Protein AF-A0A819PJ29-F1 (afdb_monomer)

Foldseek 3Di:
DVVVVVPPPPPDLDALVNVLVCCLVPPDALVRVLVVCVVCVVVNVVHGDALVSLLSSCLRRPDDLPDPDQSVVVSVVSCVVSVYDPVVNLVSNLVVLLVCLLVVSGDLVSLLVVLLVCLVPLVSSLSSVVSNLVRDALVSLLVSVLVCQLVVSDDPSCCVRSLVSNLVRLLPDDLVVVLVSLVVLLVSLVSGDPVCNVVSLVSNLVSLQSNLVSLCPPPVRNPPQDLVSLLSSLVSNVSRHDPCSCLDPSNLVSVLCQQQVDPDPPDDLLVNLLRNVVSVLVRDLVVQVSDQLVSRDDLVSCVSNADLDVVVVVPNDQVSQVCLQVRPQPRNNSLVSLLSSLLVNLVNNPVPDPPVSLLSVVVCVVVVVCSRDPLLGSSNLSNLLSSVLSVCVPCLPCCLVHPPSVVSLVSLVVNLVPPPGPDPNVSSVVSCVVNVVSSVVSVVVD

Nearest PDB structures (foldseek):
  5uwu-assembly1_C  TM=2.301E-01  e=3.792E-01  Saccharomyces cerevisiae
  3zjy-assembly2_E  TM=2.089E-01  e=2.896E-01  Homo sapiens
  6vro-assembly1_A  TM=3.161E-01  e=2.145E+00  Homo sapiens
  3zfw-assembly2_B  TM=2.304E-01  e=9.193E-01  Mus musculus

pLDDT: mean 75.77, std 14.75, range [34.75, 95.75]

Structure (mmCIF, N/CA/C/O backbone):
data_AF-A0A819PJ29-F1
#
_entry.id   AF-A0A819PJ29-F1
#
loop_
_atom_site.group_PDB
_atom_site.id
_atom_site.type_symbol
_atom_site.label_atom_id
_atom_site.label_alt_id
_atom_site.label_comp_id
_atom_site.label_asym_id
_atom_site.label_entity_id
_atom_site.label_seq_id
_atom_site.pdbx_PDB_ins_code
_atom_site.Cartn_x
_atom_site.Cartn_y
_atom_site.Cartn_z
_atom_site.occupancy
_atom_site.B_iso_or_equiv
_atom_site.auth_seq_id
_atom_site.auth_comp_id
_atom_site.auth_asym_id
_atom_site.auth_atom_id
_atom_site.pdbx_PDB_model_num
ATOM 1 N N . MET A 1 1 ? 37.123 13.103 -46.221 1.00 39.84 1 MET A N 1
ATOM 2 C CA . MET A 1 1 ? 36.817 13.253 -47.666 1.00 39.84 1 MET A CA 1
ATOM 3 C C . MET A 1 1 ? 37.910 12.711 -48.589 1.00 39.84 1 MET A C 1
ATOM 5 O O . MET A 1 1 ? 37.555 11.980 -49.499 1.00 39.84 1 MET A O 1
ATOM 9 N N . GLN A 1 2 ? 39.208 12.978 -48.375 1.00 34.75 2 GLN A N 1
ATOM 10 C CA . GLN A 1 2 ? 40.277 12.388 -49.214 1.00 34.75 2 GLN A CA 1
ATOM 11 C C . GLN A 1 2 ? 40.425 10.859 -49.067 1.00 34.75 2 GLN A C 1
ATOM 13 O O . GLN A 1 2 ? 40.747 10.191 -50.042 1.00 34.75 2 GLN A O 1
ATOM 18 N N . ALA A 1 3 ? 40.086 10.287 -47.906 1.00 40.12 3 ALA A N 1
ATOM 19 C CA . ALA A 1 3 ? 40.139 8.837 -47.685 1.00 40.12 3 ALA A CA 1
ATOM 20 C C . ALA A 1 3 ? 39.142 8.024 -48.539 1.00 40.12 3 ALA A C 1
ATOM 22 O O . ALA A 1 3 ? 39.413 6.869 -48.825 1.00 40.12 3 ALA A O 1
ATOM 23 N N . LEU A 1 4 ? 38.021 8.617 -48.976 1.00 39.06 4 LEU A N 1
ATOM 24 C CA . LEU A 1 4 ? 37.024 7.940 -49.822 1.00 39.06 4 LEU A CA 1
ATOM 25 C C . LEU A 1 4 ? 37.350 8.040 -51.322 1.00 39.06 4 LEU A C 1
ATOM 27 O O . LEU A 1 4 ? 36.919 7.195 -52.092 1.00 39.06 4 LEU A O 1
ATOM 31 N N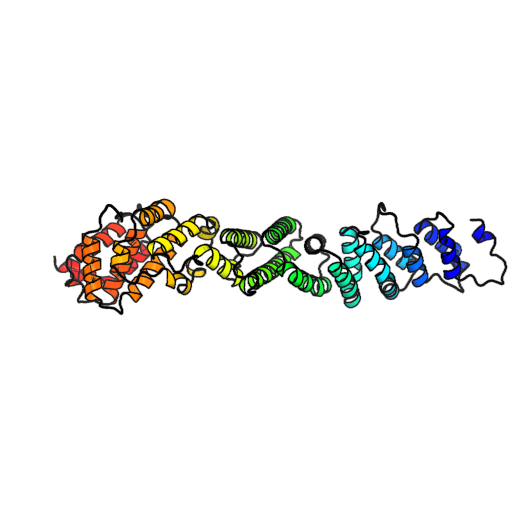 . LYS A 1 5 ? 38.136 9.042 -51.746 1.00 39.19 5 LYS A N 1
ATOM 32 C CA . LYS A 1 5 ? 38.562 9.205 -53.151 1.00 39.19 5 LYS A CA 1
ATOM 33 C C . LYS A 1 5 ? 39.813 8.399 -53.517 1.00 39.19 5 LYS A C 1
ATOM 35 O O . LYS A 1 5 ? 40.054 8.183 -54.697 1.00 39.19 5 LYS A O 1
ATOM 40 N N . ALA A 1 6 ? 40.595 7.958 -52.533 1.00 39.31 6 ALA A N 1
ATOM 41 C CA . ALA A 1 6 ? 41.802 7.159 -52.754 1.00 39.31 6 ALA A CA 1
ATOM 42 C C . ALA A 1 6 ? 41.527 5.652 -52.945 1.00 39.31 6 ALA A C 1
ATOM 44 O O . ALA A 1 6 ? 42.468 4.882 -53.094 1.00 39.31 6 ALA A O 1
ATOM 45 N N . ILE A 1 7 ? 40.260 5.221 -52.930 1.00 44.25 7 ILE A N 1
ATOM 46 C CA . ILE A 1 7 ? 39.870 3.805 -52.973 1.00 44.25 7 ILE A CA 1
ATOM 47 C C . ILE A 1 7 ? 39.018 3.537 -54.216 1.00 44.25 7 ILE A C 1
ATOM 49 O O . ILE A 1 7 ? 37.877 3.103 -54.132 1.00 44.25 7 ILE A O 1
ATOM 53 N N . ASN A 1 8 ? 39.567 3.878 -55.381 1.00 35.81 8 ASN A N 1
ATOM 54 C CA . ASN A 1 8 ? 38.959 3.593 -56.685 1.00 35.81 8 ASN A CA 1
ATOM 55 C C . ASN A 1 8 ? 39.767 2.546 -57.475 1.00 35.81 8 ASN A C 1
ATOM 57 O O . ASN A 1 8 ? 39.572 2.390 -58.677 1.00 35.81 8 ASN A O 1
ATOM 61 N N . ASP A 1 9 ? 40.685 1.843 -56.802 1.00 39.03 9 ASP A N 1
ATOM 62 C CA . ASP A 1 9 ? 41.438 0.728 -57.373 1.00 39.03 9 ASP A CA 1
ATOM 63 C C . ASP A 1 9 ? 40.670 -0.579 -57.130 1.00 39.03 9 ASP A C 1
ATOM 65 O O . ASP A 1 9 ? 40.499 -1.039 -55.999 1.00 39.03 9 ASP A O 1
ATOM 69 N N . SER A 1 10 ? 40.196 -1.170 -58.223 1.00 36.34 10 SER A N 1
ATOM 70 C CA . SER A 1 10 ? 39.248 -2.286 -58.345 1.00 36.34 10 SER A CA 1
ATOM 71 C C . SER A 1 10 ? 39.767 -3.660 -57.884 1.00 36.34 10 SER A C 1
ATOM 73 O O . SER A 1 10 ? 39.414 -4.689 -58.456 1.00 36.34 10 SER A O 1
ATOM 75 N N . ARG A 1 11 ? 40.618 -3.713 -56.853 1.00 41.31 11 ARG A N 1
ATOM 76 C CA . ARG A 1 11 ? 41.185 -4.970 -56.321 1.00 41.31 11 ARG A CA 1
ATOM 77 C C . ARG A 1 11 ? 41.093 -5.149 -54.807 1.00 41.31 11 ARG A C 1
ATOM 79 O O . ARG A 1 11 ? 41.551 -6.168 -54.299 1.00 41.31 11 ARG A O 1
ATOM 86 N N . TYR A 1 12 ? 40.469 -4.218 -54.092 1.00 44.19 12 TYR A N 1
ATOM 87 C CA . TYR A 1 12 ? 40.207 -4.364 -52.663 1.00 44.19 12 TYR A CA 1
ATOM 88 C C . TYR A 1 12 ? 38.706 -4.291 -52.406 1.00 44.19 12 TYR A C 1
ATOM 90 O O . TYR A 1 12 ? 38.115 -3.215 -52.421 1.00 44.19 12 TYR A O 1
ATOM 98 N N . HIS A 1 13 ? 38.097 -5.449 -52.163 1.00 49.12 13 HIS A N 1
ATOM 99 C CA . HIS A 1 13 ? 36.755 -5.538 -51.604 1.00 49.12 13 HIS A CA 1
ATOM 100 C C . HIS A 1 13 ? 36.767 -4.867 -50.221 1.00 49.12 13 HIS A C 1
ATOM 102 O O . HIS A 1 13 ? 37.285 -5.421 -49.253 1.00 49.12 13 HIS A O 1
ATOM 108 N N . LEU A 1 14 ? 36.282 -3.628 -50.140 1.00 55.38 14 LEU A N 1
ATOM 109 C CA . LEU A 1 14 ? 36.190 -2.886 -48.887 1.00 55.38 14 LEU A CA 1
ATOM 110 C C . LEU A 1 14 ? 35.048 -3.454 -48.045 1.00 55.38 14 LEU A C 1
ATOM 112 O O . LEU A 1 14 ? 33.879 -3.229 -48.352 1.00 55.38 14 LEU A O 1
ATOM 116 N N . GLN A 1 15 ? 35.375 -4.133 -46.949 1.00 61.38 15 GLN A N 1
ATOM 117 C CA . GLN A 1 15 ? 34.373 -4.501 -45.957 1.00 61.38 15 GLN A CA 1
ATOM 118 C C . GLN A 1 15 ? 34.129 -3.328 -45.003 1.00 61.38 15 GLN A C 1
ATOM 120 O O . GLN A 1 15 ? 35.062 -2.649 -44.561 1.00 61.38 15 GLN A O 1
ATOM 125 N N . TRP A 1 16 ? 32.867 -3.098 -44.629 1.00 64.88 16 TRP A N 1
ATOM 126 C CA . TRP A 1 16 ? 32.513 -2.052 -43.663 1.00 64.88 16 TRP A CA 1
ATOM 127 C C . TRP A 1 16 ? 33.279 -2.177 -42.352 1.00 64.88 16 TRP A C 1
ATOM 129 O O . TRP A 1 16 ? 33.678 -1.163 -41.783 1.00 64.88 16 TRP A O 1
ATOM 139 N N . ILE A 1 17 ? 33.536 -3.403 -41.896 1.00 61.19 17 ILE A N 1
ATOM 140 C CA . ILE A 1 17 ? 34.272 -3.659 -40.658 1.00 61.19 17 ILE A CA 1
ATOM 141 C C . ILE A 1 17 ? 35.682 -3.041 -40.689 1.00 61.19 17 ILE A C 1
ATOM 143 O O . ILE A 1 17 ? 36.124 -2.469 -39.687 1.00 61.19 17 ILE A O 1
ATOM 147 N N . ASP A 1 18 ? 36.330 -3.021 -41.859 1.00 63.66 18 ASP A N 1
ATOM 148 C CA . ASP A 1 18 ? 37.656 -2.434 -42.062 1.00 63.66 18 ASP A CA 1
ATOM 149 C C . ASP A 1 18 ? 37.610 -0.904 -42.096 1.00 63.66 18 ASP A C 1
ATOM 151 O O . ASP A 1 18 ? 38.492 -0.242 -41.542 1.00 63.66 18 ASP A O 1
ATOM 155 N N . ILE A 1 19 ? 36.563 -0.320 -42.687 1.00 66.81 19 ILE A N 1
ATOM 156 C CA . ILE A 1 19 ? 36.352 1.135 -42.705 1.00 66.81 19 ILE A CA 1
ATOM 157 C C . ILE A 1 19 ? 36.033 1.630 -41.292 1.00 66.81 19 ILE A C 1
ATOM 159 O O . ILE A 1 19 ? 36.686 2.549 -40.797 1.00 66.81 19 ILE A O 1
ATOM 163 N N . VAL A 1 20 ? 35.094 0.977 -40.603 1.00 64.00 20 VAL A N 1
ATOM 164 C CA . VAL A 1 20 ? 34.683 1.302 -39.229 1.00 64.00 20 VAL A CA 1
ATOM 165 C C . VAL A 1 20 ? 35.841 1.166 -38.246 1.00 64.00 20 VAL A C 1
ATOM 167 O O . VAL A 1 20 ? 35.968 1.986 -37.328 1.00 64.00 20 VAL A O 1
ATOM 170 N N . SER A 1 21 ? 36.743 0.199 -38.461 1.00 63.16 21 SER A N 1
ATOM 171 C CA . SER A 1 21 ? 37.961 0.057 -37.658 1.00 63.16 21 SER A CA 1
ATOM 172 C C . SER A 1 21 ? 38.800 1.350 -37.634 1.00 63.16 21 SER A C 1
ATOM 174 O O . SER A 1 21 ? 39.331 1.697 -36.575 1.00 63.16 21 SER A O 1
ATOM 176 N N . LYS A 1 22 ? 38.801 2.113 -38.741 1.00 60.84 22 LYS A N 1
ATOM 177 C CA . LYS A 1 22 ? 39.566 3.354 -38.965 1.00 60.84 22 LYS A CA 1
ATOM 178 C C . LYS A 1 22 ? 38.800 4.644 -38.623 1.00 60.84 22 LYS A C 1
ATOM 180 O O . LYS A 1 22 ? 39.418 5.703 -38.539 1.00 60.84 22 LYS A O 1
ATOM 185 N N . VAL A 1 23 ? 37.489 4.581 -38.355 1.00 59.31 23 VAL A N 1
ATOM 186 C CA . VAL A 1 23 ? 36.623 5.759 -38.092 1.00 59.31 23 VAL A CA 1
ATOM 187 C C . VAL A 1 23 ? 37.026 6.564 -36.851 1.00 59.31 23 VAL A C 1
ATOM 189 O O . VAL A 1 23 ? 36.805 7.771 -36.825 1.00 59.31 23 VAL A O 1
ATOM 192 N N . LYS A 1 24 ? 37.711 5.965 -35.862 1.00 53.00 24 LYS A N 1
ATOM 193 C CA . LYS A 1 24 ? 38.246 6.711 -34.700 1.00 53.00 24 LYS A CA 1
ATOM 194 C C . LYS A 1 24 ? 39.211 7.848 -35.081 1.00 53.00 24 LYS A C 1
ATOM 196 O O . LYS A 1 24 ? 39.451 8.724 -34.262 1.00 53.00 24 LYS A O 1
ATOM 201 N N . ILE A 1 25 ? 39.763 7.828 -36.296 1.00 50.97 25 ILE A N 1
ATOM 202 C CA . ILE A 1 25 ? 40.714 8.829 -36.803 1.00 50.97 25 ILE A CA 1
ATOM 203 C C . ILE A 1 25 ? 39.981 10.068 -37.356 1.00 50.97 25 ILE A C 1
ATOM 205 O O . ILE A 1 25 ? 40.569 11.135 -37.511 1.00 50.97 25 ILE A O 1
ATOM 209 N N . THR A 1 26 ? 38.683 9.958 -37.639 1.00 55.56 26 THR A N 1
ATOM 210 C CA . THR A 1 26 ? 37.873 11.030 -38.223 1.00 55.56 26 THR A CA 1
ATOM 211 C C . THR A 1 26 ? 36.889 11.579 -37.190 1.00 55.56 26 THR A C 1
ATOM 213 O O . THR A 1 26 ? 36.050 10.830 -36.705 1.00 55.56 26 THR A O 1
ATOM 216 N N . ASN A 1 27 ? 36.951 12.882 -36.887 1.00 64.12 27 ASN A N 1
ATOM 217 C CA . ASN A 1 27 ? 36.022 13.611 -35.997 1.00 64.12 27 ASN A CA 1
ATOM 218 C C . ASN A 1 27 ? 34.592 13.744 -36.583 1.00 64.12 27 ASN A C 1
ATOM 220 O O . ASN A 1 27 ? 34.018 14.830 -36.590 1.00 64.12 27 ASN A O 1
ATOM 224 N N . LEU A 1 28 ? 34.034 12.672 -37.147 1.00 70.69 28 LEU A N 1
ATOM 225 C CA . LEU A 1 28 ? 32.672 12.640 -37.680 1.00 70.69 28 LEU A CA 1
ATOM 226 C C . LEU A 1 28 ? 31.683 12.279 -36.567 1.00 70.69 28 LEU A C 1
ATOM 228 O O . LEU A 1 28 ? 32.018 11.506 -35.671 1.00 70.69 28 LEU A O 1
ATOM 232 N N . SER A 1 29 ? 30.461 12.808 -36.625 1.00 76.38 29 SER A N 1
ATOM 233 C CA . SER A 1 29 ? 29.348 12.303 -35.813 1.00 76.38 29 SER A CA 1
ATOM 234 C C . SER A 1 29 ? 28.746 11.037 -36.434 1.00 76.38 29 SER A C 1
ATOM 236 O O . SER A 1 29 ? 28.937 10.768 -37.624 1.00 76.38 29 SER A O 1
ATOM 238 N N . LEU A 1 30 ? 27.998 10.260 -35.640 1.00 78.88 30 LEU A N 1
ATOM 239 C CA . LEU A 1 30 ? 27.281 9.083 -36.143 1.00 78.88 30 LEU A CA 1
ATOM 240 C C . LEU A 1 30 ? 26.355 9.465 -37.310 1.00 78.88 30 LEU A C 1
ATOM 242 O O . LEU A 1 30 ? 26.398 8.832 -38.358 1.00 78.88 30 LEU A O 1
ATOM 246 N N . ASP A 1 31 ? 25.598 10.553 -37.175 1.00 79.94 31 ASP A N 1
ATOM 247 C CA . ASP A 1 31 ? 24.664 11.013 -38.210 1.00 79.94 31 ASP A CA 1
ATOM 248 C C . ASP A 1 31 ? 25.379 11.385 -39.512 1.00 79.94 31 ASP A C 1
ATOM 250 O O . ASP A 1 31 ? 24.938 11.003 -40.593 1.00 79.94 31 ASP A O 1
ATOM 254 N N . GLN A 1 32 ? 26.523 12.074 -39.421 1.00 79.81 32 GLN A N 1
ATOM 255 C CA . GLN A 1 32 ? 27.339 12.409 -40.592 1.00 79.81 32 GLN A CA 1
ATOM 256 C C . GLN A 1 32 ? 27.840 11.152 -41.307 1.00 79.81 32 GLN A C 1
ATOM 258 O O . GLN A 1 32 ? 27.897 11.121 -42.537 1.00 79.81 32 GLN A O 1
ATOM 263 N N . PHE A 1 33 ? 28.192 10.112 -40.549 1.00 81.44 33 PHE A N 1
ATOM 264 C CA . PHE A 1 33 ? 28.619 8.841 -41.118 1.00 81.44 33 PHE A CA 1
ATOM 265 C C . PHE A 1 33 ? 27.472 8.142 -41.858 1.00 81.44 33 PHE A C 1
ATOM 267 O O . PHE A 1 33 ? 27.641 7.722 -43.002 1.00 81.44 33 PHE A O 1
ATOM 274 N N . ILE A 1 34 ? 26.295 8.059 -41.234 1.00 84.00 34 ILE A N 1
ATOM 275 C CA . ILE A 1 34 ? 25.116 7.400 -41.813 1.00 84.00 34 ILE A CA 1
ATOM 276 C C . ILE A 1 34 ? 24.623 8.146 -43.061 1.00 84.00 34 ILE A C 1
ATOM 278 O O . ILE A 1 34 ? 24.330 7.514 -44.075 1.00 84.00 34 ILE A O 1
ATOM 282 N N . GLN A 1 35 ? 24.609 9.482 -43.041 1.00 83.19 35 GLN A N 1
ATOM 283 C CA . GLN A 1 35 ? 24.281 10.296 -44.218 1.00 83.19 35 GLN A CA 1
ATOM 284 C C . GLN A 1 35 ? 25.272 10.074 -45.363 1.00 83.19 35 GLN A C 1
ATOM 286 O O . GLN A 1 35 ? 24.871 9.918 -46.516 1.00 83.19 35 GLN A O 1
ATOM 291 N N . ALA A 1 36 ? 26.573 10.023 -45.057 1.00 81.56 36 ALA A N 1
ATOM 292 C CA . ALA A 1 36 ? 27.582 9.711 -46.060 1.00 81.56 36 ALA A CA 1
ATOM 293 C C . ALA A 1 36 ? 27.353 8.316 -46.657 1.00 81.56 36 ALA A C 1
ATOM 295 O O . ALA A 1 36 ? 27.388 8.175 -47.875 1.00 81.56 36 ALA A O 1
ATOM 296 N N . TYR A 1 37 ? 27.050 7.307 -45.835 1.00 82.56 37 TYR A N 1
ATOM 297 C CA . TYR A 1 37 ? 26.704 5.979 -46.337 1.00 82.56 37 TYR A CA 1
ATOM 298 C C . TYR A 1 37 ? 25.518 6.021 -47.304 1.00 82.56 37 TYR A C 1
ATOM 300 O O . TYR A 1 37 ? 25.627 5.522 -48.420 1.00 82.56 37 TYR A O 1
ATOM 308 N N . GLN A 1 38 ? 24.406 6.649 -46.916 1.00 83.44 38 GLN A N 1
ATOM 309 C CA . GLN A 1 38 ? 23.207 6.698 -47.755 1.00 83.44 38 GLN A CA 1
ATOM 310 C C . GLN A 1 38 ? 23.466 7.344 -49.122 1.00 83.44 38 GLN A C 1
ATOM 312 O O . GLN A 1 38 ? 22.924 6.870 -50.121 1.00 83.44 38 GLN A O 1
ATOM 317 N N . ASN A 1 39 ? 24.335 8.359 -49.176 1.00 83.38 39 ASN A N 1
ATOM 318 C CA . ASN A 1 39 ? 24.722 9.038 -50.415 1.00 83.38 39 ASN A CA 1
ATOM 319 C C . ASN A 1 39 ? 25.582 8.174 -51.350 1.00 83.38 39 ASN A C 1
ATOM 321 O O . ASN A 1 39 ? 25.576 8.402 -52.555 1.00 83.38 39 ASN A O 1
ATOM 325 N N . TYR A 1 40 ? 26.327 7.202 -50.815 1.00 77.62 40 TYR A N 1
ATOM 326 C CA . TYR A 1 40 ? 27.269 6.378 -51.583 1.00 77.62 40 TYR A CA 1
ATOM 327 C C . TYR A 1 40 ? 26.945 4.880 -51.542 1.00 77.62 40 TYR A C 1
ATOM 329 O O . TYR A 1 40 ? 27.774 4.073 -51.947 1.00 77.62 40 TYR A O 1
ATOM 337 N N . LYS A 1 41 ? 25.756 4.486 -51.072 1.00 79.31 41 LYS A N 1
ATOM 338 C CA . LYS A 1 41 ? 25.380 3.078 -50.842 1.00 79.31 41 LYS A CA 1
ATOM 339 C C . LYS A 1 41 ? 25.530 2.181 -52.079 1.00 79.31 41 LYS A C 1
ATOM 341 O O . LYS A 1 41 ? 25.839 1.004 -51.940 1.00 79.31 41 LYS A O 1
ATOM 346 N N . GLU A 1 42 ? 25.371 2.742 -53.279 1.00 80.12 42 GLU A N 1
ATOM 347 C CA . GLU A 1 42 ? 25.538 2.033 -54.559 1.00 80.12 42 GLU A CA 1
ATOM 348 C C . GLU A 1 42 ? 26.985 1.580 -54.812 1.00 80.12 42 GLU A C 1
ATOM 350 O O . GLU A 1 42 ? 27.209 0.620 -55.541 1.00 80.12 42 GLU A O 1
ATOM 355 N N . ALA A 1 43 ? 27.974 2.202 -54.164 1.00 74.75 43 ALA A N 1
ATOM 356 C CA . ALA A 1 43 ? 29.368 1.767 -54.233 1.00 74.75 43 ALA A CA 1
ATOM 357 C C . ALA A 1 43 ? 29.657 0.514 -53.379 1.00 74.75 43 ALA A C 1
ATOM 359 O O . ALA A 1 43 ? 30.748 -0.041 -53.465 1.00 74.75 43 ALA A O 1
ATOM 360 N N . PHE A 1 44 ? 28.699 0.063 -52.557 1.00 70.81 44 PHE A N 1
ATOM 361 C CA . PHE A 1 44 ? 28.878 -1.009 -51.569 1.00 70.81 44 PHE A CA 1
ATOM 362 C C . PHE A 1 44 ? 27.933 -2.200 -51.792 1.00 70.81 44 PHE A C 1
ATOM 364 O O . PHE A 1 44 ? 27.649 -2.939 -50.855 1.00 70.81 44 PHE A O 1
ATOM 371 N N . VAL A 1 45 ? 27.431 -2.402 -53.016 1.00 68.50 45 VAL A N 1
ATOM 372 C CA . VAL A 1 45 ? 26.423 -3.439 -53.333 1.00 68.50 45 VAL A CA 1
ATOM 373 C C . VAL A 1 45 ? 26.867 -4.852 -52.926 1.00 68.50 45 VAL A C 1
ATOM 375 O O . VAL A 1 45 ? 26.041 -5.632 -52.461 1.00 68.50 45 VAL A O 1
ATOM 378 N N . GLU A 1 46 ? 28.158 -5.175 -53.041 1.00 68.44 46 GLU A N 1
ATOM 379 C CA . GLU A 1 46 ? 28.704 -6.484 -52.636 1.00 68.44 46 GLU A CA 1
ATOM 380 C C . GLU A 1 46 ? 28.854 -6.647 -51.112 1.00 68.44 46 GLU A C 1
ATOM 382 O O . GLU A 1 46 ? 28.876 -7.770 -50.612 1.00 68.44 46 GLU A O 1
ATOM 387 N N . PHE A 1 47 ? 28.934 -5.543 -50.363 1.00 70.44 47 PHE A N 1
ATOM 388 C CA . PHE A 1 47 ? 29.137 -5.525 -48.910 1.00 70.44 47 PHE A CA 1
ATOM 389 C C . PHE A 1 47 ? 28.206 -4.484 -48.276 1.00 70.44 47 PHE A C 1
ATOM 391 O O . PHE A 1 47 ? 28.663 -3.409 -47.869 1.00 70.44 47 PHE A O 1
ATOM 398 N N . PRO A 1 48 ? 26.889 -4.755 -48.220 1.00 75.31 48 PRO A N 1
ATOM 399 C CA . PRO A 1 48 ? 25.931 -3.806 -47.678 1.00 75.31 48 PRO A CA 1
ATOM 400 C C . PRO A 1 48 ? 26.210 -3.542 -46.198 1.00 75.31 48 PRO A C 1
ATOM 402 O O . PRO A 1 48 ? 26.735 -4.385 -45.471 1.00 75.31 48 PRO A O 1
ATOM 405 N N . PHE A 1 49 ? 25.856 -2.343 -45.750 1.00 82.75 49 PHE A N 1
ATOM 406 C CA . PHE A 1 49 ? 25.947 -1.989 -44.341 1.00 82.75 49 PHE A CA 1
ATOM 407 C C . PHE A 1 49 ? 24.971 -2.855 -43.540 1.00 82.75 49 PHE A C 1
ATOM 409 O O . PHE A 1 49 ? 23.785 -2.882 -43.863 1.00 82.75 49 PHE A O 1
ATOM 416 N N . ASP A 1 50 ? 25.466 -3.557 -42.522 1.00 85.06 50 ASP A N 1
ATOM 417 C CA . ASP A 1 50 ? 24.706 -4.546 -41.760 1.00 85.06 50 ASP A CA 1
ATOM 418 C C . ASP A 1 50 ? 24.504 -4.141 -40.286 1.00 85.06 50 ASP A C 1
ATOM 420 O O . ASP A 1 50 ? 24.991 -3.114 -39.797 1.00 85.06 50 ASP A O 1
ATOM 424 N N . THR A 1 51 ? 23.740 -4.960 -39.563 1.00 89.00 51 THR A N 1
ATOM 425 C CA . THR A 1 51 ? 23.428 -4.743 -38.148 1.00 89.00 51 THR A CA 1
ATOM 426 C C . THR A 1 51 ? 24.675 -4.703 -37.245 1.00 89.00 51 THR A C 1
ATOM 428 O O . THR A 1 51 ? 24.802 -3.736 -36.484 1.00 89.00 51 THR A O 1
ATOM 431 N N . PRO A 1 52 ? 25.618 -5.671 -37.308 1.00 87.94 52 PRO A N 1
ATOM 432 C CA . PRO A 1 52 ? 26.871 -5.602 -36.552 1.00 87.94 52 PRO A CA 1
ATOM 433 C C . PRO A 1 52 ? 27.659 -4.307 -36.756 1.00 87.94 52 PRO A C 1
ATOM 435 O O . PRO A 1 52 ? 28.176 -3.737 -35.789 1.00 87.94 52 PRO A O 1
ATOM 438 N N . VAL A 1 53 ? 27.742 -3.817 -37.995 1.00 85.44 53 VAL A N 1
ATOM 439 C CA . VAL A 1 53 ? 28.449 -2.574 -38.324 1.00 85.44 53 VAL A CA 1
ATOM 440 C C . VAL A 1 53 ? 27.778 -1.375 -37.652 1.00 85.44 53 VAL A C 1
ATOM 442 O O . VAL A 1 53 ? 28.477 -0.567 -37.030 1.00 85.44 53 VAL A O 1
ATOM 445 N N . LEU A 1 54 ? 26.442 -1.277 -37.697 1.00 87.75 54 LEU A N 1
ATOM 446 C CA . LEU A 1 54 ? 25.707 -0.210 -37.007 1.00 87.75 54 LEU A CA 1
ATOM 447 C C . LEU A 1 54 ? 25.979 -0.218 -35.500 1.00 87.75 54 LEU A C 1
ATOM 449 O O . LEU A 1 54 ? 26.290 0.817 -34.913 1.00 87.75 54 LEU A O 1
ATOM 453 N N . VAL A 1 55 ? 25.878 -1.392 -34.874 1.00 87.44 55 VAL A N 1
ATOM 454 C CA . VAL A 1 55 ? 26.074 -1.566 -33.429 1.00 87.44 55 VAL A CA 1
ATOM 455 C C . VAL A 1 55 ? 27.500 -1.176 -33.027 1.00 87.44 55 VAL A C 1
ATOM 457 O O . VAL A 1 55 ? 27.689 -0.445 -32.053 1.00 87.44 55 VAL A O 1
ATOM 460 N N . ASN A 1 56 ? 28.506 -1.570 -33.814 1.00 84.06 56 ASN A N 1
ATOM 461 C CA . ASN A 1 56 ? 29.903 -1.191 -33.590 1.00 84.06 56 ASN A CA 1
ATOM 462 C C . ASN A 1 56 ? 30.110 0.331 -33.692 1.00 84.06 56 ASN A C 1
ATOM 464 O O . ASN A 1 56 ? 30.795 0.932 -32.860 1.00 84.06 56 ASN A O 1
ATOM 468 N N . LEU A 1 57 ? 29.474 0.982 -34.670 1.00 82.62 57 LEU A N 1
ATOM 469 C CA . LEU A 1 57 ? 29.520 2.438 -34.806 1.00 82.62 57 LEU A CA 1
ATOM 470 C C . LEU A 1 57 ? 28.855 3.148 -33.628 1.00 82.62 57 LEU A C 1
ATOM 472 O O . LEU A 1 57 ? 29.453 4.070 -33.074 1.00 82.62 57 LEU A O 1
ATOM 476 N N . ILE A 1 58 ? 27.683 2.687 -33.186 1.00 85.94 58 ILE A N 1
ATOM 477 C CA . ILE A 1 58 ? 27.015 3.224 -31.994 1.00 85.94 58 ILE A CA 1
ATOM 478 C C . ILE A 1 58 ? 27.919 3.092 -30.762 1.00 85.94 58 ILE A C 1
ATOM 480 O O . ILE A 1 58 ? 28.048 4.039 -29.989 1.00 85.94 58 ILE A O 1
ATOM 484 N N . GLN A 1 59 ? 28.592 1.950 -30.591 1.00 81.62 59 GLN A N 1
ATOM 485 C CA . GLN A 1 59 ? 29.521 1.737 -29.479 1.00 81.62 59 GLN A CA 1
ATOM 486 C C . GLN A 1 59 ? 30.699 2.721 -29.504 1.00 81.62 59 GLN A C 1
ATOM 488 O O . GLN A 1 59 ? 31.140 3.191 -28.456 1.00 81.62 59 GLN A O 1
ATOM 493 N N . ARG A 1 60 ? 31.234 3.018 -30.693 1.00 78.81 60 ARG A N 1
ATOM 494 C CA . ARG A 1 60 ? 32.423 3.868 -30.867 1.00 78.81 60 ARG A CA 1
ATOM 495 C C . ARG A 1 60 ? 32.120 5.361 -30.841 1.00 78.81 60 ARG A C 1
ATOM 497 O O . ARG A 1 60 ? 32.972 6.132 -30.411 1.00 78.81 60 ARG A O 1
ATOM 504 N N . MET A 1 61 ? 30.956 5.754 -31.341 1.00 76.81 61 MET A N 1
ATOM 505 C CA . MET A 1 61 ? 30.586 7.145 -31.620 1.00 76.81 61 MET A CA 1
ATOM 506 C C . MET A 1 61 ? 29.387 7.594 -30.787 1.00 76.81 61 MET A C 1
ATOM 508 O O . MET A 1 61 ? 28.688 8.526 -31.185 1.00 76.81 61 MET A O 1
ATOM 512 N N . HIS A 1 62 ? 29.130 6.892 -29.676 1.00 68.38 62 HIS A N 1
ATOM 513 C CA . HIS A 1 62 ? 27.937 7.036 -28.851 1.00 68.38 62 HIS A CA 1
ATOM 514 C C . HIS A 1 62 ? 27.565 8.519 -28.689 1.00 68.38 62 HIS A C 1
ATOM 516 O O . HIS A 1 62 ? 28.434 9.320 -28.329 1.00 68.38 62 HIS A O 1
ATOM 522 N N . PRO A 1 63 ? 26.309 8.909 -28.976 1.00 61.59 63 PRO A N 1
ATOM 523 C CA . PRO A 1 63 ? 25.894 10.299 -28.944 1.00 61.59 63 PRO A CA 1
ATOM 524 C C . PRO A 1 63 ? 26.245 10.915 -27.589 1.00 61.59 63 PRO A C 1
ATOM 526 O O . PRO A 1 63 ? 26.059 10.299 -26.533 1.00 61.59 63 PRO A O 1
ATOM 529 N N . SER A 1 64 ? 26.818 12.119 -27.657 1.00 51.97 64 SER A N 1
ATOM 530 C CA . SER A 1 64 ? 27.168 12.944 -26.503 1.00 51.97 64 SER A CA 1
ATOM 531 C C . SER A 1 64 ? 25.970 13.065 -25.558 1.00 51.97 64 SER A C 1
ATOM 533 O O . SER A 1 64 ? 24.833 13.162 -26.018 1.00 51.97 64 SER A O 1
ATOM 535 N N . LYS A 1 65 ? 26.224 13.132 -24.243 1.00 49.38 65 LYS A N 1
ATOM 536 C CA . LYS A 1 65 ? 25.211 13.278 -23.172 1.00 49.38 65 LYS A CA 1
ATOM 537 C C . LYS A 1 65 ? 24.268 14.492 -23.330 1.00 49.38 65 LYS A C 1
ATOM 539 O O . LYS A 1 65 ? 23.366 14.663 -22.524 1.00 49.38 65 LYS A O 1
ATOM 544 N N . HIS A 1 66 ? 24.472 15.334 -24.342 1.00 52.28 66 HIS A N 1
ATOM 545 C CA . HIS A 1 66 ? 23.698 16.544 -24.630 1.00 52.28 66 HIS A CA 1
ATOM 546 C C . HIS A 1 66 ? 22.904 16.473 -25.948 1.00 52.28 66 HIS A C 1
ATOM 548 O O . HIS A 1 66 ? 22.600 17.509 -26.541 1.00 52.28 66 HIS A O 1
ATOM 554 N N . ALA A 1 67 ? 22.599 15.273 -26.450 1.00 60.94 67 ALA A N 1
ATOM 555 C CA . ALA A 1 67 ? 21.769 15.123 -27.642 1.00 60.94 67 ALA A CA 1
ATOM 556 C C . ALA A 1 67 ? 20.350 15.683 -27.410 1.00 60.94 67 ALA A C 1
ATOM 558 O O . ALA A 1 67 ? 19.756 15.496 -26.349 1.00 60.94 67 ALA A O 1
ATOM 559 N N . LYS A 1 68 ? 19.808 16.393 -28.412 1.00 64.50 68 LYS A N 1
ATOM 560 C CA . LYS A 1 68 ? 18.440 16.951 -28.370 1.00 64.50 68 LYS A CA 1
ATOM 561 C C . LYS A 1 68 ? 17.357 15.868 -28.413 1.00 64.50 68 LYS A C 1
ATOM 563 O O . LYS A 1 68 ? 16.242 16.117 -27.966 1.00 64.50 68 LYS A O 1
ATOM 568 N N . GLU A 1 69 ? 17.678 14.699 -28.959 1.00 71.00 69 GLU A N 1
ATOM 569 C CA . GLU A 1 69 ? 16.779 13.553 -29.079 1.00 71.00 69 GLU A CA 1
ATOM 570 C C . GLU A 1 69 ? 17.301 12.357 -28.283 1.00 71.00 69 GLU A C 1
ATOM 572 O O . GLU A 1 69 ? 18.502 12.256 -28.017 1.00 71.00 69 GLU A O 1
ATOM 577 N N . SER A 1 70 ? 16.390 11.448 -27.917 1.00 76.88 70 SER A N 1
ATOM 578 C CA . SER A 1 70 ? 16.752 10.214 -27.227 1.00 76.88 70 SER A CA 1
ATOM 579 C C . SER A 1 70 ? 17.734 9.398 -28.071 1.00 76.88 70 SER A C 1
ATOM 581 O O . SER A 1 70 ? 17.454 9.164 -29.253 1.00 76.88 70 SER A O 1
ATOM 583 N N . PRO A 1 71 ? 18.842 8.891 -27.495 1.00 80.38 71 PRO A N 1
ATOM 584 C CA . PRO A 1 71 ? 19.803 8.085 -28.242 1.00 80.38 71 PRO A CA 1
ATOM 585 C C . PRO A 1 71 ? 19.141 6.856 -28.869 1.00 80.38 71 PRO A C 1
ATOM 587 O O . PRO A 1 71 ? 19.443 6.496 -30.004 1.00 80.38 71 PRO A O 1
ATOM 590 N N . PHE A 1 72 ? 18.175 6.251 -28.177 1.00 85.69 72 PHE A N 1
ATOM 591 C CA . PHE A 1 72 ? 17.463 5.093 -28.701 1.00 85.69 72 PHE A CA 1
ATOM 592 C C . PHE A 1 72 ? 16.601 5.457 -29.917 1.00 85.69 72 PHE A C 1
ATOM 594 O O . PHE A 1 72 ? 16.529 4.667 -30.856 1.00 85.69 72 PHE A O 1
ATOM 601 N N . LYS A 1 73 ? 15.997 6.654 -29.939 1.00 83.12 73 LYS A N 1
ATOM 602 C CA . LYS A 1 73 ? 15.194 7.140 -31.074 1.00 83.12 73 LYS A CA 1
ATOM 603 C C . LYS A 1 73 ? 16.034 7.276 -32.320 1.00 83.12 73 LYS A C 1
ATOM 605 O O . LYS A 1 73 ? 15.667 6.744 -33.365 1.00 83.12 73 LYS A O 1
ATOM 610 N N . THR A 1 74 ? 17.187 7.913 -32.172 1.00 82.38 74 THR A N 1
ATOM 611 C CA . THR A 1 74 ? 18.162 8.055 -33.247 1.00 82.38 74 THR A CA 1
ATOM 612 C C . THR A 1 74 ? 18.604 6.685 -33.765 1.00 82.38 74 THR A C 1
ATOM 614 O O . THR A 1 74 ? 18.588 6.446 -34.970 1.00 82.38 74 THR A O 1
ATOM 617 N N . PHE A 1 75 ? 18.916 5.732 -32.880 1.00 86.94 75 PHE A N 1
ATOM 618 C CA . PHE A 1 75 ? 19.341 4.398 -33.315 1.00 86.94 75 PHE A CA 1
ATOM 619 C C . PHE A 1 75 ? 18.239 3.619 -34.036 1.00 86.94 75 PHE A C 1
ATOM 621 O O . PHE A 1 75 ? 18.517 2.971 -35.044 1.00 86.94 75 PHE A O 1
ATOM 628 N N . VAL A 1 76 ? 16.990 3.701 -33.569 1.00 84.56 76 VAL A N 1
ATOM 629 C CA . VAL A 1 76 ? 15.848 3.052 -34.230 1.00 84.56 76 VAL A CA 1
ATOM 630 C C . VAL A 1 76 ? 15.571 3.677 -35.596 1.00 84.56 76 VAL A C 1
ATOM 632 O O . VAL A 1 76 ? 15.349 2.949 -36.565 1.00 84.56 76 VAL A O 1
ATOM 635 N N . GLN A 1 77 ? 15.639 5.006 -35.708 1.00 85.75 77 GLN A N 1
ATOM 636 C CA . GLN A 1 77 ? 15.521 5.704 -36.989 1.00 85.75 77 GLN A CA 1
ATOM 637 C C . GLN A 1 77 ? 16.616 5.275 -37.968 1.00 85.75 77 GLN A C 1
ATOM 639 O O . GLN A 1 77 ? 16.317 5.032 -39.138 1.00 85.75 77 GLN A O 1
ATOM 644 N N . TRP A 1 78 ? 17.864 5.132 -37.513 1.00 87.12 78 TRP A N 1
ATOM 645 C CA . TRP A 1 78 ? 18.967 4.662 -38.358 1.00 87.12 78 TRP A CA 1
ATOM 646 C C . TRP A 1 78 ? 18.781 3.210 -38.767 1.00 87.12 78 TRP A C 1
ATOM 648 O O . TRP A 1 78 ? 18.877 2.910 -39.953 1.00 87.12 78 TRP A O 1
ATOM 658 N N . ASN A 1 79 ? 18.398 2.332 -37.840 1.00 87.50 79 ASN A N 1
ATOM 659 C CA . ASN A 1 79 ? 18.086 0.944 -38.162 1.00 87.50 79 ASN A CA 1
ATOM 660 C C . ASN A 1 79 ? 16.994 0.839 -39.244 1.00 87.50 79 ASN A C 1
ATOM 662 O O . ASN A 1 79 ? 17.133 0.074 -40.196 1.00 87.50 79 ASN A O 1
ATOM 666 N N . HIS A 1 80 ? 15.933 1.646 -39.134 1.00 86.50 80 HIS A N 1
ATOM 667 C CA . HIS A 1 80 ? 14.859 1.691 -40.128 1.00 86.50 80 HIS A CA 1
ATOM 668 C C . HIS A 1 80 ? 15.322 2.268 -41.473 1.00 86.50 80 HIS A C 1
ATOM 670 O O . HIS A 1 80 ? 15.066 1.677 -42.517 1.00 86.50 80 HIS A O 1
ATOM 676 N N . SER A 1 81 ? 16.053 3.386 -41.454 1.00 86.31 81 SER A N 1
ATOM 677 C CA . SER A 1 81 ? 16.537 4.061 -42.669 1.00 86.31 81 SER A CA 1
ATOM 678 C C . SER A 1 81 ? 17.530 3.218 -43.472 1.00 86.31 81 SER A C 1
ATOM 680 O O . SER A 1 81 ? 17.723 3.442 -44.666 1.00 86.31 81 SER A O 1
ATOM 682 N N . LEU A 1 82 ? 18.180 2.266 -42.805 1.00 87.31 82 LEU A N 1
ATOM 683 C CA . LEU A 1 82 ? 19.108 1.307 -43.392 1.00 87.31 82 LEU A CA 1
ATOM 684 C C . LEU A 1 82 ? 18.445 -0.038 -43.730 1.00 87.31 82 LEU A C 1
ATOM 686 O O . LEU A 1 82 ? 19.110 -0.910 -44.280 1.00 87.31 82 LEU A O 1
ATOM 690 N N . ASN A 1 83 ? 17.151 -0.198 -43.431 1.00 87.75 83 ASN A N 1
ATOM 691 C CA . ASN A 1 83 ? 16.378 -1.425 -43.628 1.00 87.75 83 ASN A CA 1
ATOM 692 C C . ASN A 1 83 ? 17.020 -2.670 -42.976 1.00 87.75 83 ASN A C 1
ATOM 694 O O . ASN A 1 83 ? 17.075 -3.745 -43.571 1.00 87.75 83 ASN A O 1
ATOM 698 N N . LEU A 1 84 ? 17.537 -2.506 -41.755 1.00 89.56 84 LEU A N 1
ATOM 699 C CA . LEU A 1 84 ? 18.223 -3.557 -41.000 1.00 89.56 84 LEU A CA 1
ATOM 700 C C . LEU A 1 84 ? 17.256 -4.368 -40.130 1.00 89.56 84 LEU A C 1
ATOM 702 O O . LEU A 1 84 ? 16.252 -3.833 -39.651 1.00 89.56 84 LEU A O 1
ATOM 706 N N . ASP A 1 85 ? 17.598 -5.635 -39.863 1.00 88.44 85 ASP A N 1
ATOM 707 C CA . ASP A 1 85 ? 16.807 -6.526 -39.003 1.00 88.44 85 ASP A CA 1
ATOM 708 C C . ASP A 1 85 ? 16.687 -5.949 -37.576 1.00 88.44 85 ASP A C 1
ATOM 710 O O . ASP A 1 85 ? 17.680 -5.908 -36.836 1.00 88.44 85 ASP A O 1
ATOM 714 N N . PRO A 1 86 ? 15.476 -5.535 -37.146 1.00 87.00 86 PRO A N 1
ATOM 715 C CA . PRO A 1 86 ? 15.288 -4.921 -35.838 1.00 87.00 86 PRO A CA 1
ATOM 716 C C . PRO A 1 86 ? 15.484 -5.889 -34.667 1.00 87.00 86 PRO A C 1
ATOM 718 O O . PRO A 1 86 ? 15.771 -5.450 -33.559 1.00 87.00 86 PRO A O 1
ATOM 721 N N . THR A 1 87 ? 15.246 -7.190 -34.843 1.00 86.38 87 THR A N 1
ATOM 722 C CA . THR A 1 87 ? 15.444 -8.187 -33.778 1.00 86.38 87 THR A CA 1
ATOM 723 C C . THR A 1 87 ? 16.930 -8.409 -33.552 1.00 86.38 87 THR A C 1
ATOM 725 O O . THR A 1 87 ? 17.399 -8.212 -32.432 1.00 86.38 87 THR A O 1
ATOM 728 N N . LEU A 1 88 ? 17.673 -8.683 -34.628 1.00 89.62 88 LEU A N 1
ATOM 729 C CA . LEU A 1 88 ? 19.125 -8.846 -34.567 1.00 89.62 88 LEU A CA 1
ATOM 730 C C . LEU A 1 88 ? 19.811 -7.587 -34.013 1.00 89.62 88 LEU A C 1
ATOM 732 O O . LEU A 1 88 ? 20.784 -7.680 -33.264 1.00 89.62 88 LEU A O 1
ATOM 736 N N . PHE A 1 89 ? 19.283 -6.402 -34.348 1.00 91.75 89 PHE A N 1
ATOM 737 C CA . PHE A 1 89 ? 19.789 -5.130 -33.835 1.00 91.75 89 PHE A CA 1
ATOM 738 C C . PHE A 1 89 ? 19.725 -5.062 -32.316 1.00 91.75 89 PHE A C 1
ATOM 740 O O . PHE A 1 89 ? 20.748 -4.825 -31.674 1.00 91.75 89 PHE A O 1
ATOM 747 N N . PHE A 1 90 ? 18.554 -5.302 -31.725 1.00 91.06 90 PHE A N 1
ATOM 748 C CA . PHE A 1 90 ? 18.415 -5.235 -30.274 1.00 91.06 90 PHE A CA 1
ATOM 749 C C . PHE A 1 90 ? 19.143 -6.384 -29.560 1.00 91.06 90 PHE A C 1
ATOM 751 O O . PHE A 1 90 ? 19.696 -6.176 -28.485 1.00 91.06 90 PHE A O 1
ATOM 758 N N . GLU A 1 91 ? 19.245 -7.571 -30.153 1.00 89.25 91 GLU A N 1
ATOM 759 C CA . GLU A 1 91 ? 20.043 -8.657 -29.565 1.00 89.25 91 GLU A CA 1
ATOM 760 C C . GLU A 1 91 ? 21.524 -8.272 -29.420 1.00 89.25 91 GLU A C 1
ATOM 762 O O . GLU A 1 91 ? 22.120 -8.458 -28.357 1.00 89.25 91 GLU A O 1
ATOM 767 N N . GLN A 1 92 ? 22.115 -7.657 -30.448 1.00 90.44 92 GLN A N 1
ATOM 768 C CA . GLN A 1 92 ? 23.518 -7.229 -30.410 1.00 90.44 92 GLN A CA 1
ATOM 769 C C . GLN A 1 92 ? 23.722 -5.939 -29.599 1.00 90.44 92 GLN A C 1
ATOM 771 O O . GLN A 1 92 ? 24.705 -5.800 -28.859 1.00 90.44 92 GLN A O 1
ATOM 776 N N . TYR A 1 93 ? 22.770 -5.006 -29.682 1.00 90.75 93 TYR A N 1
ATOM 777 C CA . TYR A 1 93 ? 22.802 -3.736 -28.958 1.00 90.75 93 TYR A CA 1
ATOM 778 C C . TYR A 1 93 ? 22.663 -3.908 -27.435 1.00 90.75 93 TYR A C 1
ATOM 780 O O . TYR A 1 93 ? 23.088 -3.034 -26.674 1.00 90.75 93 TYR A O 1
ATOM 788 N N . HIS A 1 94 ? 22.124 -5.037 -26.963 1.00 90.44 94 HIS A N 1
ATOM 789 C CA . HIS A 1 94 ? 21.916 -5.315 -25.540 1.00 90.44 94 HIS A CA 1
ATOM 790 C C . HIS A 1 94 ? 23.175 -5.085 -24.685 1.00 90.44 94 HIS A C 1
ATOM 792 O O . HIS A 1 94 ? 23.089 -4.510 -23.600 1.00 90.44 94 HIS A O 1
ATOM 798 N N . SER A 1 95 ? 24.359 -5.454 -25.185 1.00 88.56 95 SER A N 1
ATOM 799 C CA . SER A 1 95 ? 25.632 -5.259 -24.474 1.00 88.56 95 SER A CA 1
ATOM 800 C C . SER A 1 95 ? 25.978 -3.778 -24.241 1.00 88.56 95 SER A C 1
ATOM 802 O O . SER A 1 95 ? 26.410 -3.400 -23.147 1.00 88.56 95 SER A O 1
ATOM 804 N N . ILE A 1 96 ? 25.731 -2.927 -25.242 1.00 88.75 96 ILE A N 1
ATOM 805 C CA . ILE A 1 96 ? 25.938 -1.476 -25.174 1.00 88.75 96 ILE A CA 1
ATOM 806 C C . ILE A 1 96 ? 24.942 -0.870 -24.190 1.00 88.75 96 ILE A C 1
ATOM 808 O O . ILE A 1 96 ? 25.336 -0.106 -23.308 1.00 88.75 96 ILE A O 1
ATOM 812 N N . PHE A 1 97 ? 23.675 -1.278 -24.281 1.00 90.75 97 PHE A N 1
ATOM 813 C CA . PHE A 1 97 ? 22.643 -0.868 -23.336 1.00 90.75 97 PHE A CA 1
ATOM 814 C C . PHE A 1 97 ? 23.019 -1.245 -21.892 1.00 90.75 97 PHE A C 1
ATOM 816 O O . PHE A 1 97 ? 23.033 -0.374 -21.025 1.00 90.75 97 PHE A O 1
ATOM 823 N N . SER A 1 98 ? 23.418 -2.496 -21.623 1.00 90.25 98 SER A N 1
ATOM 824 C CA . SER A 1 98 ? 23.906 -2.929 -20.301 1.00 90.25 98 SER A CA 1
ATOM 825 C C . SER A 1 98 ? 25.035 -2.050 -19.772 1.00 90.25 98 SER A C 1
ATOM 827 O O . SER A 1 98 ? 25.024 -1.672 -18.598 1.00 90.25 98 SER A O 1
ATOM 829 N N . HIS A 1 99 ? 26.012 -1.721 -20.618 1.00 89.00 99 HIS A N 1
ATOM 830 C CA . HIS A 1 99 ? 27.113 -0.844 -20.237 1.00 89.00 99 HIS A CA 1
ATOM 831 C C . HIS A 1 99 ? 26.622 0.573 -19.906 1.00 89.00 99 HIS A C 1
ATOM 833 O O . HIS A 1 99 ? 27.036 1.150 -18.900 1.00 89.00 99 HIS A O 1
ATOM 839 N N . GLY A 1 100 ? 25.711 1.124 -20.709 1.00 88.19 100 GLY A N 1
ATOM 840 C CA . GLY A 1 100 ? 25.175 2.461 -20.484 1.00 88.19 100 GLY A CA 1
ATOM 841 C C . GLY A 1 100 ? 24.291 2.570 -19.241 1.00 88.19 100 GLY A C 1
ATOM 842 O O . GLY A 1 100 ? 24.401 3.560 -18.521 1.00 88.19 100 GLY A O 1
ATOM 843 N N . ILE A 1 101 ? 23.500 1.542 -18.912 1.00 90.56 101 ILE A N 1
ATOM 844 C CA . ILE A 1 101 ? 22.719 1.511 -17.665 1.00 90.56 101 ILE A CA 1
ATOM 845 C C . ILE A 1 101 ? 23.644 1.484 -16.445 1.00 90.56 101 ILE A C 1
ATOM 847 O O . ILE A 1 101 ? 23.486 2.306 -15.543 1.00 90.56 101 ILE A O 1
ATOM 851 N N . LYS A 1 102 ? 24.654 0.601 -16.435 1.00 88.56 102 LYS A N 1
ATOM 852 C CA . LYS A 1 102 ? 25.640 0.510 -15.339 1.00 88.56 102 LYS A CA 1
ATOM 853 C C . LYS A 1 102 ? 26.354 1.835 -15.080 1.00 88.56 102 LYS A C 1
ATOM 855 O O . LYS A 1 102 ? 26.584 2.195 -13.931 1.00 88.56 102 LYS A O 1
ATOM 860 N N . ASN A 1 103 ? 26.661 2.570 -16.146 1.00 87.06 103 ASN A N 1
ATOM 861 C CA . ASN A 1 103 ? 27.363 3.850 -16.080 1.00 87.06 103 ASN A CA 1
ATOM 862 C C . ASN A 1 103 ? 26.429 5.072 -16.040 1.00 87.06 103 ASN A C 1
ATOM 864 O O . ASN A 1 103 ? 26.908 6.200 -16.168 1.00 87.06 103 ASN A O 1
ATOM 868 N N . ARG A 1 104 ? 25.111 4.868 -15.873 1.00 85.75 104 ARG A N 1
ATOM 869 C CA . ARG A 1 104 ? 24.085 5.928 -15.819 1.00 85.75 104 ARG A CA 1
ATOM 870 C C . ARG A 1 104 ? 24.202 6.927 -16.979 1.00 85.75 104 ARG A C 1
ATOM 872 O O . ARG A 1 104 ? 24.216 8.141 -16.782 1.00 85.75 104 ARG A O 1
ATOM 879 N N . LEU A 1 105 ? 24.355 6.406 -18.196 1.00 85.25 105 LEU A N 1
ATOM 880 C CA . LEU A 1 105 ? 24.527 7.205 -19.416 1.00 85.25 105 LEU A CA 1
ATOM 881 C C . LEU A 1 105 ? 23.205 7.626 -20.067 1.00 85.25 105 LEU A C 1
ATOM 883 O O . LEU A 1 105 ? 23.232 8.449 -20.975 1.00 85.25 105 LEU A O 1
ATOM 887 N N . TYR A 1 106 ? 22.081 7.066 -19.620 1.00 85.81 106 TYR A N 1
ATOM 888 C CA . TYR A 1 106 ? 20.757 7.300 -20.191 1.00 85.81 106 TYR A CA 1
ATOM 889 C C . TYR A 1 106 ? 19.841 7.976 -19.178 1.00 85.81 106 TYR A C 1
ATOM 891 O O . TYR A 1 106 ? 19.878 7.640 -17.991 1.00 85.81 106 TYR A O 1
ATOM 899 N N . GLU A 1 107 ? 18.989 8.886 -19.646 1.00 87.62 107 GLU A N 1
ATOM 900 C CA . GLU A 1 107 ? 17.914 9.415 -18.817 1.00 87.62 107 GLU A CA 1
ATOM 901 C C . GLU A 1 107 ? 16.762 8.403 -18.725 1.00 87.62 107 GLU A C 1
ATOM 903 O O . GLU A 1 107 ? 16.542 7.582 -19.618 1.00 87.62 107 GLU A O 1
ATOM 908 N N . MET A 1 108 ? 15.969 8.478 -17.652 1.00 88.38 108 MET A N 1
ATOM 909 C CA . MET A 1 108 ? 14.817 7.587 -17.454 1.00 88.38 108 MET A CA 1
ATOM 910 C C . MET A 1 108 ? 13.824 7.648 -18.624 1.00 88.38 108 MET A C 1
ATOM 912 O O . MET A 1 108 ? 13.307 6.616 -19.048 1.00 88.38 108 MET A O 1
ATOM 916 N N . LYS A 1 109 ? 13.594 8.850 -19.172 1.00 88.44 109 LYS A N 1
ATOM 917 C CA . LYS A 1 109 ? 12.702 9.068 -20.319 1.00 88.44 109 LYS A CA 1
ATOM 918 C C . LYS A 1 109 ? 13.154 8.280 -21.555 1.00 88.44 109 LYS A C 1
ATOM 920 O O . LYS A 1 109 ? 12.319 7.703 -22.239 1.00 88.44 109 LYS A O 1
ATOM 925 N N . ASP A 1 110 ? 14.467 8.195 -21.779 1.00 8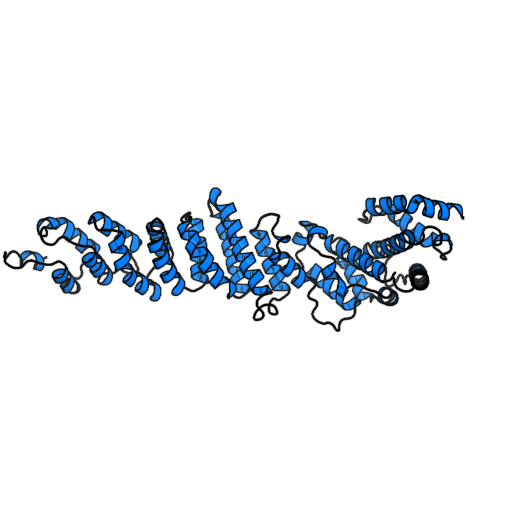8.69 110 ASP A N 1
ATOM 926 C CA . ASP A 1 110 ? 15.050 7.485 -22.916 1.00 88.69 110 ASP A CA 1
ATOM 927 C C . ASP A 1 110 ? 14.810 5.981 -22.770 1.00 88.69 110 ASP A C 1
ATOM 929 O O . ASP A 1 110 ? 14.359 5.307 -23.692 1.00 88.69 110 ASP A O 1
ATOM 933 N N . ILE A 1 111 ? 15.055 5.451 -21.570 1.00 91.31 111 ILE A N 1
ATOM 934 C CA . ILE A 1 111 ? 14.850 4.030 -21.267 1.00 91.31 111 ILE A CA 1
ATOM 935 C C . ILE A 1 111 ? 13.365 3.659 -21.407 1.00 91.31 111 ILE A C 1
ATOM 937 O O . ILE A 1 111 ? 13.038 2.607 -21.956 1.00 91.31 111 ILE A O 1
ATOM 941 N N . ALA A 1 112 ? 12.459 4.523 -20.949 1.00 90.00 112 ALA A N 1
ATOM 942 C CA . ALA A 1 112 ? 11.021 4.318 -21.093 1.00 90.00 112 ALA A CA 1
ATOM 943 C C . ALA A 1 112 ? 10.563 4.338 -22.564 1.00 90.00 112 ALA A C 1
ATOM 945 O O . 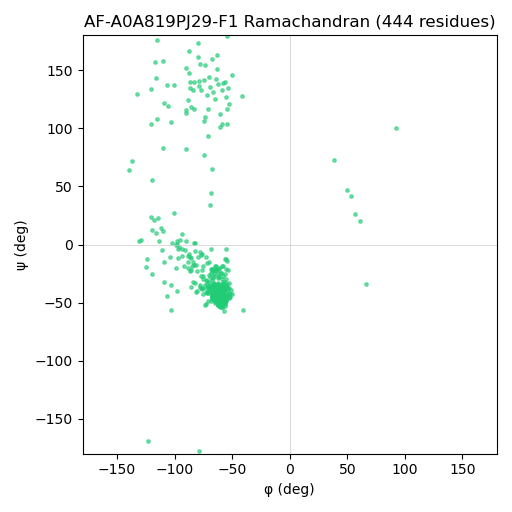ALA A 1 112 ? 9.695 3.552 -22.955 1.00 90.00 112 ALA A O 1
ATOM 946 N N . GLU A 1 113 ? 11.158 5.199 -23.394 1.00 87.50 113 GLU A N 1
ATOM 947 C CA . GLU A 1 113 ? 10.908 5.231 -24.839 1.00 87.50 113 GLU A CA 1
ATOM 948 C C . GLU A 1 113 ? 11.372 3.924 -25.505 1.00 87.50 113 GLU A C 1
ATOM 950 O O . GLU A 1 113 ? 10.596 3.289 -26.222 1.00 87.50 113 GLU A O 1
ATOM 955 N N . LEU A 1 114 ? 12.574 3.441 -25.165 1.00 90.44 114 LEU A N 1
ATOM 956 C CA . LEU A 1 114 ? 13.073 2.138 -25.617 1.00 90.44 114 LEU A CA 1
ATOM 957 C C . LEU A 1 114 ? 12.118 0.998 -25.234 1.00 90.44 114 LEU A C 1
ATOM 959 O O . LEU A 1 114 ? 11.742 0.193 -26.086 1.00 90.44 114 LEU A O 1
ATOM 963 N N . PHE A 1 115 ? 11.694 0.945 -23.968 1.00 91.44 115 PHE A N 1
ATOM 964 C CA . PHE A 1 115 ? 10.710 -0.024 -23.476 1.00 91.44 115 PHE A CA 1
ATOM 965 C C . PHE A 1 115 ? 9.402 0.032 -24.262 1.00 91.44 115 PHE A C 1
ATOM 967 O O . PHE A 1 115 ? 8.825 -1.012 -24.564 1.00 91.44 115 PHE A O 1
ATOM 974 N N . THR A 1 116 ? 8.970 1.228 -24.660 1.00 87.25 116 THR A N 1
ATOM 975 C CA . THR A 1 116 ? 7.758 1.413 -25.461 1.00 87.25 116 THR A CA 1
ATOM 976 C C . THR A 1 116 ? 7.883 0.811 -26.860 1.00 87.25 116 THR A C 1
ATOM 978 O O . THR A 1 116 ? 6.901 0.268 -27.365 1.00 87.25 116 THR A O 1
ATOM 981 N N . TRP A 1 117 ? 9.065 0.846 -27.482 1.00 85.62 117 TRP A N 1
ATOM 982 C CA . TRP A 1 117 ? 9.273 0.213 -28.790 1.00 85.62 117 TRP A CA 1
ATOM 983 C C . TRP A 1 117 ? 9.402 -1.300 -28.721 1.00 85.62 117 TRP A C 1
ATOM 985 O O . TRP A 1 117 ? 8.888 -1.993 -29.598 1.00 85.62 117 TRP A O 1
ATOM 995 N N . ILE A 1 118 ? 10.075 -1.824 -27.696 1.00 88.88 1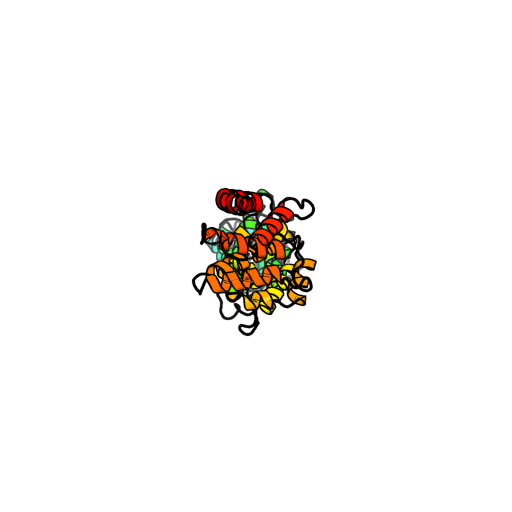18 ILE A N 1
ATOM 996 C CA . ILE A 1 118 ? 10.350 -3.263 -27.614 1.00 88.88 118 ILE A CA 1
ATOM 997 C C . ILE A 1 118 ? 9.231 -4.057 -26.930 1.00 88.88 118 ILE A C 1
ATOM 999 O O . ILE A 1 118 ? 9.265 -5.283 -26.976 1.00 88.88 118 ILE A O 1
ATOM 1003 N N . LYS A 1 119 ? 8.218 -3.408 -26.335 1.00 87.00 119 LYS A N 1
ATOM 1004 C CA . LYS A 1 119 ? 7.120 -4.094 -25.621 1.00 87.00 119 LYS A CA 1
ATOM 1005 C C . LYS A 1 119 ? 6.305 -5.065 -26.479 1.00 87.00 119 LYS A C 1
ATOM 1007 O O . LYS A 1 119 ? 5.754 -6.021 -25.947 1.00 87.00 119 LYS A O 1
ATOM 1012 N N . SER A 1 120 ? 6.263 -4.876 -27.801 1.00 85.62 120 SER A N 1
ATOM 1013 C CA . SER A 1 120 ? 5.621 -5.823 -28.728 1.00 85.62 120 SER A CA 1
ATOM 1014 C C . SER A 1 120 ? 6.390 -7.145 -28.873 1.00 85.62 120 SER A C 1
ATOM 1016 O O . SER A 1 120 ? 5.835 -8.127 -29.363 1.00 85.62 120 SER A O 1
ATOM 1018 N N . LYS A 1 121 ? 7.651 -7.194 -28.424 1.00 88.44 121 LYS A N 1
ATOM 1019 C CA . LYS A 1 121 ? 8.534 -8.364 -28.446 1.00 88.44 121 LYS A CA 1
ATOM 1020 C C . LYS A 1 121 ? 8.759 -8.874 -27.015 1.00 88.44 121 LYS A C 1
ATOM 1022 O O . LYS A 1 121 ? 9.776 -8.564 -26.404 1.00 88.44 121 LYS A O 1
ATOM 1027 N N . ASP A 1 122 ? 7.822 -9.675 -26.497 1.00 89.44 122 ASP A N 1
ATOM 1028 C CA . ASP A 1 122 ? 7.760 -10.172 -25.100 1.00 89.44 122 ASP A CA 1
ATOM 1029 C C . ASP A 1 122 ? 9.130 -10.584 -24.515 1.00 89.44 122 ASP A C 1
ATOM 1031 O O . ASP A 1 122 ? 9.593 -10.012 -23.526 1.00 89.44 122 ASP A O 1
ATOM 1035 N N . GLN A 1 123 ? 9.839 -11.508 -25.176 1.00 90.38 123 GLN A N 1
ATOM 1036 C CA . GLN A 1 123 ? 11.144 -11.996 -24.706 1.00 90.38 123 GLN A CA 1
ATOM 1037 C C . GLN A 1 123 ? 12.225 -10.907 -24.687 1.00 90.38 123 GLN A C 1
ATOM 1039 O O . GLN A 1 123 ? 12.980 -10.807 -23.718 1.00 90.38 123 GLN A O 1
ATOM 1044 N N . LEU A 1 124 ? 12.280 -10.075 -25.730 1.00 90.75 124 LEU A N 1
ATOM 1045 C CA . LEU A 1 124 ? 13.255 -8.993 -25.844 1.00 90.75 124 LEU A CA 1
ATOM 1046 C C . LEU A 1 124 ? 13.012 -7.930 -24.768 1.00 90.75 124 LEU A C 1
ATOM 1048 O O . LEU A 1 124 ? 13.946 -7.507 -24.087 1.00 90.75 124 LEU A O 1
ATOM 1052 N N . PHE A 1 125 ? 11.749 -7.548 -24.565 1.00 92.88 125 PHE A N 1
ATOM 1053 C CA . PHE A 1 125 ? 11.358 -6.648 -23.488 1.00 92.88 125 PHE A CA 1
ATOM 1054 C C . PHE A 1 125 ? 11.817 -7.188 -22.132 1.00 92.88 125 PHE A C 1
ATOM 1056 O O . PHE A 1 125 ? 12.458 -6.466 -21.369 1.00 92.88 125 PHE A O 1
ATOM 1063 N N . GLY A 1 126 ? 11.541 -8.466 -21.850 1.00 93.06 126 GLY A N 1
ATOM 1064 C CA . GLY A 1 126 ? 11.950 -9.117 -20.608 1.00 93.06 126 GLY A CA 1
ATOM 1065 C C . GLY A 1 126 ? 13.456 -9.022 -20.359 1.00 93.06 126 GLY A C 1
ATOM 1066 O O . GLY A 1 126 ? 13.870 -8.616 -19.274 1.00 93.06 126 GLY A O 1
ATOM 1067 N N . GLN A 1 127 ? 14.283 -9.327 -21.364 1.00 93.06 127 GLN A N 1
ATOM 1068 C CA . GLN A 1 127 ? 15.747 -9.246 -21.260 1.00 93.06 127 GLN A CA 1
ATOM 1069 C C . GLN A 1 127 ? 16.225 -7.834 -20.895 1.00 93.06 127 GLN A C 1
ATOM 1071 O O . GLN A 1 127 ? 16.951 -7.648 -19.914 1.00 93.06 127 GLN A O 1
ATOM 1076 N N . TYR A 1 128 ? 15.759 -6.828 -21.636 1.00 94.94 128 TYR A N 1
ATOM 1077 C CA . TYR A 1 128 ? 16.120 -5.430 -21.408 1.00 94.94 128 TYR A CA 1
ATOM 1078 C C . TYR A 1 128 ? 15.631 -4.917 -20.053 1.00 94.94 128 TYR A C 1
ATOM 1080 O O . TYR A 1 128 ? 16.374 -4.239 -19.337 1.00 94.94 128 TYR A O 1
ATOM 1088 N N . PHE A 1 129 ? 14.404 -5.267 -19.667 1.00 95.06 129 PHE A N 1
ATOM 1089 C CA . PHE A 1 129 ? 13.834 -4.868 -18.389 1.00 95.06 129 PHE A CA 1
ATOM 1090 C C . PHE A 1 129 ? 14.566 -5.516 -17.203 1.00 95.06 129 PHE A C 1
ATOM 1092 O O . PHE A 1 129 ? 14.873 -4.841 -16.217 1.00 95.06 129 PHE A O 1
ATOM 1099 N N . TYR A 1 130 ? 14.917 -6.803 -17.284 1.00 95.00 130 TYR A N 1
ATOM 1100 C CA . TYR A 1 130 ? 15.705 -7.463 -16.238 1.00 95.00 130 TYR A CA 1
ATOM 1101 C C . TYR A 1 130 ? 17.106 -6.872 -16.109 1.00 95.00 130 TYR A C 1
ATOM 1103 O O . TYR A 1 130 ? 17.571 -6.639 -14.992 1.00 95.00 130 TYR A O 1
ATOM 1111 N N . ASN A 1 131 ? 17.758 -6.566 -17.229 1.00 93.88 131 ASN A N 1
ATOM 1112 C CA . ASN A 1 131 ? 19.036 -5.871 -17.228 1.00 93.88 131 ASN A CA 1
ATOM 1113 C C . ASN A 1 131 ? 18.923 -4.472 -16.594 1.00 93.88 131 ASN A C 1
ATOM 1115 O O . ASN A 1 131 ? 19.711 -4.147 -15.711 1.00 93.88 131 ASN A O 1
ATOM 1119 N N . TYR A 1 132 ? 17.913 -3.673 -16.951 1.00 95.19 132 TYR A N 1
ATOM 1120 C CA . TYR A 1 132 ? 17.650 -2.388 -16.291 1.00 95.19 132 TYR A CA 1
ATOM 1121 C C . TYR A 1 132 ? 17.441 -2.562 -14.784 1.00 95.19 132 TYR A C 1
ATOM 1123 O O . TYR A 1 132 ? 18.196 -2.024 -13.975 1.00 95.19 132 TYR A O 1
ATOM 1131 N N . SER A 1 133 ? 16.466 -3.387 -14.402 1.00 94.62 133 SER A N 1
ATOM 1132 C CA . SER A 1 133 ? 16.086 -3.577 -13.004 1.00 94.62 133 SER A CA 1
ATOM 1133 C C . SER A 1 133 ? 17.208 -4.158 -12.141 1.00 94.62 133 SER A C 1
ATOM 1135 O O . SER A 1 133 ? 17.251 -3.870 -10.950 1.00 94.62 133 SER A O 1
ATOM 1137 N N . SER A 1 134 ? 18.150 -4.918 -12.701 1.00 93.38 134 SER A N 1
ATOM 1138 C CA . SER A 1 134 ? 19.292 -5.455 -11.947 1.00 93.38 134 SER A CA 1
ATOM 1139 C C . SER A 1 134 ? 20.360 -4.402 -11.631 1.00 93.38 134 SER A C 1
ATOM 1141 O O . SER A 1 134 ? 21.165 -4.613 -10.730 1.00 93.38 134 SER A O 1
ATOM 1143 N N . ASN A 1 135 ? 20.372 -3.276 -12.350 1.00 92.25 135 ASN A N 1
ATOM 1144 C CA . ASN A 1 135 ? 21.395 -2.232 -12.230 1.00 92.25 135 ASN A CA 1
ATOM 1145 C C . ASN A 1 135 ? 20.876 -0.924 -11.604 1.00 92.25 135 ASN A C 1
ATOM 1147 O O . ASN A 1 135 ? 21.669 -0.017 -11.357 1.00 92.25 135 ASN A O 1
ATOM 1151 N N . VAL A 1 136 ? 19.572 -0.817 -11.330 1.00 91.31 136 VAL A N 1
ATOM 1152 C CA . VAL A 1 136 ? 18.965 0.355 -10.676 1.00 91.31 136 VAL A CA 1
ATOM 1153 C C . VAL A 1 136 ? 18.486 0.047 -9.260 1.00 91.31 136 VAL A C 1
ATOM 1155 O O . VAL A 1 136 ? 18.241 -1.114 -8.910 1.00 91.31 136 VAL A O 1
ATOM 1158 N N . ASN A 1 137 ? 18.346 1.077 -8.426 1.00 92.00 137 ASN A N 1
ATOM 1159 C CA . ASN A 1 137 ? 17.802 0.912 -7.077 1.00 92.00 137 ASN A CA 1
ATOM 1160 C C . ASN A 1 137 ? 16.258 0.794 -7.119 1.00 92.00 137 ASN A C 1
ATOM 1162 O O . ASN A 1 137 ? 15.648 0.724 -8.188 1.00 92.00 137 ASN A O 1
ATOM 1166 N N . THR A 1 138 ? 15.614 0.679 -5.956 1.00 93.88 138 THR A N 1
ATOM 1167 C CA . THR A 1 138 ? 14.144 0.596 -5.891 1.00 93.88 138 THR A CA 1
ATOM 1168 C C . THR A 1 138 ? 13.470 1.937 -6.198 1.00 93.88 138 THR A C 1
ATOM 1170 O O . THR A 1 138 ? 12.389 1.920 -6.780 1.00 93.88 138 THR A O 1
ATOM 1173 N N . ASP A 1 139 ? 14.115 3.068 -5.881 1.00 94.50 139 ASP A N 1
ATOM 1174 C CA . ASP A 1 139 ? 13.593 4.415 -6.160 1.00 94.50 139 ASP A CA 1
ATOM 1175 C C . ASP A 1 139 ? 13.440 4.627 -7.674 1.00 94.50 139 ASP A C 1
ATOM 1177 O O . ASP A 1 139 ? 12.343 4.894 -8.154 1.00 94.50 139 ASP A O 1
ATOM 1181 N N . ASP A 1 140 ? 14.506 4.373 -8.432 1.00 93.06 140 ASP A N 1
ATOM 1182 C CA . ASP A 1 140 ? 14.537 4.469 -9.893 1.00 93.06 140 ASP A CA 1
ATOM 1183 C C . ASP A 1 140 ? 13.477 3.559 -10.540 1.00 93.06 140 ASP A C 1
ATOM 1185 O O . ASP A 1 140 ? 12.823 3.926 -11.517 1.00 93.06 140 ASP A O 1
ATOM 1189 N N . LEU A 1 141 ? 13.291 2.350 -9.993 1.00 94.06 141 LEU A N 1
ATOM 1190 C CA . LEU A 1 141 ? 12.304 1.398 -10.499 1.00 94.06 141 LEU A CA 1
ATOM 1191 C C . LEU A 1 141 ? 10.866 1.861 -10.222 1.00 94.06 141 LEU A C 1
ATOM 1193 O O . LEU A 1 141 ? 9.987 1.652 -11.062 1.00 94.06 141 LEU A O 1
ATOM 1197 N N . TRP A 1 142 ? 10.624 2.473 -9.061 1.00 95.75 142 TRP A N 1
ATOM 1198 C CA . TRP A 1 142 ? 9.334 3.072 -8.727 1.00 95.75 142 TRP A CA 1
ATOM 1199 C C . TRP A 1 142 ? 9.025 4.260 -9.638 1.00 95.75 142 TRP A C 1
ATOM 1201 O O . TRP A 1 142 ? 7.929 4.341 -10.193 1.00 95.75 142 TRP A O 1
ATOM 1211 N N . ASP A 1 143 ? 10.005 5.130 -9.872 1.00 94.44 143 ASP A N 1
ATOM 1212 C CA . ASP A 1 143 ? 9.854 6.276 -10.765 1.00 94.44 143 ASP A CA 1
ATOM 1213 C C . ASP A 1 143 ? 9.584 5.831 -12.208 1.00 94.44 143 ASP A C 1
ATOM 1215 O O . ASP A 1 143 ? 8.692 6.374 -12.864 1.00 94.44 143 ASP A O 1
ATOM 1219 N N . MET A 1 144 ? 10.259 4.777 -12.680 1.00 93.75 144 MET A N 1
ATOM 1220 C CA . MET A 1 144 ? 9.968 4.153 -13.974 1.00 93.75 144 MET A CA 1
ATOM 1221 C C . MET A 1 144 ? 8.535 3.607 -14.036 1.00 93.75 144 MET A C 1
ATOM 1223 O O . MET A 1 144 ? 7.839 3.816 -15.031 1.00 93.75 144 MET A O 1
ATOM 1227 N N . PHE A 1 145 ? 8.060 2.939 -12.979 1.00 92.75 145 PHE A N 1
ATOM 1228 C CA . PHE A 1 145 ? 6.676 2.461 -12.888 1.00 92.75 145 PHE A CA 1
ATOM 1229 C C . PHE A 1 145 ? 5.667 3.611 -13.025 1.00 92.75 145 PHE A C 1
ATOM 1231 O O . PHE A 1 145 ? 4.768 3.536 -13.866 1.00 92.75 145 PHE A O 1
ATOM 1238 N N . LEU A 1 146 ? 5.848 4.701 -12.271 1.00 93.56 146 LEU A N 1
ATOM 1239 C CA . LEU A 1 146 ? 4.983 5.882 -12.354 1.00 93.56 146 LEU A CA 1
ATOM 1240 C C . LEU A 1 146 ? 5.057 6.552 -13.734 1.00 93.56 146 LEU A C 1
ATOM 1242 O O . LEU A 1 146 ? 4.034 6.940 -14.303 1.00 93.56 146 LEU A O 1
ATOM 1246 N N . TYR A 1 147 ? 6.258 6.657 -14.303 1.00 92.25 147 TYR A N 1
ATOM 1247 C CA . TYR A 1 147 ? 6.478 7.273 -15.609 1.00 92.25 147 TYR A CA 1
ATOM 1248 C C . TYR A 1 147 ? 5.782 6.504 -16.740 1.00 92.25 147 TYR A C 1
ATOM 1250 O O . TYR A 1 147 ? 5.106 7.107 -17.580 1.00 92.25 147 TYR A O 1
ATOM 1258 N N . LEU A 1 148 ? 5.895 5.172 -16.754 1.00 89.88 148 LEU A N 1
ATOM 1259 C CA . LEU A 1 148 ? 5.245 4.323 -17.756 1.00 89.88 148 LEU A CA 1
ATOM 1260 C C . LEU A 1 148 ? 3.712 4.405 -17.664 1.00 89.88 148 LEU A C 1
ATOM 1262 O O . LEU A 1 148 ? 3.038 4.425 -18.697 1.00 89.88 148 LEU A O 1
ATOM 1266 N N . TYR A 1 149 ? 3.152 4.515 -16.453 1.00 89.31 149 TYR A N 1
ATOM 1267 C CA . TYR A 1 149 ? 1.715 4.746 -16.260 1.00 89.31 149 TYR A CA 1
ATOM 1268 C C . TYR A 1 149 ? 1.273 6.094 -16.827 1.00 89.31 149 TYR A C 1
ATOM 1270 O O . TYR A 1 149 ? 0.326 6.156 -17.615 1.00 89.31 149 TYR A O 1
ATOM 1278 N N . LYS A 1 150 ? 1.992 7.168 -16.485 1.00 87.44 150 LYS A N 1
ATOM 1279 C CA . LYS A 1 150 ? 1.689 8.527 -16.954 1.00 87.44 150 LYS A CA 1
ATOM 1280 C C . LYS A 1 150 ? 1.738 8.640 -18.480 1.00 87.44 150 LYS A C 1
ATOM 1282 O O . LYS A 1 150 ? 0.905 9.306 -19.086 1.00 87.44 150 LYS A O 1
ATOM 1287 N N . THR A 1 151 ? 2.684 7.955 -19.114 1.00 85.38 151 THR A N 1
ATOM 1288 C CA . THR A 1 151 ? 2.846 7.946 -20.578 1.00 85.38 151 THR A CA 1
ATOM 1289 C C . THR A 1 151 ? 1.936 6.944 -21.295 1.00 85.38 151 THR A C 1
ATOM 1291 O O . THR A 1 151 ? 1.972 6.858 -22.519 1.00 85.38 151 THR A O 1
ATOM 1294 N N . SER A 1 152 ? 1.078 6.212 -20.569 1.00 75.94 152 SER A N 1
ATOM 1295 C CA . SER A 1 152 ? 0.216 5.150 -21.123 1.00 75.94 152 SER A CA 1
ATOM 1296 C C . SER A 1 152 ? 0.992 4.046 -21.856 1.00 75.94 152 SER A C 1
ATOM 1298 O O . SER A 1 152 ? 0.461 3.376 -22.741 1.00 75.94 152 SER A O 1
ATOM 1300 N N . ALA A 1 153 ? 2.259 3.837 -21.497 1.00 74.56 153 ALA A N 1
ATOM 1301 C CA . ALA A 1 153 ? 3.119 2.843 -22.128 1.00 74.56 153 ALA A CA 1
ATOM 1302 C C . ALA A 1 153 ? 2.835 1.410 -21.640 1.00 74.56 153 ALA A C 1
ATOM 1304 O O . ALA A 1 153 ? 3.388 0.457 -22.190 1.00 74.56 153 ALA A O 1
ATOM 1305 N N . ILE A 1 154 ? 1.966 1.247 -20.640 1.00 78.38 154 ILE A N 1
ATOM 1306 C CA . ILE A 1 154 ? 1.743 -0.018 -19.940 1.00 78.38 154 ILE A CA 1
ATOM 1307 C C . ILE A 1 154 ? 0.725 -0.903 -20.649 1.00 78.38 154 ILE A C 1
ATOM 1309 O O . ILE A 1 154 ? -0.456 -0.579 -20.749 1.00 78.38 154 ILE A O 1
ATOM 1313 N N . ASP A 1 155 ? 1.196 -2.073 -21.067 1.00 82.44 155 ASP A N 1
ATOM 1314 C CA . ASP A 1 155 ? 0.402 -3.160 -21.627 1.00 82.44 155 ASP A CA 1
ATOM 1315 C C . ASP A 1 155 ? 0.598 -4.467 -20.833 1.00 82.44 155 ASP A C 1
ATOM 1317 O O . ASP A 1 155 ? 1.161 -4.489 -19.735 1.00 82.44 155 ASP A O 1
ATOM 1321 N N . ASN A 1 156 ? 0.105 -5.586 -21.367 1.00 85.31 156 ASN A N 1
ATOM 1322 C CA . ASN A 1 156 ? 0.256 -6.901 -20.739 1.00 85.31 156 ASN A CA 1
ATOM 1323 C C . ASN A 1 156 ? 1.723 -7.324 -20.560 1.00 85.31 156 ASN A C 1
ATOM 1325 O O . ASN A 1 156 ? 2.052 -7.898 -19.521 1.00 85.31 156 ASN A O 1
ATOM 1329 N N . VAL A 1 157 ? 2.592 -7.032 -21.530 1.00 85.19 157 VAL A N 1
ATOM 1330 C CA . VAL A 1 157 ? 4.004 -7.438 -21.508 1.00 85.19 157 VAL A CA 1
ATOM 1331 C C . VAL A 1 157 ? 4.756 -6.636 -20.455 1.00 85.19 157 VAL A C 1
ATOM 1333 O O . VAL A 1 157 ? 5.409 -7.218 -19.591 1.00 85.19 157 VAL A O 1
ATOM 1336 N N . VAL A 1 158 ? 4.591 -5.310 -20.446 1.00 85.56 158 VAL A N 1
ATOM 1337 C CA . VAL A 1 158 ? 5.218 -4.446 -19.436 1.00 85.56 158 VAL A CA 1
ATOM 1338 C C . VAL A 1 158 ? 4.821 -4.898 -18.030 1.00 85.56 158 VAL A C 1
ATOM 1340 O O . VAL A 1 158 ? 5.679 -5.072 -17.165 1.00 85.56 158 VAL A O 1
ATOM 1343 N N . ARG A 1 159 ? 3.529 -5.178 -17.811 1.00 85.69 159 ARG A N 1
ATOM 1344 C CA . ARG A 1 159 ? 3.005 -5.647 -16.516 1.00 85.69 159 ARG A CA 1
ATOM 1345 C C . ARG A 1 159 ? 3.596 -6.981 -16.077 1.00 85.69 159 ARG A C 1
ATOM 1347 O O . ARG A 1 159 ? 3.967 -7.113 -14.910 1.00 85.69 159 ARG A O 1
ATOM 1354 N N . LYS A 1 160 ? 3.701 -7.940 -17.000 1.00 91.06 160 LYS A N 1
ATOM 1355 C CA . LYS A 1 160 ? 4.231 -9.290 -16.753 1.00 91.06 160 LYS A CA 1
ATOM 1356 C C . LYS A 1 160 ? 5.616 -9.258 -16.103 1.00 91.06 160 LYS A C 1
ATOM 1358 O O . LYS A 1 160 ? 5.875 -10.066 -15.218 1.00 91.06 160 LYS A O 1
ATOM 1363 N N . TYR A 1 161 ? 6.479 -8.321 -16.497 1.00 92.06 161 TYR A N 1
ATOM 1364 C CA . TYR A 1 161 ? 7.841 -8.220 -15.963 1.00 92.06 161 TYR A CA 1
ATOM 1365 C C . TYR A 1 161 ? 7.997 -7.176 -14.853 1.00 92.06 161 TYR A C 1
ATOM 1367 O O . TYR A 1 161 ? 8.678 -7.441 -13.861 1.00 92.06 161 TYR A O 1
ATOM 1375 N N . LEU A 1 162 ? 7.355 -6.010 -14.984 1.00 89.31 162 LEU A N 1
ATOM 1376 C CA . LEU A 1 162 ? 7.510 -4.897 -14.044 1.00 89.31 162 LEU A CA 1
ATOM 1377 C C . LEU A 1 162 ? 6.984 -5.238 -12.652 1.00 89.31 162 LEU A C 1
ATOM 1379 O O . LEU A 1 162 ? 7.697 -5.056 -11.668 1.00 89.31 162 LEU A O 1
ATOM 1383 N N . ILE A 1 163 ? 5.758 -5.760 -12.563 1.00 88.50 163 ILE A N 1
ATOM 1384 C CA . ILE A 1 163 ? 5.081 -5.960 -11.276 1.00 88.50 163 ILE A CA 1
ATOM 1385 C C . ILE A 1 163 ? 5.823 -6.976 -10.391 1.00 88.50 163 ILE A C 1
ATOM 1387 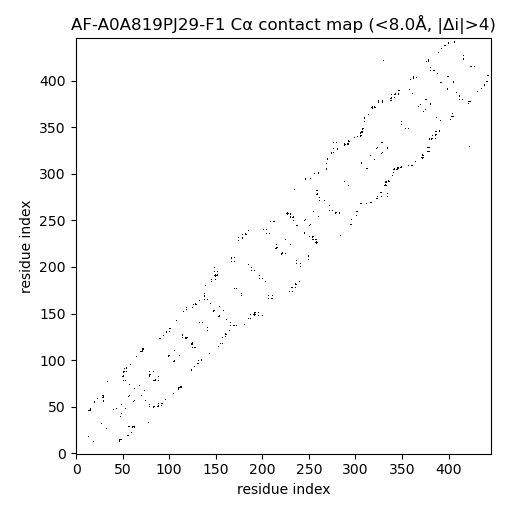O O . ILE A 1 163 ? 6.068 -6.653 -9.228 1.00 88.50 163 ILE A O 1
ATOM 1391 N N . PRO A 1 164 ? 6.236 -8.167 -10.878 1.00 92.06 164 PRO A N 1
ATOM 1392 C CA . PRO A 1 164 ? 6.955 -9.124 -10.035 1.00 92.06 164 PRO A CA 1
ATOM 1393 C C . PRO A 1 164 ? 8.290 -8.585 -9.516 1.00 92.06 164 PRO A C 1
ATOM 1395 O O . PRO A 1 164 ? 8.622 -8.773 -8.345 1.00 92.06 164 PRO A O 1
ATOM 1398 N N . VAL A 1 165 ? 9.050 -7.888 -10.367 1.00 92.81 165 VAL A N 1
ATOM 1399 C CA . VAL A 1 165 ? 10.343 -7.307 -9.983 1.00 92.81 165 VAL A CA 1
ATOM 1400 C C . VAL A 1 165 ? 10.153 -6.180 -8.975 1.00 92.81 165 VAL A C 1
ATOM 1402 O O . VAL A 1 165 ? 10.877 -6.117 -7.981 1.00 92.81 165 VAL A O 1
ATOM 1405 N N . LEU A 1 166 ? 9.153 -5.327 -9.197 1.00 91.94 166 LEU A N 1
ATOM 1406 C CA . LEU A 1 166 ? 8.830 -4.237 -8.292 1.00 91.94 166 LEU A CA 1
ATOM 1407 C C . LEU A 1 166 ? 8.408 -4.763 -6.918 1.00 91.94 166 LEU A C 1
ATOM 1409 O O . LEU A 1 166 ? 8.977 -4.354 -5.910 1.00 91.94 166 LEU A O 1
ATOM 1413 N N . ASN A 1 167 ? 7.502 -5.744 -6.878 1.00 91.69 167 ASN A N 1
ATOM 1414 C CA . ASN A 1 167 ? 7.080 -6.400 -5.641 1.00 91.69 167 ASN A CA 1
ATOM 1415 C C . ASN A 1 167 ? 8.254 -7.037 -4.893 1.00 91.69 167 ASN A C 1
ATOM 1417 O O . ASN A 1 167 ? 8.356 -6.881 -3.679 1.00 91.69 167 ASN A O 1
ATOM 1421 N N . LYS A 1 168 ? 9.176 -7.698 -5.602 1.00 90.88 168 LYS A N 1
ATOM 1422 C CA . LYS A 1 168 ? 10.370 -8.296 -4.990 1.00 90.88 168 LYS A CA 1
ATOM 1423 C C . LYS A 1 168 ? 11.287 -7.255 -4.340 1.00 90.88 168 LYS A C 1
ATOM 1425 O O . LYS A 1 168 ? 11.917 -7.552 -3.332 1.00 90.88 168 LYS A O 1
ATOM 1430 N N . LYS A 1 169 ? 11.388 -6.053 -4.910 1.00 91.25 169 LYS A N 1
ATOM 1431 C CA . LYS A 1 169 ? 12.252 -4.987 -4.380 1.00 91.25 169 LYS A CA 1
ATOM 1432 C C . LYS A 1 169 ? 11.588 -4.144 -3.296 1.00 91.25 169 LYS A C 1
ATOM 1434 O O . LYS A 1 169 ? 12.251 -3.731 -2.346 1.00 91.25 169 LYS A O 1
ATOM 1439 N N . ILE A 1 170 ? 10.289 -3.893 -3.426 1.00 91.50 170 ILE A N 1
ATOM 1440 C CA . ILE A 1 170 ? 9.532 -3.056 -2.492 1.00 91.50 170 ILE A CA 1
ATOM 1441 C C . ILE A 1 170 ? 9.456 -3.687 -1.106 1.00 91.50 170 ILE A C 1
ATOM 1443 O O . ILE A 1 170 ? 9.566 -2.976 -0.117 1.00 91.50 170 ILE A O 1
ATOM 1447 N N . VAL A 1 171 ? 9.348 -5.010 -0.996 1.00 87.75 171 VAL A N 1
ATOM 1448 C CA . VAL A 1 171 ? 9.215 -5.674 0.316 1.00 87.75 171 VAL A CA 1
ATOM 1449 C C . VAL A 1 171 ? 10.392 -5.414 1.263 1.00 87.75 171 VAL A C 1
ATOM 1451 O O . VAL A 1 171 ? 10.219 -5.462 2.476 1.00 87.75 171 VAL A O 1
ATOM 1454 N N . SER A 1 172 ? 11.575 -5.090 0.730 1.00 84.94 172 SER A N 1
ATOM 1455 C CA . SER A 1 172 ? 12.760 -4.762 1.531 1.00 84.94 172 SER A CA 1
ATOM 1456 C C . SER A 1 172 ? 12.897 -3.280 1.904 1.00 84.94 172 SER A C 1
ATOM 1458 O O . SER A 1 172 ? 13.760 -2.947 2.715 1.00 84.94 172 SER A O 1
ATOM 1460 N N . VAL A 1 173 ? 12.088 -2.369 1.345 1.00 90.62 173 VAL A N 1
ATOM 1461 C CA . VAL A 1 173 ? 12.246 -0.925 1.616 1.00 90.62 173 VAL A CA 1
ATOM 1462 C C . VAL A 1 173 ? 11.648 -0.545 2.964 1.00 90.62 173 VAL A C 1
ATOM 1464 O O . VAL A 1 173 ? 10.589 -1.047 3.341 1.00 90.62 173 VAL A O 1
ATOM 1467 N N . ASN A 1 174 ? 12.304 0.345 3.710 1.00 89.31 174 ASN A N 1
ATOM 1468 C CA . ASN A 1 174 ? 11.781 0.830 4.992 1.00 89.31 174 ASN A CA 1
ATOM 1469 C C . ASN A 1 174 ? 10.452 1.598 4.825 1.00 89.31 174 ASN A C 1
ATOM 1471 O O . ASN A 1 174 ? 10.096 2.009 3.717 1.00 89.31 174 ASN A O 1
ATOM 1475 N N . VAL A 1 175 ? 9.722 1.778 5.929 1.00 89.88 175 VAL A N 1
ATOM 1476 C CA . VAL A 1 175 ? 8.379 2.381 5.912 1.00 89.88 175 VAL A CA 1
ATOM 1477 C C . VAL A 1 175 ? 8.415 3.809 5.377 1.00 89.88 175 VAL A C 1
ATOM 1479 O O . VAL A 1 175 ? 7.632 4.145 4.496 1.00 89.88 175 VAL A O 1
ATOM 1482 N N . VAL A 1 176 ? 9.383 4.622 5.810 1.00 91.12 176 VAL A N 1
ATOM 1483 C CA . VAL A 1 176 ? 9.555 6.012 5.347 1.00 91.12 176 VAL A CA 1
ATOM 1484 C C . VAL A 1 176 ? 9.678 6.092 3.820 1.00 91.12 176 VAL A C 1
ATOM 1486 O O . VAL A 1 176 ? 9.053 6.936 3.175 1.00 91.12 176 VAL A O 1
ATOM 1489 N N . THR A 1 177 ? 10.453 5.186 3.224 1.00 93.38 177 THR A N 1
ATOM 1490 C CA . THR A 1 177 ? 10.639 5.112 1.769 1.00 93.38 177 THR A CA 1
ATOM 1491 C C . THR A 1 177 ? 9.347 4.697 1.077 1.00 93.38 177 THR A C 1
ATOM 1493 O O . THR A 1 177 ? 8.964 5.304 0.078 1.00 93.38 177 THR A O 1
ATOM 1496 N N . PHE A 1 178 ? 8.639 3.708 1.625 1.00 94.00 178 PHE A N 1
ATOM 1497 C CA . PHE A 1 178 ? 7.362 3.270 1.072 1.00 94.00 178 PHE A CA 1
ATOM 1498 C C . PHE A 1 178 ? 6.282 4.365 1.149 1.00 94.00 178 PHE A C 1
ATOM 1500 O O . PHE A 1 178 ? 5.556 4.590 0.182 1.00 94.00 178 PHE A O 1
ATOM 1507 N N . LEU A 1 179 ? 6.222 5.125 2.246 1.00 92.06 179 LEU A N 1
ATOM 1508 C CA . LEU A 1 179 ? 5.325 6.277 2.377 1.00 92.06 179 LEU A CA 1
ATOM 1509 C C . LEU A 1 179 ? 5.627 7.349 1.323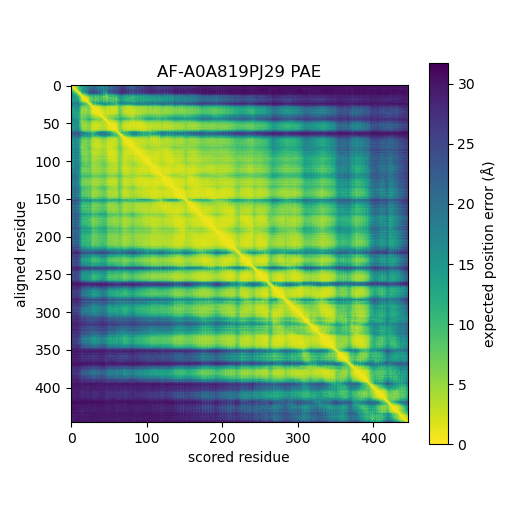 1.00 92.06 179 LEU A C 1
ATOM 1511 O O . LEU A 1 179 ? 4.707 7.916 0.732 1.00 92.06 179 LEU A O 1
ATOM 1515 N N . ARG A 1 180 ? 6.909 7.607 1.033 1.00 94.06 180 ARG A N 1
ATOM 1516 C CA . ARG A 1 180 ? 7.316 8.508 -0.057 1.00 94.06 180 ARG A CA 1
ATOM 1517 C C . ARG A 1 180 ? 6.839 7.996 -1.417 1.00 94.06 180 ARG A C 1
ATOM 1519 O O . ARG A 1 180 ? 6.286 8.773 -2.189 1.00 94.06 180 ARG A O 1
ATOM 1526 N N . TYR A 1 181 ? 7.014 6.707 -1.698 1.00 94.94 181 TYR A N 1
ATOM 1527 C CA . TYR A 1 181 ? 6.524 6.085 -2.931 1.00 94.94 181 TYR A CA 1
ATOM 1528 C C . TYR A 1 181 ? 5.028 6.259 -3.113 1.00 94.94 181 TYR A C 1
ATOM 1530 O O . TYR A 1 181 ? 4.572 6.669 -4.181 1.00 94.94 181 TYR A O 1
ATOM 1538 N N . ALA A 1 182 ? 4.270 5.994 -2.061 1.00 91.88 182 ALA A N 1
ATOM 1539 C CA . ALA A 1 182 ? 2.833 6.083 -2.112 1.00 91.88 182 ALA A CA 1
ATOM 1540 C C . ALA A 1 182 ? 2.348 7.542 -2.256 1.00 91.88 182 ALA A C 1
ATOM 1542 O O . ALA A 1 182 ? 1.490 7.815 -3.093 1.00 91.88 182 ALA A O 1
ATOM 1543 N N . LYS A 1 183 ? 3.003 8.518 -1.607 1.00 91.06 183 LYS A N 1
ATOM 1544 C CA . LYS A 1 183 ? 2.786 9.952 -1.896 1.00 91.06 183 LYS A CA 1
ATOM 1545 C C . LYS A 1 183 ? 3.047 10.297 -3.369 1.00 91.06 183 LYS A C 1
ATOM 1547 O O . LYS A 1 183 ? 2.235 10.987 -3.984 1.00 91.06 183 LYS A O 1
ATOM 1552 N N . SER A 1 184 ? 4.130 9.793 -3.964 1.00 93.31 184 SER A N 1
ATOM 1553 C CA . SER A 1 184 ? 4.401 9.992 -5.397 1.00 93.31 184 SER A CA 1
ATOM 1554 C C . SER A 1 184 ? 3.348 9.328 -6.290 1.00 93.31 184 SER A C 1
ATOM 1556 O O . SER A 1 184 ? 2.962 9.912 -7.301 1.00 93.31 184 SER A O 1
ATOM 1558 N N . ALA A 1 185 ? 2.834 8.151 -5.916 1.00 93.44 185 ALA A N 1
ATOM 1559 C CA . ALA A 1 185 ? 1.742 7.490 -6.631 1.00 93.44 185 ALA A CA 1
ATOM 1560 C C . ALA A 1 185 ? 0.444 8.303 -6.588 1.00 93.44 185 ALA A C 1
ATOM 1562 O O . ALA A 1 185 ? -0.196 8.464 -7.625 1.00 93.44 185 ALA A O 1
ATOM 1563 N N . LYS A 1 186 ? 0.099 8.884 -5.433 1.00 91.19 186 LYS A N 1
ATOM 1564 C CA . LYS A 1 186 ? -1.048 9.791 -5.299 1.00 91.19 186 LYS A CA 1
ATOM 1565 C C . LYS A 1 186 ? -0.927 10.997 -6.232 1.00 91.19 186 LYS A C 1
ATOM 1567 O O . LYS A 1 186 ? -1.856 11.302 -6.971 1.00 91.19 186 LYS A O 1
ATOM 1572 N N . THR A 1 187 ? 0.235 11.652 -6.252 1.00 90.81 187 THR A N 1
ATOM 1573 C CA . THR A 1 187 ? 0.495 12.774 -7.171 1.00 90.81 187 THR A CA 1
ATOM 1574 C C . THR A 1 187 ? 0.434 12.331 -8.635 1.00 90.81 187 THR A C 1
ATOM 1576 O O . THR A 1 187 ? -0.071 13.059 -9.487 1.00 90.81 187 THR A O 1
ATOM 1579 N N . CYS A 1 188 ? 0.929 11.128 -8.939 1.00 91.00 188 CYS A N 1
ATOM 1580 C CA . CYS A 1 188 ? 0.896 10.561 -10.283 1.00 91.00 188 CYS A CA 1
ATOM 1581 C C . CYS A 1 188 ? -0.538 10.297 -10.761 1.00 91.00 188 CYS A C 1
ATOM 1583 O O . CYS A 1 188 ? -0.836 10.589 -11.917 1.00 91.00 188 CYS A O 1
ATOM 1585 N N . LEU A 1 189 ? -1.425 9.822 -9.877 1.00 90.19 189 LEU A N 1
ATOM 1586 C CA . LEU A 1 189 ? -2.807 9.451 -10.197 1.00 90.19 189 LEU A CA 1
ATOM 1587 C C . LEU A 1 189 ? -3.566 10.565 -10.935 1.00 90.19 189 LEU A C 1
ATOM 1589 O O . LEU A 1 189 ? -4.222 10.288 -11.937 1.00 90.19 189 LEU A O 1
ATOM 1593 N N . GLY A 1 190 ? -3.406 11.825 -10.513 1.00 86.38 190 GLY A N 1
ATOM 1594 C CA . GLY A 1 190 ? -4.047 12.978 -11.161 1.00 86.38 190 GLY A CA 1
ATOM 1595 C C . GLY A 1 190 ? -3.579 13.254 -12.598 1.00 86.38 190 GLY A C 1
ATOM 1596 O O . GLY A 1 190 ? -4.267 13.941 -13.345 1.00 86.38 190 GLY A O 1
ATOM 1597 N N . GLY A 1 191 ? -2.422 12.717 -13.000 1.00 87.50 191 GLY A N 1
ATOM 1598 C CA . GLY A 1 191 ? -1.873 12.826 -14.355 1.00 87.50 191 GLY A CA 1
ATOM 1599 C C . GLY A 1 191 ? -2.048 11.572 -15.217 1.00 87.50 191 GLY A C 1
ATOM 1600 O O . GLY A 1 191 ? -1.560 11.557 -16.348 1.00 87.50 191 GLY A O 1
ATOM 1601 N N . ILE A 1 192 ? -2.687 10.517 -14.700 1.00 90.50 192 ILE A N 1
ATOM 1602 C CA . ILE A 1 192 ? -2.972 9.282 -15.443 1.00 90.50 192 ILE A CA 1
ATOM 1603 C C . ILE A 1 192 ? -4.291 9.442 -16.206 1.00 90.50 192 ILE A C 1
ATOM 1605 O O . ILE A 1 192 ? -5.263 9.990 -15.681 1.00 90.50 192 ILE A O 1
ATOM 1609 N N . LYS A 1 193 ? -4.335 8.927 -17.442 1.00 88.25 193 LYS A N 1
ATOM 1610 C CA . LYS A 1 193 ? -5.551 8.930 -18.267 1.00 88.25 193 LYS A CA 1
ATOM 1611 C C . LYS A 1 193 ? -6.712 8.206 -17.564 1.00 88.25 193 LYS A C 1
ATOM 1613 O O . LYS A 1 193 ? -6.461 7.136 -17.002 1.00 88.25 193 LYS A O 1
ATOM 1618 N N . PRO A 1 194 ? -7.956 8.719 -17.629 1.00 88.62 194 PRO A N 1
ATOM 1619 C CA . PRO A 1 194 ? -9.101 8.159 -16.903 1.00 88.62 194 PRO A CA 1
ATOM 1620 C C . PRO A 1 194 ? -9.278 6.647 -17.080 1.00 88.62 194 PRO A C 1
ATOM 1622 O O . PRO A 1 194 ? -9.466 5.928 -16.102 1.00 88.62 194 PRO A O 1
ATOM 1625 N N . GLU A 1 195 ? -9.113 6.138 -18.303 1.00 88.75 195 GLU A N 1
ATOM 1626 C CA . GLU A 1 195 ? -9.261 4.715 -18.623 1.00 88.75 195 GLU A CA 1
ATOM 1627 C C . GLU A 1 195 ? -8.229 3.795 -17.937 1.00 88.75 195 GLU A C 1
ATOM 1629 O O . GLU A 1 195 ? -8.444 2.588 -17.833 1.00 88.75 195 GLU A O 1
ATOM 1634 N N . LEU A 1 196 ? -7.113 4.346 -17.444 1.00 87.50 196 LEU A N 1
ATOM 1635 C CA . LEU A 1 196 ? -6.056 3.603 -16.751 1.00 87.50 196 LEU A CA 1
ATOM 1636 C C . LEU A 1 196 ? -6.076 3.794 -15.227 1.00 87.50 196 LEU A C 1
ATOM 1638 O O . LEU A 1 196 ? -5.382 3.051 -14.530 1.00 87.50 196 LEU A O 1
ATOM 1642 N N . GLN A 1 197 ? -6.854 4.743 -14.694 1.00 89.31 197 GLN A N 1
ATOM 1643 C CA . GLN A 1 197 ? -6.836 5.096 -13.268 1.00 89.31 197 GLN A CA 1
ATOM 1644 C C . GLN A 1 197 ? -7.262 3.930 -12.375 1.00 89.31 197 GLN A C 1
ATOM 1646 O O . GLN A 1 197 ? -6.506 3.536 -11.490 1.00 89.31 197 GLN A O 1
ATOM 1651 N N . SER A 1 198 ? -8.413 3.303 -12.645 1.00 88.38 198 SER A N 1
ATOM 1652 C CA . SER A 1 198 ? -8.883 2.148 -11.862 1.00 88.38 198 SER A CA 1
ATOM 1653 C C . SER A 1 198 ? -7.873 1.001 -11.886 1.00 88.38 198 SER A C 1
ATOM 1655 O O . SER A 1 198 ? -7.673 0.297 -10.899 1.00 88.38 198 SER A O 1
ATOM 1657 N N . HIS A 1 199 ? -7.192 0.817 -13.017 1.00 87.56 199 HIS A N 1
ATOM 1658 C CA . HIS A 1 199 ? -6.174 -0.211 -13.142 1.00 87.56 199 HIS A CA 1
ATOM 1659 C C . HIS A 1 199 ? -4.900 0.115 -12.345 1.00 87.56 199 HIS A C 1
ATOM 1661 O O . HIS A 1 199 ? -4.338 -0.779 -11.711 1.00 87.56 199 HIS A O 1
ATOM 1667 N N . PHE A 1 200 ? -4.462 1.375 -12.354 1.00 90.31 200 PHE A N 1
ATOM 1668 C CA . PHE A 1 200 ? -3.353 1.849 -11.529 1.00 90.31 200 PHE A CA 1
ATOM 1669 C C . PHE A 1 200 ? -3.646 1.661 -10.039 1.00 90.31 200 PHE A C 1
ATOM 1671 O O . PHE A 1 200 ? -2.819 1.084 -9.336 1.00 90.31 200 PHE A O 1
ATOM 1678 N N . ILE A 1 201 ? -4.838 2.067 -9.588 1.00 89.62 201 ILE A N 1
ATOM 1679 C CA . ILE A 1 201 ? -5.293 1.910 -8.199 1.00 89.62 201 ILE A CA 1
ATOM 1680 C C . ILE A 1 201 ? -5.228 0.435 -7.790 1.00 89.62 201 ILE A C 1
ATOM 1682 O O . ILE A 1 201 ? -4.517 0.092 -6.850 1.00 89.62 201 ILE A O 1
ATOM 1686 N N . ASN A 1 202 ? -5.839 -0.460 -8.572 1.00 87.94 202 ASN A N 1
ATOM 1687 C CA . ASN A 1 202 ? -5.820 -1.903 -8.305 1.00 87.94 202 ASN A CA 1
ATOM 1688 C C . ASN A 1 202 ? -4.402 -2.491 -8.187 1.00 87.94 202 ASN A C 1
ATOM 1690 O O . ASN A 1 202 ? -4.180 -3.471 -7.475 1.00 87.94 202 ASN A O 1
ATOM 1694 N N . LEU A 1 203 ? -3.427 -1.952 -8.924 1.00 88.69 203 LEU A N 1
ATOM 1695 C CA . LEU A 1 203 ? -2.043 -2.415 -8.846 1.00 88.69 203 LEU A CA 1
ATOM 1696 C C . LEU A 1 203 ? -1.281 -1.821 -7.678 1.00 88.69 203 LEU A C 1
ATOM 1698 O O . LEU A 1 203 ? -0.541 -2.554 -7.023 1.00 88.69 203 LEU A O 1
ATOM 1702 N N . PHE A 1 204 ? -1.479 -0.535 -7.403 1.00 91.06 204 PHE A N 1
ATOM 1703 C CA . PHE A 1 204 ? -0.956 0.093 -6.203 1.00 91.06 204 PHE A CA 1
ATOM 1704 C C . PHE A 1 204 ? -1.421 -0.670 -4.960 1.00 91.06 204 PHE A C 1
ATOM 1706 O O . PHE A 1 204 ? -0.601 -1.051 -4.134 1.00 91.06 204 PHE A O 1
ATOM 1713 N N . GLU A 1 205 ? -2.709 -0.992 -4.884 1.00 88.81 205 GLU A N 1
ATOM 1714 C CA . GLU A 1 205 ? -3.287 -1.774 -3.797 1.00 88.81 205 GLU A CA 1
ATOM 1715 C C . GLU A 1 205 ? -2.642 -3.163 -3.656 1.00 88.81 205 GLU A C 1
ATOM 1717 O O . GLU A 1 205 ? -2.313 -3.583 -2.552 1.00 88.81 205 GLU A O 1
ATOM 1722 N N . LYS A 1 206 ? -2.375 -3.872 -4.763 1.00 89.00 206 LYS A N 1
ATOM 1723 C CA . LYS A 1 206 ? -1.661 -5.165 -4.719 1.00 89.00 206 LYS A CA 1
ATOM 1724 C C . LYS A 1 206 ? -0.228 -5.025 -4.209 1.00 89.00 206 LYS A C 1
ATOM 1726 O O . LYS A 1 206 ? 0.259 -5.903 -3.498 1.00 89.00 206 LYS A O 1
ATOM 1731 N N . ILE A 1 207 ? 0.458 -3.951 -4.596 1.00 91.31 207 ILE A N 1
ATOM 1732 C CA . ILE A 1 207 ? 1.816 -3.651 -4.131 1.00 91.31 207 ILE A CA 1
ATOM 1733 C C . ILE A 1 207 ? 1.794 -3.311 -2.637 1.00 91.31 207 ILE A C 1
ATOM 1735 O O . ILE A 1 207 ? 2.623 -3.821 -1.885 1.00 91.31 207 ILE A O 1
ATOM 1739 N N . PHE A 1 208 ? 0.825 -2.501 -2.208 1.00 91.56 208 PHE A N 1
ATOM 1740 C CA . PHE A 1 208 ? 0.575 -2.154 -0.814 1.00 91.56 208 PHE A CA 1
ATOM 1741 C C . PHE A 1 208 ? 0.308 -3.397 0.036 1.00 91.56 208 PHE A C 1
ATOM 1743 O O . PHE A 1 208 ? 1.004 -3.625 1.025 1.00 91.56 208 PHE A O 1
ATOM 1750 N N . ASP A 1 209 ? -0.619 -4.255 -0.391 1.00 89.94 209 ASP A N 1
ATOM 1751 C CA . ASP A 1 209 ? -0.949 -5.493 0.311 1.00 89.94 209 ASP A CA 1
ATOM 1752 C C . ASP A 1 209 ? 0.273 -6.403 0.423 1.00 89.94 209 ASP A C 1
ATOM 1754 O O . ASP A 1 209 ? 0.581 -6.902 1.504 1.00 89.94 209 ASP A O 1
ATOM 1758 N N . ASN A 1 210 ? 1.022 -6.578 -0.668 1.00 90.06 210 ASN A N 1
ATOM 1759 C CA . ASN A 1 210 ? 2.246 -7.369 -0.654 1.00 90.06 210 ASN A CA 1
ATOM 1760 C C . ASN A 1 210 ? 3.304 -6.779 0.295 1.00 90.06 210 ASN A C 1
ATOM 1762 O O . ASN A 1 210 ? 3.951 -7.528 1.027 1.00 90.06 210 ASN A O 1
ATOM 1766 N N . TYR A 1 211 ? 3.471 -5.456 0.318 1.00 91.75 211 TYR A N 1
ATOM 1767 C CA . TYR A 1 211 ? 4.390 -4.780 1.231 1.00 91.75 211 TYR A CA 1
ATOM 1768 C C . TYR A 1 211 ? 4.009 -5.021 2.695 1.00 91.75 211 TYR A C 1
ATOM 1770 O O . TYR A 1 211 ? 4.825 -5.509 3.480 1.00 91.75 211 TYR A O 1
ATOM 1778 N N . VAL A 1 212 ? 2.752 -4.741 3.046 1.00 90.62 212 VAL A N 1
ATOM 1779 C CA . VAL A 1 212 ? 2.237 -4.865 4.413 1.00 90.62 212 VAL A CA 1
ATOM 1780 C C . VAL A 1 212 ? 2.253 -6.323 4.867 1.00 90.62 212 VAL A C 1
ATOM 1782 O O . VAL A 1 212 ? 2.776 -6.613 5.937 1.00 90.62 212 VAL A O 1
ATOM 1785 N N . ILE A 1 213 ? 1.780 -7.272 4.051 1.00 88.69 213 ILE A N 1
ATOM 1786 C CA . ILE A 1 213 ? 1.813 -8.704 4.393 1.00 88.69 213 ILE A CA 1
ATOM 1787 C C . ILE A 1 213 ? 3.242 -9.170 4.653 1.00 88.69 213 ILE A C 1
ATOM 1789 O O . ILE A 1 213 ? 3.474 -9.838 5.656 1.00 88.69 213 ILE A O 1
ATOM 1793 N N . ASN A 1 214 ? 4.213 -8.775 3.825 1.00 87.75 214 ASN A N 1
ATOM 1794 C CA . ASN A 1 214 ? 5.608 -9.126 4.084 1.00 87.75 214 ASN A CA 1
ATOM 1795 C C . ASN A 1 214 ? 6.121 -8.521 5.389 1.00 87.75 214 ASN A C 1
ATOM 1797 O O . ASN A 1 214 ? 6.848 -9.194 6.117 1.00 87.75 214 ASN A O 1
ATOM 1801 N N . ARG A 1 215 ? 5.723 -7.290 5.722 1.00 85.12 215 ARG A N 1
ATOM 1802 C CA . ARG A 1 215 ? 6.050 -6.701 7.021 1.00 85.12 215 ARG A CA 1
ATOM 1803 C C . ARG A 1 215 ? 5.448 -7.491 8.175 1.00 85.12 215 ARG A C 1
ATOM 1805 O O . ARG A 1 215 ? 6.117 -7.623 9.183 1.00 85.12 215 ARG A O 1
ATOM 1812 N N . ILE A 1 216 ? 4.254 -8.053 8.014 1.00 81.69 216 ILE A N 1
ATOM 1813 C CA . ILE A 1 216 ? 3.553 -8.845 9.036 1.00 81.69 216 ILE A CA 1
ATOM 1814 C C . ILE A 1 216 ? 4.177 -10.222 9.232 1.00 81.69 216 ILE A C 1
ATOM 1816 O O . ILE A 1 216 ? 4.410 -10.654 10.357 1.00 81.69 216 ILE A O 1
ATOM 1820 N N . THR A 1 217 ? 4.363 -10.957 8.138 1.00 81.31 217 THR A N 1
ATOM 1821 C CA . THR A 1 217 ? 4.657 -12.392 8.192 1.00 81.31 217 THR A CA 1
ATOM 1822 C C . THR A 1 217 ? 6.141 -12.682 8.295 1.00 81.31 217 THR A C 1
ATOM 1824 O O . THR A 1 217 ? 6.514 -13.789 8.672 1.00 81.31 217 THR A O 1
ATOM 1827 N N . ASN A 1 218 ? 6.997 -11.730 7.919 1.00 79.12 218 ASN A N 1
ATOM 1828 C CA . ASN A 1 218 ? 8.433 -11.927 7.954 1.00 79.12 218 ASN A CA 1
ATOM 1829 C C . ASN A 1 218 ? 8.972 -11.655 9.374 1.00 79.12 218 ASN A C 1
ATOM 1831 O O . ASN A 1 218 ? 8.925 -10.503 9.812 1.00 79.12 218 ASN A O 1
ATOM 1835 N N . PRO A 1 219 ? 9.544 -12.657 10.073 1.00 71.69 219 PRO A N 1
ATOM 1836 C CA . PRO A 1 219 ? 10.040 -12.499 11.443 1.00 71.69 219 PRO A CA 1
ATOM 1837 C C . PRO A 1 219 ? 11.105 -11.409 11.598 1.00 71.69 219 PRO A C 1
ATOM 1839 O O . PRO A 1 219 ? 11.232 -10.817 12.666 1.00 71.69 219 PRO A O 1
ATOM 1842 N N . TYR A 1 220 ? 11.858 -11.119 10.530 1.00 69.62 220 TYR A N 1
ATOM 1843 C CA . TYR A 1 220 ? 12.861 -10.054 10.530 1.00 69.62 220 TYR A CA 1
ATOM 1844 C C . TYR A 1 220 ? 12.242 -8.652 10.642 1.00 69.62 220 TYR A C 1
ATOM 1846 O O . TYR A 1 220 ? 12.924 -7.721 11.064 1.00 69.62 220 TYR A O 1
ATOM 1854 N N . TYR A 1 221 ? 10.968 -8.491 10.269 1.00 62.16 221 TYR A N 1
ATOM 1855 C CA . TYR A 1 221 ? 10.306 -7.191 10.133 1.00 62.16 221 TYR A CA 1
ATOM 1856 C C . TYR A 1 221 ? 9.014 -7.048 10.957 1.00 62.16 221 TYR A C 1
ATOM 1858 O O . TYR A 1 221 ? 8.607 -5.921 11.232 1.00 62.16 221 TYR A O 1
ATOM 1866 N N . SER A 1 222 ? 8.396 -8.152 11.393 1.00 58.25 222 SER A N 1
ATOM 1867 C CA . SER A 1 222 ? 7.074 -8.198 12.050 1.00 58.25 222 SER A CA 1
ATOM 1868 C C . SER A 1 222 ? 6.955 -7.378 13.330 1.00 58.25 222 SER A C 1
ATOM 1870 O O . SER A 1 222 ? 5.884 -6.851 13.645 1.00 58.25 222 SER A O 1
ATOM 1872 N N . TYR A 1 223 ? 8.060 -7.225 14.055 1.00 59.66 223 TYR A N 1
ATOM 1873 C CA . TYR A 1 223 ? 8.117 -6.476 15.310 1.00 59.66 223 TYR A CA 1
ATOM 1874 C C . TYR A 1 223 ? 8.642 -5.043 15.152 1.00 59.66 223 TYR A C 1
ATOM 1876 O O . TYR A 1 223 ? 8.735 -4.334 16.145 1.00 59.66 223 TYR A O 1
ATOM 1884 N N . GLN A 1 224 ? 8.986 -4.606 13.935 1.00 68.12 224 GLN A N 1
ATOM 1885 C CA . GLN A 1 224 ? 9.611 -3.294 13.709 1.00 68.12 224 GLN A CA 1
ATOM 1886 C C . GLN A 1 224 ? 8.618 -2.165 13.417 1.00 68.12 224 GLN A C 1
ATOM 1888 O O . GLN A 1 224 ? 8.995 -1.006 13.526 1.00 68.12 224 GLN A O 1
ATOM 1893 N N . LEU A 1 225 ? 7.381 -2.486 13.024 1.00 77.38 225 LEU A N 1
ATOM 1894 C CA . LEU A 1 225 ? 6.372 -1.478 12.698 1.00 77.38 225 LEU A CA 1
ATOM 1895 C C . LEU A 1 225 ? 5.886 -0.763 13.961 1.00 77.38 225 LEU A C 1
ATOM 1897 O O . LEU A 1 225 ? 5.251 -1.387 14.815 1.00 77.38 225 LEU A O 1
ATOM 1901 N N . LEU A 1 226 ? 6.141 0.541 14.041 1.00 80.06 226 LEU A N 1
ATOM 1902 C CA . LEU A 1 226 ? 5.608 1.398 15.096 1.00 80.06 226 LEU A CA 1
ATOM 1903 C C . LEU A 1 226 ? 4.108 1.662 14.879 1.00 80.06 226 LEU A C 1
ATOM 1905 O O . LEU A 1 226 ? 3.607 1.645 13.752 1.00 80.06 226 LEU A O 1
ATOM 1909 N N . GLY A 1 227 ? 3.379 1.959 15.958 1.00 77.00 227 GLY A N 1
ATOM 1910 C CA . GLY A 1 227 ? 1.948 2.279 15.875 1.00 77.00 227 GLY A CA 1
ATOM 1911 C C . GLY A 1 227 ? 1.657 3.486 14.973 1.00 77.00 227 GLY A C 1
ATOM 1912 O O . GLY A 1 227 ? 0.724 3.433 14.173 1.00 77.00 227 GLY A O 1
ATOM 1913 N N . SER A 1 228 ? 2.498 4.525 15.033 1.00 79.81 228 SER A N 1
ATOM 1914 C CA . SER A 1 228 ? 2.406 5.713 14.171 1.00 79.81 228 SER A CA 1
ATOM 1915 C C . SER A 1 228 ? 2.658 5.391 12.696 1.00 79.81 228 SER A C 1
ATOM 1917 O O . SER A 1 228 ? 1.924 5.850 11.831 1.00 79.81 228 SER A O 1
ATOM 1919 N N . GLU A 1 229 ? 3.638 4.533 12.405 1.00 85.75 229 GLU A N 1
ATOM 1920 C CA . GLU A 1 229 ? 3.930 4.071 11.043 1.00 85.75 229 GLU A CA 1
ATOM 1921 C C . GLU A 1 229 ? 2.761 3.281 10.442 1.00 85.75 229 GLU A C 1
ATOM 1923 O O . GLU A 1 229 ? 2.484 3.379 9.248 1.00 85.75 229 GLU A O 1
ATOM 1928 N N . CYS A 1 230 ? 2.052 2.506 11.267 1.00 86.94 230 CYS A N 1
ATOM 1929 C CA . CYS A 1 230 ? 0.855 1.790 10.838 1.00 86.94 230 CYS A CA 1
ATOM 1930 C C . CYS A 1 230 ? -0.287 2.752 10.468 1.00 86.94 230 CYS A C 1
ATOM 1932 O O . CYS A 1 230 ? -0.969 2.515 9.470 1.00 86.94 230 CYS A O 1
ATOM 1934 N N . VAL A 1 231 ? -0.456 3.850 11.217 1.00 84.19 231 VAL A N 1
ATOM 1935 C CA . VAL A 1 231 ? -1.435 4.906 10.901 1.00 84.19 231 VAL A CA 1
ATOM 1936 C C . VAL A 1 231 ? -1.069 5.609 9.594 1.00 84.19 231 VAL A C 1
ATOM 1938 O O . VAL A 1 231 ? -1.920 5.724 8.715 1.00 84.19 231 VAL A O 1
ATOM 1941 N N . ASP A 1 232 ? 0.199 5.985 9.412 1.00 86.62 232 ASP A N 1
ATOM 1942 C CA . ASP A 1 232 ? 0.668 6.620 8.174 1.00 86.62 232 ASP A CA 1
ATOM 1943 C C . ASP A 1 232 ? 0.434 5.720 6.946 1.00 86.62 232 ASP A C 1
ATOM 1945 O O . ASP A 1 232 ? -0.007 6.181 5.890 1.00 86.62 232 ASP A O 1
ATOM 1949 N N . LEU A 1 233 ? 0.709 4.415 7.075 1.00 89.12 233 LEU A N 1
ATOM 1950 C CA . LEU A 1 233 ? 0.471 3.439 6.008 1.00 89.12 233 LEU A CA 1
ATOM 1951 C C . LEU A 1 233 ? -1.019 3.294 5.686 1.00 89.12 233 LEU A C 1
ATOM 1953 O O . LEU A 1 233 ? -1.378 3.250 4.508 1.00 89.12 233 LEU A O 1
ATOM 1957 N N . LEU A 1 234 ? -1.880 3.234 6.707 1.00 88.00 234 LEU A N 1
ATOM 1958 C CA . LEU A 1 234 ? -3.333 3.193 6.526 1.00 88.00 234 LEU A CA 1
ATOM 1959 C C . LEU A 1 234 ? -3.830 4.432 5.788 1.00 88.00 234 LEU A C 1
ATOM 1961 O O . LEU A 1 234 ? -4.518 4.292 4.779 1.00 88.00 234 LEU A O 1
ATOM 1965 N N . GLN A 1 235 ? -3.442 5.623 6.246 1.00 84.69 235 GLN A N 1
ATOM 1966 C CA . GLN A 1 235 ? -3.879 6.881 5.651 1.00 84.69 235 GLN A CA 1
ATOM 1967 C C . GLN A 1 235 ? -3.527 6.932 4.165 1.00 84.69 235 GLN A C 1
ATOM 1969 O O . GLN A 1 235 ? -4.384 7.199 3.325 1.00 84.69 235 GLN A O 1
ATOM 1974 N N . VAL A 1 236 ? -2.278 6.624 3.814 1.00 84.12 236 VAL A N 1
ATOM 1975 C CA . VAL A 1 236 ? -1.859 6.692 2.414 1.00 84.12 236 VAL A CA 1
ATOM 1976 C C . VAL A 1 236 ? -2.527 5.605 1.562 1.00 84.12 236 VAL A C 1
ATOM 1978 O O . VAL A 1 236 ? -2.861 5.864 0.405 1.00 84.12 236 VAL A O 1
ATOM 1981 N N . GLY A 1 237 ? -2.766 4.413 2.118 1.00 83.88 237 GLY A N 1
ATOM 1982 C CA . GLY A 1 237 ? -3.565 3.385 1.451 1.00 83.88 237 GLY A CA 1
ATOM 1983 C C . GLY A 1 237 ? -4.956 3.907 1.078 1.00 83.88 237 GLY A C 1
ATOM 1984 O O . GLY A 1 237 ? -5.371 3.790 -0.073 1.00 83.88 237 GLY A O 1
ATOM 1985 N N . LEU A 1 238 ? -5.637 4.555 2.023 1.00 81.31 238 LEU A N 1
ATOM 1986 C CA . LEU A 1 238 ? -7.005 5.065 1.862 1.00 81.31 238 LEU A CA 1
ATOM 1987 C C . LEU A 1 238 ? -7.102 6.276 0.941 1.00 81.31 238 LEU A C 1
ATOM 1989 O O . LEU A 1 238 ? -8.102 6.451 0.258 1.00 81.31 238 LEU A O 1
ATOM 1993 N N . GLU A 1 239 ? -6.064 7.107 0.896 1.00 82.12 239 GLU A N 1
ATOM 1994 C CA . GLU A 1 239 ? -6.024 8.267 0.005 1.00 82.12 239 GLU A CA 1
ATOM 1995 C C . GLU A 1 239 ? -5.938 7.890 -1.482 1.00 82.12 239 GLU A C 1
ATOM 1997 O O . GLU A 1 239 ? -6.227 8.729 -2.337 1.00 82.12 239 GLU A O 1
ATOM 2002 N N . ILE A 1 240 ? -5.489 6.671 -1.796 1.00 81.88 240 ILE A N 1
ATOM 2003 C CA . ILE A 1 240 ? -5.284 6.190 -3.172 1.00 81.88 240 ILE A CA 1
ATOM 2004 C C . ILE A 1 240 ? -6.323 5.129 -3.556 1.00 81.88 240 ILE A C 1
ATOM 2006 O O . ILE A 1 240 ? -6.674 5.011 -4.730 1.00 81.88 240 ILE A O 1
ATOM 2010 N N . SER A 1 241 ? -6.778 4.336 -2.588 1.00 77.06 241 SER A N 1
ATOM 2011 C CA . SER A 1 241 ? -7.636 3.172 -2.799 1.00 77.06 241 SER A CA 1
ATOM 2012 C C . SER A 1 241 ? -9.132 3.501 -2.814 1.00 77.06 241 SER A C 1
ATOM 2014 O O . SER A 1 241 ? -9.569 4.591 -2.452 1.00 77.06 241 SER A O 1
ATOM 2016 N N . SER A 1 242 ? -9.916 2.527 -3.271 1.00 64.19 242 SER A N 1
ATOM 2017 C CA . SER A 1 242 ? -11.380 2.534 -3.266 1.00 64.19 242 SER A CA 1
ATOM 2018 C C . SER A 1 242 ? -11.979 2.179 -1.891 1.00 64.19 242 SER A C 1
ATOM 2020 O O . SER A 1 242 ? -11.270 1.797 -0.961 1.00 64.19 242 SER A O 1
ATOM 2022 N N . THR A 1 243 ? -13.306 2.299 -1.773 1.00 59.81 243 THR A N 1
ATOM 2023 C CA . THR A 1 243 ? -14.111 2.187 -0.538 1.00 59.81 243 THR A CA 1
ATOM 2024 C C . THR A 1 243 ? -13.963 0.889 0.271 1.00 59.81 243 THR A C 1
ATOM 2026 O O . THR A 1 243 ? -14.362 0.883 1.428 1.00 59.81 243 THR A O 1
ATOM 2029 N N . ASP A 1 244 ? -13.343 -0.174 -0.255 1.00 68.62 244 ASP A N 1
ATOM 2030 C CA . ASP A 1 244 ? -13.283 -1.489 0.415 1.00 68.62 244 ASP A CA 1
ATOM 2031 C C . ASP A 1 244 ? -11.876 -1.870 0.929 1.00 68.62 244 ASP A C 1
ATOM 2033 O O . ASP A 1 244 ? -11.621 -3.020 1.297 1.00 68.62 244 ASP A O 1
ATOM 2037 N N . LEU A 1 245 ? -10.914 -0.936 0.954 1.00 74.31 245 LEU A N 1
ATOM 2038 C CA . LEU A 1 245 ? -9.538 -1.254 1.364 1.00 74.31 245 LEU A CA 1
ATOM 2039 C C . LEU A 1 245 ? -9.442 -1.750 2.815 1.00 74.31 245 LEU A C 1
ATOM 2041 O O . LEU A 1 245 ? -8.662 -2.658 3.103 1.00 74.31 245 LEU A O 1
ATOM 2045 N N . LEU A 1 246 ? -10.219 -1.172 3.735 1.00 77.94 246 LEU A N 1
ATOM 2046 C CA . LEU A 1 246 ? -10.080 -1.468 5.165 1.00 77.94 246 LEU A CA 1
ATOM 2047 C C . LEU A 1 246 ? -10.441 -2.899 5.542 1.00 77.94 246 LEU A C 1
ATOM 2049 O O . LEU A 1 246 ? -9.881 -3.422 6.503 1.00 77.94 246 LEU A O 1
ATOM 2053 N N . GLU A 1 247 ? -11.319 -3.548 4.780 1.00 80.31 247 GLU A N 1
ATOM 2054 C CA . GLU A 1 247 ? -11.704 -4.941 5.020 1.00 80.31 247 GLU A CA 1
ATOM 2055 C C . GLU A 1 247 ? -10.587 -5.927 4.630 1.00 80.31 247 GLU A C 1
ATOM 2057 O O . GLU A 1 247 ? -10.621 -7.112 4.980 1.00 80.31 247 GLU A O 1
ATOM 2062 N N . ARG A 1 248 ? -9.541 -5.456 3.939 1.00 84.75 248 ARG A N 1
ATOM 2063 C CA . ARG A 1 248 ? -8.403 -6.295 3.563 1.00 84.75 248 ARG A CA 1
ATOM 2064 C C . ARG A 1 248 ? -7.564 -6.667 4.768 1.00 84.75 248 ARG A C 1
ATOM 2066 O O . ARG A 1 248 ? -7.288 -5.870 5.660 1.00 84.75 248 ARG A O 1
ATOM 2073 N N . ARG A 1 249 ? -7.038 -7.891 4.732 1.00 84.94 249 ARG A N 1
ATOM 2074 C CA . ARG A 1 249 ? -6.190 -8.458 5.790 1.00 84.94 249 ARG A CA 1
ATOM 2075 C C . ARG A 1 249 ? -5.001 -7.564 6.171 1.00 84.94 249 ARG A C 1
ATOM 2077 O O . ARG A 1 249 ? -4.642 -7.522 7.344 1.00 84.94 249 ARG A O 1
ATOM 2084 N N . SER A 1 250 ? -4.387 -6.895 5.198 1.00 87.94 250 SER A N 1
ATOM 2085 C CA . SER A 1 250 ? -3.287 -5.939 5.378 1.00 87.94 250 SER A CA 1
ATOM 2086 C C . SER A 1 250 ? -3.710 -4.755 6.251 1.00 87.94 250 SER A C 1
ATOM 2088 O O . SER A 1 250 ? -3.092 -4.503 7.282 1.00 87.94 250 SER A O 1
ATOM 2090 N N . CYS A 1 251 ? -4.799 -4.078 5.892 1.00 87.62 251 CYS A N 1
ATOM 2091 C CA . CYS A 1 251 ? -5.346 -2.953 6.642 1.00 87.62 251 CYS A CA 1
ATOM 2092 C C . CYS A 1 251 ? -5.874 -3.371 8.013 1.00 87.62 251 CYS A C 1
ATOM 2094 O O . CYS A 1 251 ? -5.537 -2.727 9.001 1.00 87.62 251 CYS A O 1
ATOM 2096 N N . LEU A 1 252 ? -6.599 -4.489 8.107 1.00 88.00 252 LEU A N 1
ATOM 2097 C CA . LEU A 1 252 ? -7.052 -5.030 9.393 1.00 88.00 252 LEU A CA 1
ATOM 2098 C C . LEU A 1 252 ? -5.881 -5.305 10.343 1.00 88.00 252 LEU A C 1
ATOM 2100 O O . LEU A 1 252 ? -5.990 -5.056 11.541 1.00 88.00 252 LEU A O 1
ATOM 2104 N N . PHE A 1 253 ? -4.744 -5.788 9.831 1.00 87.38 253 PHE A N 1
ATOM 2105 C CA . PHE A 1 253 ? -3.542 -5.925 10.648 1.00 87.38 253 PHE A CA 1
ATOM 2106 C C . PHE A 1 253 ? -3.011 -4.571 11.119 1.00 87.38 253 PHE A C 1
ATOM 2108 O O . PHE A 1 253 ? -2.687 -4.445 12.295 1.00 87.38 253 PHE A O 1
ATOM 2115 N N . LEU A 1 254 ? -2.909 -3.574 10.233 1.00 89.00 254 LEU A N 1
ATOM 2116 C CA . LEU A 1 254 ? -2.409 -2.249 10.611 1.00 89.00 254 LEU A CA 1
ATOM 2117 C C . LEU A 1 254 ? -3.301 -1.619 11.685 1.00 89.00 254 LEU A C 1
ATOM 2119 O O . LEU A 1 254 ? -2.782 -1.146 12.689 1.00 89.00 254 LEU A O 1
ATOM 2123 N N . VAL A 1 255 ? -4.629 -1.710 11.536 1.00 89.00 255 VAL A N 1
ATOM 2124 C CA . VAL A 1 255 ? -5.595 -1.272 12.559 1.00 89.00 255 VAL A CA 1
ATOM 2125 C C . VAL A 1 255 ? -5.360 -2.029 13.863 1.00 89.00 255 VAL A C 1
ATOM 2127 O O . VAL A 1 255 ? -5.229 -1.416 14.924 1.00 89.00 255 VAL A O 1
ATOM 2130 N N . ARG A 1 256 ? -5.246 -3.363 13.790 1.00 86.81 256 ARG A N 1
ATOM 2131 C CA . ARG A 1 256 ? -4.999 -4.197 14.966 1.00 86.81 256 ARG A CA 1
ATOM 2132 C C . ARG A 1 256 ? -3.719 -3.787 15.693 1.00 86.81 256 ARG A C 1
ATOM 2134 O O . ARG A 1 256 ? -3.725 -3.678 16.915 1.00 86.81 256 ARG A O 1
ATOM 2141 N N . LYS A 1 257 ? -2.637 -3.553 14.955 1.00 85.38 257 LYS A N 1
ATOM 2142 C CA . LYS A 1 257 ? -1.332 -3.193 15.506 1.00 85.38 257 LYS A CA 1
ATOM 2143 C C . LYS A 1 257 ? -1.312 -1.778 16.078 1.00 85.38 257 LYS A C 1
ATOM 2145 O O . LYS A 1 257 ? -0.793 -1.588 17.171 1.00 85.38 257 LYS A O 1
ATOM 2150 N N . SER A 1 258 ? -1.933 -0.813 15.401 1.00 86.62 258 SER A N 1
ATOM 2151 C CA . SER A 1 258 ? -2.043 0.567 15.886 1.00 86.62 258 SER A CA 1
ATOM 2152 C C . SER A 1 258 ? -2.854 0.688 17.174 1.00 86.62 258 SER A C 1
ATOM 2154 O O . SER A 1 258 ? -2.503 1.501 18.024 1.00 86.62 258 SER A O 1
ATOM 2156 N N . LEU A 1 259 ? -3.934 -0.088 17.317 1.00 85.19 259 LEU A N 1
ATOM 2157 C CA . LEU A 1 259 ? -4.891 0.082 18.417 1.00 85.19 259 LEU A CA 1
ATOM 2158 C C . LEU A 1 259 ? -4.753 -0.958 19.540 1.00 85.19 259 LEU A C 1
ATOM 2160 O O . LEU A 1 259 ? -4.970 -0.623 20.703 1.00 85.19 259 LEU A O 1
ATOM 2164 N N . PHE A 1 260 ? -4.409 -2.212 19.222 1.00 81.44 260 PHE A N 1
ATOM 2165 C CA . PHE A 1 260 ? -4.555 -3.349 20.146 1.00 81.44 260 PHE A CA 1
ATOM 2166 C C . PHE A 1 260 ? -3.273 -4.138 20.425 1.00 81.44 260 PHE A C 1
ATOM 2168 O O . PHE A 1 260 ? -3.272 -4.942 21.358 1.00 81.44 260 PHE A O 1
ATOM 2175 N N . GLU A 1 261 ? -2.178 -3.950 19.678 1.00 74.62 261 GLU A N 1
ATOM 2176 C CA . GLU A 1 261 ? -0.883 -4.529 20.072 1.00 74.62 261 GLU A CA 1
ATOM 2177 C C . GLU A 1 261 ? -0.300 -3.736 21.247 1.00 74.62 261 GLU A C 1
ATOM 2179 O O . GLU A 1 261 ? 0.586 -2.896 21.125 1.00 74.62 261 GLU A O 1
ATOM 2184 N N . ILE A 1 262 ? -0.858 -4.002 22.426 1.00 60.09 262 ILE A N 1
ATOM 2185 C CA . ILE A 1 262 ? -0.468 -3.373 23.677 1.00 60.09 262 ILE A CA 1
ATOM 2186 C C . ILE A 1 262 ? 0.868 -3.975 24.102 1.00 60.09 262 ILE A C 1
ATOM 2188 O O . ILE A 1 262 ? 0.937 -5.103 24.598 1.00 60.09 262 ILE A O 1
ATOM 2192 N N . GLU A 1 263 ? 1.945 -3.206 23.958 1.00 54.59 263 GLU A N 1
ATOM 2193 C CA . GLU A 1 263 ? 3.194 -3.526 24.637 1.00 54.59 263 GLU A CA 1
ATOM 2194 C C . GLU A 1 263 ? 2.927 -3.640 26.150 1.00 54.59 263 GLU A C 1
ATOM 2196 O O . GLU A 1 263 ? 2.380 -2.720 26.775 1.00 54.59 263 GLU A O 1
ATOM 2201 N N . ASN A 1 264 ? 3.348 -4.779 26.710 1.00 53.81 264 ASN A N 1
ATOM 2202 C CA . ASN A 1 264 ? 3.299 -5.229 28.108 1.00 53.81 264 ASN A CA 1
ATOM 2203 C C . ASN A 1 264 ? 2.087 -6.061 28.555 1.00 53.81 264 ASN A C 1
ATOM 2205 O O . ASN A 1 264 ? 1.080 -5.556 29.051 1.00 53.81 264 ASN A O 1
ATOM 2209 N N . ARG A 1 265 ? 2.323 -7.382 28.612 1.00 56.12 265 ARG A N 1
ATOM 2210 C CA . ARG A 1 265 ? 1.531 -8.379 29.364 1.00 56.12 265 ARG A CA 1
ATOM 2211 C C . ARG A 1 265 ? 1.394 -8.072 30.869 1.00 56.12 265 ARG A C 1
ATOM 2213 O O . ARG A 1 265 ? 0.580 -8.699 31.531 1.00 56.12 265 ARG A O 1
ATOM 2220 N N . GLN A 1 266 ? 2.175 -7.130 31.405 1.00 60.09 266 GLN A N 1
ATOM 2221 C CA . GLN A 1 266 ? 2.186 -6.750 32.825 1.00 60.09 266 GLN A CA 1
ATOM 2222 C C . GLN A 1 266 ? 1.260 -5.569 33.178 1.00 60.09 266 GLN A C 1
ATOM 2224 O O . GLN A 1 266 ? 1.158 -5.215 34.350 1.00 60.09 266 GLN A O 1
ATOM 2229 N N . LYS A 1 267 ? 0.591 -4.938 32.202 1.00 71.75 267 LYS A N 1
ATOM 2230 C CA . LYS A 1 267 ? -0.315 -3.804 32.464 1.00 71.75 267 LYS A CA 1
ATOM 2231 C C . LYS A 1 267 ? -1.635 -4.261 33.094 1.00 71.75 267 LYS A C 1
ATOM 2233 O O . LYS A 1 267 ? -2.200 -5.279 32.689 1.00 71.75 267 LYS A O 1
ATOM 2238 N N . THR A 1 268 ? -2.163 -3.475 34.036 1.00 79.56 268 THR A N 1
ATOM 2239 C CA . THR A 1 268 ? -3.516 -3.681 34.590 1.00 79.56 268 THR A CA 1
ATOM 2240 C C . THR A 1 268 ? -4.590 -3.413 33.528 1.00 79.56 268 THR A C 1
ATOM 2242 O O . THR A 1 268 ? -4.339 -2.699 32.557 1.00 79.56 268 THR A O 1
ATOM 2245 N N . ASN A 1 269 ? -5.812 -3.931 33.706 1.00 81.31 269 ASN A N 1
ATOM 2246 C CA . ASN A 1 269 ? -6.908 -3.688 32.754 1.00 81.31 269 ASN A CA 1
ATOM 2247 C C . ASN A 1 269 ? -7.194 -2.189 32.555 1.00 81.31 269 ASN A C 1
ATOM 2249 O O . ASN A 1 269 ? -7.383 -1.756 31.423 1.00 81.31 269 ASN A O 1
ATOM 2253 N N . ALA A 1 270 ? -7.129 -1.384 33.620 1.00 78.44 270 ALA A N 1
ATOM 2254 C CA . ALA A 1 270 ? -7.280 0.068 33.525 1.00 78.44 270 ALA A CA 1
ATOM 2255 C C . ALA A 1 270 ? -6.184 0.710 32.653 1.00 78.44 270 ALA A C 1
ATOM 2257 O O . ALA A 1 270 ? -6.485 1.488 31.753 1.00 78.44 270 ALA A O 1
ATOM 2258 N N . GLN A 1 271 ? -4.918 0.315 32.828 1.00 80.50 271 GLN A N 1
ATOM 2259 C CA . GLN A 1 271 ? -3.813 0.807 31.994 1.00 80.50 271 GLN A CA 1
ATOM 2260 C C . GLN A 1 271 ? -3.948 0.380 30.529 1.00 80.50 271 GLN A C 1
ATOM 2262 O O . GLN A 1 271 ? -3.621 1.156 29.628 1.00 80.50 271 GLN A O 1
ATOM 2267 N N . LYS A 1 272 ? -4.422 -0.844 30.275 1.00 84.69 272 LYS A N 1
ATOM 2268 C CA . LYS A 1 272 ? -4.680 -1.336 28.917 1.00 84.69 272 LYS A CA 1
ATOM 2269 C C . LYS A 1 272 ? -5.798 -0.540 28.238 1.00 84.69 272 LYS A C 1
ATOM 2271 O O . LYS A 1 272 ? -5.604 -0.099 27.110 1.00 84.69 272 LYS A O 1
ATOM 2276 N N . LEU A 1 273 ? -6.906 -0.287 28.942 1.00 83.88 273 LEU A N 1
ATOM 2277 C CA . LEU A 1 273 ? -7.992 0.572 28.460 1.00 83.88 273 LEU A CA 1
ATOM 2278 C C . LEU A 1 273 ? -7.483 1.989 28.179 1.00 83.88 273 LEU A C 1
ATOM 2280 O O . LEU A 1 273 ? -7.642 2.477 27.066 1.00 83.88 273 LEU A O 1
ATOM 2284 N N . LYS A 1 274 ? -6.775 2.617 29.125 1.00 81.88 274 LYS A N 1
ATOM 2285 C CA . LYS A 1 274 ? -6.162 3.940 28.918 1.00 81.88 274 LYS A CA 1
ATOM 2286 C C . LYS A 1 274 ? -5.298 3.973 27.653 1.00 81.88 274 LYS A C 1
ATOM 2288 O O . LYS A 1 274 ? -5.439 4.890 26.852 1.00 81.88 274 LYS A O 1
ATOM 2293 N N . THR A 1 275 ? -4.460 2.951 27.452 1.00 83.38 275 THR A N 1
ATOM 2294 C CA . THR A 1 275 ? -3.594 2.827 26.265 1.00 83.38 275 THR A CA 1
ATOM 2295 C C . THR A 1 275 ? -4.412 2.736 24.973 1.00 83.38 275 THR A C 1
ATOM 2297 O O . THR A 1 275 ? -4.114 3.463 24.031 1.00 83.38 275 THR A O 1
ATOM 2300 N N . LEU A 1 276 ? -5.452 1.892 24.929 1.00 87.19 276 LEU A N 1
ATOM 2301 C CA . LEU A 1 276 ? -6.319 1.740 23.753 1.00 87.19 276 LEU A CA 1
ATOM 2302 C C . LEU A 1 276 ? -6.948 3.075 23.348 1.00 87.19 276 LEU A C 1
ATOM 2304 O O . LEU A 1 276 ? -6.890 3.460 22.186 1.00 87.19 276 LEU A O 1
ATOM 2308 N N . PHE A 1 277 ? -7.555 3.788 24.293 1.00 85.56 277 PHE A N 1
ATOM 2309 C CA . PHE A 1 277 ? -8.266 5.020 23.959 1.00 85.56 277 PHE A CA 1
ATOM 2310 C C . PHE A 1 277 ? -7.313 6.187 23.680 1.00 85.56 277 PHE A C 1
ATOM 2312 O O . PHE A 1 277 ? -7.594 7.006 22.811 1.00 85.56 277 PHE A O 1
ATOM 2319 N N . GLN A 1 278 ? -6.131 6.216 24.304 1.00 83.38 278 GLN A N 1
ATOM 2320 C CA . GLN A 1 278 ? -5.050 7.107 23.873 1.00 83.38 278 GLN A CA 1
ATOM 2321 C C . GLN A 1 278 ? -4.630 6.828 22.423 1.00 83.38 278 GLN A C 1
ATOM 2323 O O . GLN A 1 278 ? -4.507 7.768 21.639 1.00 83.38 278 GLN A O 1
ATOM 2328 N N . ALA A 1 279 ? -4.465 5.554 22.053 1.00 82.19 279 ALA A N 1
ATOM 2329 C CA . ALA A 1 279 ? -4.150 5.158 20.684 1.00 82.19 279 ALA A CA 1
ATOM 2330 C C . ALA A 1 279 ? -5.277 5.544 19.714 1.00 82.19 279 ALA A C 1
ATOM 2332 O O . ALA A 1 279 ? -4.999 6.090 18.651 1.00 82.19 279 ALA A O 1
ATOM 2333 N N . LEU A 1 280 ? -6.539 5.357 20.112 1.00 85.31 280 LEU A N 1
ATOM 2334 C CA . LEU A 1 280 ? -7.712 5.765 19.341 1.00 85.31 280 LEU A CA 1
ATOM 2335 C C . LEU A 1 280 ? -7.788 7.285 19.153 1.00 85.31 280 LEU A C 1
ATOM 2337 O O . LEU A 1 280 ? -8.206 7.739 18.099 1.00 85.31 280 LEU A O 1
ATOM 2341 N N . LYS A 1 281 ? -7.357 8.086 20.135 1.00 78.94 281 LYS A N 1
ATOM 2342 C CA . LYS A 1 281 ? -7.285 9.549 19.987 1.00 78.94 281 LYS A CA 1
ATOM 2343 C C . LYS A 1 281 ? -6.268 9.962 18.926 1.00 78.94 281 LYS A C 1
ATOM 2345 O O . LYS A 1 281 ? -6.480 10.930 18.209 1.00 78.94 281 LYS A O 1
ATOM 2350 N N . SER A 1 282 ? -5.139 9.257 18.869 1.00 71.81 282 SER A N 1
ATOM 2351 C CA . SER A 1 282 ? -4.125 9.458 17.829 1.00 71.81 282 SER A CA 1
ATOM 2352 C C . SER A 1 282 ? -4.470 8.783 16.500 1.00 71.81 282 SER A C 1
ATOM 2354 O O . SER A 1 282 ? -3.784 9.009 15.507 1.00 71.81 282 SER A O 1
ATOM 2356 N N . PHE A 1 283 ? -5.495 7.933 16.487 1.00 77.81 283 PHE A N 1
ATOM 2357 C CA . PHE A 1 283 ? -5.997 7.278 15.293 1.00 77.81 283 PHE A CA 1
ATOM 2358 C C . PHE A 1 283 ? -6.871 8.270 14.522 1.00 77.81 283 PHE A C 1
ATOM 2360 O O . PHE A 1 283 ? -7.645 9.009 15.124 1.00 77.81 283 PHE A O 1
ATOM 2367 N N . ASP A 1 284 ? -6.705 8.322 13.201 1.00 67.25 284 ASP A N 1
ATOM 2368 C CA . ASP A 1 284 ? -7.295 9.360 12.348 1.00 67.25 284 ASP A CA 1
ATOM 2369 C C . ASP A 1 284 ? -8.816 9.494 12.574 1.00 67.25 284 ASP A C 1
ATOM 2371 O O . ASP A 1 284 ? -9.582 8.542 12.395 1.00 67.25 284 ASP A O 1
ATOM 2375 N N . GLU A 1 285 ? -9.266 10.689 12.968 1.00 65.69 285 GLU A N 1
ATOM 2376 C CA . GLU A 1 285 ? -10.685 10.979 13.207 1.00 65.69 285 GLU A CA 1
ATOM 2377 C C . GLU A 1 285 ? -11.520 10.729 11.941 1.00 65.69 285 GLU A C 1
ATOM 2379 O O . GLU A 1 285 ? -12.624 10.190 12.032 1.00 65.69 285 GLU A O 1
ATOM 2384 N N . LYS A 1 286 ? -10.961 10.980 10.746 1.00 64.12 286 LYS A N 1
ATOM 2385 C CA . LYS A 1 286 ? -11.654 10.743 9.468 1.00 64.12 286 LYS A CA 1
ATOM 2386 C C . LYS A 1 286 ? -11.932 9.267 9.215 1.00 64.12 286 LYS A C 1
ATOM 2388 O O . LYS A 1 286 ? -12.945 8.925 8.601 1.00 64.12 286 LYS A O 1
ATOM 2393 N N . LEU A 1 287 ? -11.045 8.389 9.683 1.00 70.19 287 LEU A N 1
ATOM 2394 C CA . LEU A 1 287 ? -11.239 6.944 9.605 1.00 70.19 287 LEU A CA 1
ATOM 2395 C C . LEU A 1 287 ? -12.439 6.507 10.446 1.00 70.19 287 LEU A C 1
ATOM 2397 O O . LEU A 1 287 ? -13.276 5.741 9.967 1.00 70.19 287 LEU A O 1
ATOM 2401 N N . CYS A 1 288 ? -12.539 7.045 11.663 1.00 72.62 288 CYS A N 1
ATOM 2402 C CA . CYS A 1 288 ? -13.627 6.748 12.592 1.00 72.62 288 CYS A CA 1
ATOM 2403 C C . CYS A 1 288 ? -14.986 7.289 12.110 1.00 72.62 288 CYS A C 1
ATOM 2405 O O . CYS A 1 288 ? -16.025 6.707 12.417 1.00 72.62 288 CYS A O 1
ATOM 2407 N N . GLU A 1 289 ? -14.986 8.397 11.362 1.00 70.56 289 GLU A N 1
ATOM 2408 C CA . GLU A 1 289 ? -16.196 8.993 10.779 1.00 70.56 289 GLU A CA 1
ATOM 2409 C C . GLU A 1 289 ? -16.693 8.253 9.533 1.00 70.56 289 GLU A C 1
ATOM 2411 O O . GLU A 1 289 ? -17.899 8.133 9.324 1.00 70.56 289 GLU A O 1
ATOM 2416 N N . THR A 1 290 ? -15.773 7.771 8.694 1.00 71.50 290 THR A N 1
ATOM 2417 C CA . THR A 1 290 ? -16.119 7.225 7.372 1.00 71.50 290 THR A CA 1
ATOM 2418 C C . THR A 1 290 ? -16.546 5.760 7.437 1.00 71.50 290 THR A C 1
ATOM 2420 O O . THR A 1 290 ? -17.376 5.330 6.636 1.00 71.50 290 THR A O 1
ATOM 2423 N N . TYR A 1 291 ? -15.988 4.982 8.371 1.00 77.94 291 TYR A N 1
ATOM 2424 C CA . TYR A 1 291 ? -16.168 3.532 8.398 1.00 77.94 291 TYR A CA 1
ATOM 2425 C C . TYR A 1 291 ? -16.808 3.039 9.699 1.00 77.94 291 TYR A C 1
ATOM 2427 O O . TYR A 1 291 ? -16.351 3.414 10.781 1.00 77.94 291 TYR A O 1
ATOM 2435 N N . PRO A 1 292 ? -17.817 2.153 9.623 1.00 82.62 292 PRO A N 1
ATOM 2436 C CA . PRO A 1 292 ? -18.432 1.550 10.801 1.00 82.62 292 PRO A CA 1
ATOM 2437 C C . PRO A 1 292 ? -17.450 0.633 11.544 1.00 82.62 292 PRO A C 1
ATOM 2439 O O . PRO A 1 292 ? -16.805 -0.230 10.939 1.00 82.62 292 PRO A O 1
ATOM 2442 N N . ALA A 1 293 ? -17.353 0.801 12.865 1.00 85.06 293 ALA A N 1
ATOM 2443 C CA . ALA A 1 293 ? -16.428 0.048 13.711 1.00 85.06 293 ALA A CA 1
ATOM 2444 C C . ALA A 1 293 ? -16.736 -1.458 13.700 1.00 85.06 293 ALA A C 1
ATOM 2446 O O . ALA A 1 293 ? -15.817 -2.275 13.671 1.00 85.06 293 ALA A O 1
ATOM 2447 N N . GLU A 1 294 ? -18.017 -1.823 13.641 1.00 83.25 294 GLU A N 1
ATOM 2448 C CA . GLU A 1 294 ? -18.522 -3.197 13.652 1.00 83.25 294 GLU A CA 1
ATOM 2449 C C . GLU A 1 294 ? -18.086 -4.041 12.449 1.00 83.25 294 GLU A C 1
ATOM 2451 O O . GLU A 1 294 ? -18.064 -5.268 12.526 1.00 83.25 294 GLU A O 1
ATOM 2456 N N . ARG A 1 295 ? -17.697 -3.407 11.336 1.00 84.19 295 ARG A N 1
ATOM 2457 C CA . ARG A 1 295 ? -17.166 -4.121 10.162 1.00 84.19 295 ARG A CA 1
ATOM 2458 C C . ARG A 1 295 ? -15.666 -4.381 10.245 1.00 84.19 295 ARG A C 1
ATOM 2460 O O . ARG A 1 295 ? -15.157 -5.269 9.565 1.00 84.19 295 ARG A O 1
ATOM 2467 N N . ILE A 1 296 ? -14.954 -3.603 11.056 1.00 87.19 296 ILE A N 1
ATOM 2468 C CA . ILE A 1 296 ? -13.488 -3.582 11.090 1.00 87.19 296 ILE A CA 1
ATOM 2469 C C . ILE A 1 296 ? -12.950 -4.270 12.346 1.00 87.19 296 ILE A C 1
ATOM 2471 O O . ILE A 1 296 ? -11.998 -5.049 12.272 1.00 87.19 296 ILE A O 1
ATOM 2475 N N . ILE A 1 297 ? -13.545 -3.983 13.502 1.00 87.12 297 ILE A N 1
ATOM 2476 C CA . ILE A 1 297 ? -13.068 -4.426 14.810 1.00 87.12 297 ILE A CA 1
ATOM 2477 C C . ILE A 1 297 ? -13.658 -5.796 15.131 1.00 87.12 297 ILE A C 1
ATOM 2479 O O . ILE A 1 297 ? -14.872 -5.972 15.167 1.00 87.12 297 ILE A O 1
ATOM 2483 N N . LYS A 1 298 ? -12.784 -6.765 15.413 1.00 87.31 298 LYS A N 1
ATOM 2484 C CA . LYS A 1 298 ? -13.182 -8.134 15.757 1.00 87.31 298 LYS A CA 1
ATOM 2485 C C . LYS A 1 298 ? -13.134 -8.370 17.263 1.00 87.31 298 LYS A C 1
ATOM 2487 O O . LYS A 1 298 ? -12.131 -8.054 17.903 1.00 87.31 298 LYS A O 1
ATOM 2492 N N . ASP A 1 299 ? -14.144 -9.047 17.802 1.00 87.19 299 ASP A N 1
ATOM 2493 C CA . ASP A 1 299 ? -14.251 -9.420 19.225 1.00 87.19 299 ASP A CA 1
ATOM 2494 C C . ASP A 1 299 ? -13.022 -10.167 19.765 1.00 87.19 299 ASP A C 1
ATOM 2496 O O . ASP A 1 299 ? -12.628 -10.033 20.928 1.00 87.19 299 ASP A O 1
ATOM 2500 N N . GLU A 1 300 ? -12.377 -10.965 18.913 1.00 87.25 300 GLU A N 1
ATOM 2501 C CA . GLU A 1 300 ? -11.164 -11.716 19.244 1.00 87.25 300 GLU A CA 1
ATOM 2502 C C . GLU A 1 300 ? -9.963 -10.804 19.573 1.00 87.25 300 GLU A C 1
ATOM 2504 O O . GLU A 1 300 ? -9.041 -11.230 20.267 1.00 87.25 300 GLU A O 1
ATOM 2509 N N . TRP A 1 301 ? -9.963 -9.541 19.128 1.00 88.31 301 TRP A N 1
ATOM 2510 C CA . TRP A 1 301 ? -8.908 -8.564 19.434 1.00 88.31 301 TRP A CA 1
ATOM 2511 C C . TRP A 1 301 ? -9.085 -7.920 20.811 1.00 88.31 301 TRP A C 1
ATOM 2513 O O . TRP A 1 301 ? -8.132 -7.372 21.358 1.00 88.31 301 TRP A O 1
ATOM 2523 N N . LEU A 1 302 ? -10.283 -8.018 21.392 1.00 88.06 302 LEU A N 1
ATOM 2524 C CA . LEU A 1 302 ? -10.638 -7.383 22.662 1.00 88.06 302 LEU A CA 1
ATOM 2525 C C . LEU A 1 302 ? -10.378 -8.280 23.876 1.00 88.06 302 LEU A C 1
ATOM 2527 O O . LEU A 1 302 ? -10.544 -7.839 25.009 1.00 88.06 302 LEU A O 1
ATOM 2531 N N . GLN A 1 303 ? -9.961 -9.533 23.672 1.00 85.06 303 GLN A N 1
ATOM 2532 C CA . GLN A 1 303 ? -9.882 -10.544 24.734 1.00 85.06 303 GLN A CA 1
ATOM 2533 C C . GLN A 1 303 ? -8.999 -10.125 25.916 1.00 85.06 303 GLN A C 1
ATOM 2535 O O . GLN A 1 303 ? -9.367 -10.366 27.066 1.00 85.06 303 GLN A O 1
ATOM 2540 N N . ASP A 1 304 ? -7.880 -9.451 25.643 1.00 82.00 304 ASP A N 1
ATOM 2541 C CA . ASP A 1 304 ? -6.933 -8.988 26.664 1.00 82.00 304 ASP A CA 1
ATOM 2542 C C . ASP A 1 304 ? -7.396 -7.732 27.421 1.00 82.00 304 ASP A C 1
ATOM 2544 O O . ASP A 1 304 ? -6.749 -7.340 28.402 1.00 82.00 304 ASP A O 1
ATOM 2548 N N . LEU A 1 305 ? -8.486 -7.106 26.964 1.00 85.88 305 LEU A N 1
ATOM 2549 C CA . LEU A 1 305 ? -9.130 -5.930 27.558 1.00 85.88 305 LEU A CA 1
ATOM 2550 C C . LEU A 1 305 ? -10.319 -6.299 28.447 1.00 85.88 305 LEU A C 1
ATOM 2552 O O . LEU A 1 305 ? -10.829 -5.441 29.166 1.00 85.88 305 LEU A O 1
ATOM 2556 N N . LEU A 1 306 ? -10.767 -7.556 28.400 1.00 86.19 306 LEU A N 1
ATOM 2557 C CA . LEU A 1 306 ? -11.958 -7.978 29.122 1.00 86.19 306 LEU A CA 1
ATOM 2558 C C . LEU A 1 306 ? -11.719 -7.974 30.632 1.00 86.19 306 LEU A C 1
ATOM 2560 O O . LEU A 1 306 ? -10.710 -8.466 31.146 1.00 86.19 306 LEU A O 1
ATOM 2564 N N . ILE A 1 307 ? -12.692 -7.439 31.356 1.00 81.56 307 ILE A N 1
ATOM 2565 C CA . ILE A 1 307 ? -12.680 -7.352 32.808 1.00 81.56 307 ILE A CA 1
ATOM 2566 C C . ILE A 1 307 ? -13.603 -8.434 33.364 1.00 81.56 307 ILE A C 1
ATOM 2568 O O . ILE A 1 307 ? -14.820 -8.309 33.330 1.00 81.56 307 ILE A O 1
ATOM 2572 N N . THR A 1 308 ? -13.020 -9.497 33.913 1.00 76.75 308 THR A N 1
ATOM 2573 C CA . THR A 1 308 ? -13.765 -10.666 34.412 1.00 76.75 308 THR A CA 1
ATOM 2574 C C . THR A 1 308 ? -14.074 -10.621 35.912 1.00 76.75 308 THR A C 1
ATOM 2576 O O . THR A 1 308 ? -14.612 -11.581 36.458 1.00 76.75 308 THR A O 1
ATOM 2579 N N . HIS A 1 309 ? -13.737 -9.529 36.602 1.00 73.56 309 HIS A N 1
ATOM 2580 C CA . HIS A 1 309 ? -14.007 -9.351 38.030 1.00 73.56 309 HIS A CA 1
ATOM 2581 C C . HIS A 1 309 ? -14.618 -7.982 38.291 1.00 73.56 309 HIS A C 1
ATOM 2583 O O . HIS A 1 309 ? -14.060 -6.963 37.883 1.00 73.56 309 HIS A O 1
ATOM 2589 N N . ILE A 1 310 ? -15.735 -7.947 39.023 1.00 69.94 310 ILE A N 1
ATOM 2590 C CA . ILE A 1 310 ? -16.490 -6.705 39.206 1.00 69.94 310 ILE A CA 1
ATOM 2591 C C . ILE A 1 310 ? -15.680 -5.675 39.978 1.00 69.94 310 ILE A C 1
ATOM 2593 O O . ILE A 1 310 ? -15.652 -4.514 39.599 1.00 69.94 310 ILE A O 1
ATOM 2597 N N . SER A 1 311 ? -14.902 -6.120 40.965 1.00 68.94 311 SER A N 1
ATOM 2598 C CA . SER A 1 311 ? -14.001 -5.279 41.751 1.00 68.94 311 SER A CA 1
ATOM 2599 C C . SER A 1 311 ? -12.996 -4.476 40.916 1.00 68.94 311 SER A C 1
ATOM 2601 O O . SER A 1 311 ? -12.498 -3.467 41.405 1.00 68.94 311 SER A O 1
ATOM 2603 N N . ILE A 1 312 ? -12.702 -4.885 39.677 1.00 72.69 312 ILE A N 1
ATOM 2604 C CA . ILE A 1 312 ? -11.854 -4.130 38.747 1.00 72.69 312 ILE A CA 1
ATOM 2605 C C . ILE A 1 312 ? -12.651 -3.003 38.079 1.00 72.69 312 ILE A C 1
ATOM 2607 O O . ILE A 1 312 ? -12.127 -1.899 37.977 1.00 72.69 312 ILE A O 1
ATOM 2611 N N . TRP A 1 313 ? -13.916 -3.226 37.702 1.00 73.19 313 TRP A N 1
ATOM 2612 C CA . TRP A 1 313 ? -14.815 -2.153 37.245 1.00 73.19 313 TRP A CA 1
ATOM 2613 C C . TRP A 1 313 ? -15.001 -1.079 38.327 1.00 73.19 313 TRP A C 1
ATOM 2615 O O . TRP A 1 313 ? -14.969 0.114 38.032 1.00 73.19 313 TRP A O 1
ATOM 2625 N N . LEU A 1 314 ? -15.076 -1.493 39.598 1.00 64.69 314 LEU A N 1
ATOM 2626 C CA . LEU A 1 314 ? -15.151 -0.583 40.754 1.00 64.69 314 LEU A CA 1
ATOM 2627 C C . LEU A 1 314 ? -13.873 0.239 40.979 1.00 64.69 314 LEU A C 1
ATOM 2629 O O . LEU A 1 314 ? -13.902 1.242 41.688 1.00 64.69 314 LEU A O 1
ATOM 2633 N N . LYS A 1 315 ? -12.741 -0.226 40.439 1.00 66.38 315 LYS A N 1
ATOM 2634 C CA . LYS A 1 315 ? -11.394 0.320 40.665 1.00 66.38 315 LYS A CA 1
ATOM 2635 C C . LYS A 1 315 ? -10.757 0.889 39.400 1.00 66.38 315 LYS A C 1
ATOM 2637 O O . LYS A 1 315 ? -9.561 1.177 39.419 1.00 66.38 315 LYS A O 1
ATOM 2642 N N . LEU A 1 316 ? -11.514 1.020 38.311 1.00 69.69 316 LEU A N 1
ATOM 2643 C CA . LEU A 1 316 ? -11.073 1.773 37.141 1.00 69.69 316 LEU A CA 1
ATOM 2644 C C . LEU A 1 316 ? -10.700 3.171 37.641 1.00 69.69 316 LEU A C 1
ATOM 2646 O O . LEU A 1 316 ? -11.518 3.846 38.266 1.00 69.69 316 LEU A O 1
ATOM 2650 N N . ASP A 1 317 ? -9.428 3.541 37.506 1.00 68.38 317 ASP A N 1
ATOM 2651 C CA . ASP A 1 317 ? -8.937 4.760 38.130 1.00 68.38 317 ASP A CA 1
ATOM 2652 C C . ASP A 1 317 ? -9.634 5.984 37.520 1.00 68.38 317 ASP A C 1
ATOM 2654 O O . ASP A 1 317 ? -9.927 6.029 36.321 1.00 68.38 317 ASP A O 1
ATOM 2658 N N . GLN A 1 318 ? -9.919 6.971 38.373 1.00 67.31 318 GLN A N 1
ATOM 2659 C CA . GLN A 1 318 ? -10.678 8.169 38.015 1.00 67.31 318 GLN A CA 1
ATOM 2660 C C . GLN A 1 318 ? -10.050 8.923 36.839 1.00 67.31 318 GLN A C 1
ATOM 2662 O O . GLN A 1 318 ? -10.772 9.461 36.006 1.00 67.31 318 GLN A O 1
ATOM 2667 N N . GLU A 1 319 ? -8.718 8.935 36.734 1.00 68.38 319 GLU A N 1
ATOM 2668 C CA . GLU A 1 319 ? -8.026 9.586 35.622 1.00 68.38 319 GLU A CA 1
ATOM 2669 C C . GLU A 1 319 ? -8.280 8.878 34.292 1.00 68.38 319 GLU A C 1
ATOM 2671 O O . GLU A 1 319 ? -8.551 9.542 33.293 1.00 68.38 319 GLU A O 1
ATOM 2676 N N . THR A 1 320 ? -8.206 7.545 34.260 1.00 70.06 320 THR A N 1
ATOM 2677 C CA . THR A 1 320 ? -8.509 6.756 33.062 1.00 70.06 320 THR A CA 1
ATOM 2678 C C . THR A 1 320 ? -9.949 6.982 32.629 1.00 70.06 320 THR A C 1
ATOM 2680 O O . THR A 1 320 ? -10.182 7.303 31.468 1.00 70.06 320 THR A O 1
ATOM 2683 N N . TYR A 1 321 ? -10.912 6.879 33.546 1.00 73.19 321 TYR A N 1
ATOM 2684 C CA . TYR A 1 321 ? -12.321 7.050 33.199 1.00 73.19 321 TYR A CA 1
ATOM 2685 C C . TYR A 1 321 ? -12.652 8.478 32.733 1.00 73.19 321 TYR A C 1
ATOM 2687 O O . TYR A 1 321 ? -13.296 8.672 31.699 1.00 73.19 321 TYR A O 1
ATOM 2695 N N . LYS A 1 322 ? -12.142 9.489 33.443 1.00 74.44 322 LYS A N 1
ATOM 2696 C CA . LYS A 1 322 ? -12.309 10.897 33.067 1.00 74.44 322 LYS A CA 1
ATOM 2697 C C . LYS A 1 322 ? -11.698 11.189 31.696 1.00 74.44 322 LYS A C 1
ATOM 2699 O O . LYS A 1 322 ? -12.328 11.852 30.876 1.00 74.44 322 LYS A O 1
ATOM 2704 N N . TYR A 1 323 ? -10.520 10.629 31.407 1.00 74.00 323 TYR A N 1
ATOM 2705 C CA . TYR A 1 323 ? -9.887 10.752 30.094 1.00 74.00 323 TYR A CA 1
ATOM 2706 C C . TYR A 1 323 ? -10.786 10.224 28.967 1.00 74.00 323 TYR A C 1
ATOM 2708 O O . TYR A 1 323 ? -10.907 10.890 27.937 1.00 74.00 323 TYR A O 1
ATOM 2716 N N . LEU A 1 324 ? -11.441 9.071 29.162 1.00 73.56 324 LEU A N 1
ATOM 2717 C CA . LEU A 1 324 ? -12.387 8.503 28.193 1.00 73.56 324 LEU A CA 1
ATOM 2718 C C . LEU A 1 324 ? -13.543 9.461 27.914 1.00 73.56 324 LEU A C 1
ATOM 2720 O O . LEU A 1 324 ? -13.796 9.815 26.763 1.00 73.56 324 LEU A O 1
ATOM 2724 N N . CYS A 1 325 ? -14.212 9.919 28.969 1.00 72.62 325 CYS A N 1
ATOM 2725 C CA . CYS A 1 325 ? -15.414 10.738 28.852 1.00 72.62 325 CYS A CA 1
ATOM 2726 C C . CYS A 1 325 ? -15.125 12.113 28.242 1.00 72.62 325 CYS A C 1
ATOM 2728 O O . CYS A 1 325 ? -15.860 12.575 27.370 1.00 72.62 325 CYS A O 1
ATOM 2730 N N . GLU A 1 326 ? -14.025 12.753 28.636 1.00 77.81 326 GLU A N 1
ATOM 2731 C CA . GLU A 1 326 ? -13.679 14.082 28.132 1.00 77.81 326 GLU A CA 1
ATOM 2732 C C . GLU A 1 326 ? -13.217 14.055 26.669 1.00 77.81 326 GLU A C 1
ATOM 2734 O O . GLU A 1 326 ? -13.562 14.961 25.910 1.00 77.81 326 GLU A O 1
ATOM 2739 N N . ASN A 1 327 ? -12.478 13.019 26.251 1.00 77.94 327 ASN A N 1
ATOM 2740 C CA . ASN A 1 327 ? -11.854 12.979 24.923 1.00 77.94 327 ASN A CA 1
ATOM 2741 C C . ASN A 1 327 ? -12.639 12.177 23.874 1.00 77.94 327 ASN A C 1
ATOM 2743 O O . ASN A 1 327 ? -12.411 12.384 22.686 1.00 77.94 327 ASN A O 1
ATOM 2747 N N . HIS A 1 328 ? -13.543 11.274 24.273 1.00 78.62 328 HIS A N 1
ATOM 2748 C CA . HIS A 1 328 ? -14.130 10.296 23.345 1.00 78.62 328 HIS A CA 1
ATOM 2749 C C . HIS A 1 328 ? -15.659 10.215 23.341 1.00 78.62 328 HIS A C 1
ATOM 2751 O O . HIS A 1 328 ? -16.208 9.412 22.590 1.00 78.62 328 HIS A O 1
ATOM 2757 N N . LYS A 1 329 ? -16.371 11.059 24.098 1.00 72.19 329 LYS A N 1
ATOM 2758 C CA . LYS A 1 329 ? -17.847 11.015 24.207 1.00 72.19 329 LYS A CA 1
ATOM 2759 C C . LYS A 1 329 ? -18.628 11.067 22.884 1.00 72.19 329 LYS A C 1
ATOM 2761 O O . LYS A 1 329 ? -19.782 10.666 22.856 1.00 72.19 329 LYS A O 1
ATOM 2766 N N . ASN A 1 330 ? -18.022 11.575 21.810 1.00 73.81 330 ASN A N 1
ATOM 2767 C CA . ASN A 1 330 ? -18.649 11.709 20.491 1.00 73.81 330 ASN A CA 1
ATOM 2768 C C . ASN A 1 330 ? -18.021 10.804 19.419 1.00 73.81 330 ASN A C 1
ATOM 2770 O O . ASN A 1 330 ? -18.397 10.904 18.254 1.00 73.81 330 ASN A O 1
ATOM 2774 N N . ASN A 1 331 ? -17.051 9.964 19.781 1.00 78.81 331 ASN A N 1
ATOM 2775 C CA . ASN A 1 331 ? -16.351 9.104 18.836 1.00 78.81 331 ASN A CA 1
ATOM 2776 C C . ASN A 1 331 ? -17.098 7.761 18.723 1.00 78.81 331 ASN A C 1
ATOM 2778 O O . ASN A 1 331 ? -17.195 7.013 19.696 1.00 78.81 331 ASN A O 1
ATOM 2782 N N . SER A 1 332 ? -17.630 7.464 17.535 1.00 79.44 332 SER A N 1
ATOM 2783 C CA . SER A 1 332 ? -18.420 6.255 17.246 1.00 79.44 332 SER A CA 1
ATOM 2784 C C . SER A 1 332 ? -17.649 4.966 17.542 1.00 79.44 332 SER A C 1
ATOM 2786 O O . SER A 1 332 ? -18.179 4.058 18.179 1.00 79.44 332 SER A O 1
ATOM 2788 N N . TRP A 1 333 ? -16.373 4.906 17.154 1.00 86.94 333 TRP A N 1
ATOM 2789 C CA . TRP A 1 333 ? -15.498 3.767 17.426 1.00 86.94 333 TRP A CA 1
ATOM 2790 C C . TRP A 1 333 ? -15.250 3.586 18.920 1.00 86.94 333 TRP A C 1
ATOM 2792 O O . TRP A 1 333 ? -15.240 2.458 19.403 1.00 86.94 333 TRP A O 1
ATOM 2802 N N . ALA A 1 334 ? -15.086 4.677 19.669 1.00 86.44 334 ALA A N 1
ATOM 2803 C CA . ALA A 1 334 ? -14.897 4.626 21.113 1.00 86.44 334 ALA A CA 1
ATOM 2804 C C . ALA A 1 334 ? -16.135 4.068 21.824 1.00 86.44 334 ALA A C 1
ATOM 2806 O O . ALA A 1 334 ? -16.006 3.220 22.706 1.00 86.44 334 ALA A O 1
ATOM 2807 N N . ILE A 1 335 ? -17.324 4.522 21.418 1.00 82.56 335 ILE A N 1
ATOM 2808 C CA . ILE A 1 335 ? -18.611 4.031 21.925 1.00 82.56 335 ILE A CA 1
ATOM 2809 C C . ILE A 1 335 ? -18.765 2.541 21.600 1.00 82.56 335 ILE A C 1
ATOM 2811 O O . ILE A 1 335 ? -19.024 1.749 22.507 1.00 82.56 335 ILE A O 1
ATOM 2815 N N . TYR A 1 336 ? -18.517 2.142 20.349 1.00 86.06 336 TYR A N 1
ATOM 2816 C CA . TYR A 1 336 ? -18.571 0.741 19.928 1.00 86.06 336 TYR A CA 1
ATOM 2817 C C . TYR A 1 336 ? -17.598 -0.143 20.720 1.00 86.06 336 TYR A C 1
ATOM 2819 O O . TYR A 1 336 ? -17.985 -1.184 21.255 1.00 86.06 336 TYR A O 1
ATOM 2827 N N . LEU A 1 337 ? -16.337 0.283 20.845 1.00 88.06 337 LEU A N 1
ATOM 2828 C CA . LEU A 1 337 ? -15.305 -0.443 21.583 1.00 88.06 337 LEU A CA 1
ATOM 2829 C C . LEU A 1 337 ? -15.675 -0.618 23.047 1.00 88.06 337 LEU A C 1
ATOM 2831 O O . LEU A 1 337 ? -15.577 -1.724 23.575 1.00 88.06 337 LEU A O 1
ATOM 2835 N N . TRP A 1 338 ? -16.117 0.458 23.696 1.00 86.56 338 TRP A N 1
ATOM 2836 C CA . TRP A 1 338 ? -16.546 0.404 25.085 1.00 86.56 338 TRP A CA 1
ATOM 2837 C C . TRP A 1 338 ? -17.733 -0.542 25.268 1.00 86.56 338 TRP A C 1
ATOM 2839 O O . TRP A 1 338 ? -17.670 -1.434 26.112 1.00 86.56 338 TRP A O 1
ATOM 2849 N N . SER A 1 339 ? -18.769 -0.405 24.434 1.00 83.31 339 SER A N 1
ATOM 2850 C CA . SER A 1 339 ? -19.955 -1.269 24.462 1.00 83.31 339 SER A CA 1
ATOM 2851 C C . SER A 1 339 ? -19.583 -2.745 24.310 1.00 83.31 339 SER A C 1
ATOM 2853 O O . SER A 1 339 ? -19.949 -3.573 25.147 1.00 83.31 339 SER A O 1
ATOM 2855 N N . THR A 1 340 ? -18.744 -3.063 23.323 1.00 85.88 340 THR A N 1
ATOM 2856 C CA . THR A 1 340 ? -18.315 -4.437 23.038 1.00 85.88 340 THR A CA 1
ATOM 2857 C C . THR A 1 340 ? -17.462 -5.015 24.172 1.00 85.88 340 THR A C 1
ATOM 2859 O O . THR A 1 3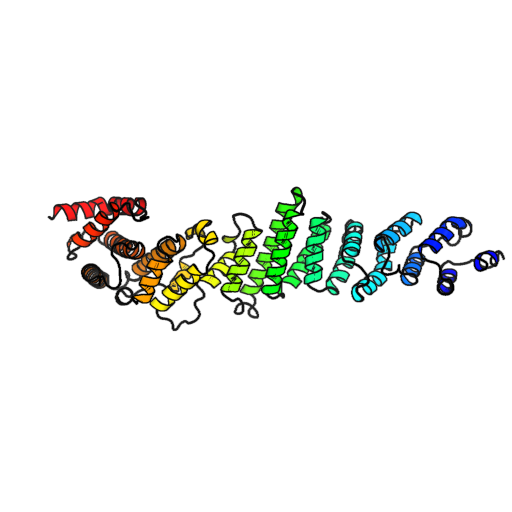40 ? -17.688 -6.145 24.608 1.00 85.88 340 THR A O 1
ATOM 2862 N N . ILE A 1 341 ? -16.508 -4.244 24.716 1.00 88.25 341 ILE A N 1
ATOM 2863 C CA . ILE A 1 341 ? -15.679 -4.679 25.855 1.00 88.25 341 ILE A CA 1
ATOM 2864 C C . ILE A 1 341 ? -16.556 -4.975 27.071 1.00 88.25 341 ILE A C 1
ATOM 2866 O O . ILE A 1 341 ? -16.372 -6.016 27.707 1.00 88.25 341 ILE A O 1
ATOM 2870 N N . VAL A 1 342 ? -17.505 -4.093 27.397 1.00 83.81 342 VAL A N 1
ATOM 2871 C CA . VAL A 1 342 ? -18.431 -4.285 28.520 1.00 83.81 342 VAL A CA 1
ATOM 2872 C C . VAL A 1 342 ? -19.277 -5.540 28.303 1.00 83.81 342 VAL A C 1
ATOM 2874 O O . VAL A 1 342 ? -19.298 -6.417 29.167 1.00 83.81 342 VAL A O 1
ATOM 2877 N N . GLN A 1 343 ? -19.917 -5.673 27.140 1.00 81.50 343 GLN A N 1
ATOM 2878 C CA . GLN A 1 343 ? -20.781 -6.808 26.815 1.00 81.50 343 GLN A CA 1
ATOM 2879 C C . GLN A 1 343 ? -20.038 -8.150 26.909 1.00 81.50 343 GLN A C 1
ATOM 2881 O O . GLN A 1 343 ? -20.507 -9.085 27.571 1.00 81.50 343 GLN A O 1
ATOM 2886 N N . LEU A 1 344 ? -18.857 -8.250 26.292 1.00 83.75 344 LEU A N 1
ATOM 2887 C CA . LEU A 1 344 ? -18.034 -9.463 26.324 1.00 83.75 344 LEU A CA 1
ATOM 2888 C C . LEU A 1 344 ? -17.518 -9.769 27.738 1.00 83.75 344 LEU A C 1
ATOM 2890 O O . LEU A 1 344 ? -17.478 -10.932 28.146 1.00 83.75 344 LEU A O 1
ATOM 2894 N N . SER A 1 345 ? -17.150 -8.737 28.503 1.00 83.94 345 SER A N 1
ATOM 2895 C CA . SER A 1 345 ? -16.693 -8.870 29.891 1.00 83.94 345 SER A CA 1
ATOM 2896 C C . SER A 1 345 ? -17.787 -9.444 30.783 1.00 83.94 345 SER A C 1
ATOM 2898 O O . SER A 1 345 ? -17.577 -10.463 31.440 1.00 83.94 345 SER A O 1
ATOM 2900 N N . LEU A 1 346 ? -18.977 -8.844 30.757 1.00 76.44 346 LEU A N 1
ATOM 2901 C CA . LEU A 1 346 ? -20.104 -9.285 31.572 1.00 76.44 346 LEU A CA 1
ATOM 2902 C C . LEU A 1 346 ? -20.549 -10.705 31.196 1.00 76.44 346 LEU A C 1
ATOM 2904 O O . LEU A 1 346 ? -20.801 -11.528 32.078 1.00 76.44 346 LEU A O 1
ATOM 2908 N N . SER A 1 347 ? -20.552 -11.035 29.901 1.00 75.81 347 SER A N 1
ATOM 2909 C CA . SER A 1 347 ? -20.867 -12.386 29.418 1.00 75.81 347 SER A CA 1
ATOM 2910 C C . SER A 1 347 ? -19.928 -13.455 29.997 1.00 75.81 347 SER A C 1
ATOM 2912 O O . SER A 1 347 ? -20.371 -14.567 30.282 1.00 75.81 347 SER A O 1
ATOM 2914 N N . LYS A 1 348 ? -18.646 -13.121 30.224 1.00 74.31 348 LYS A N 1
ATOM 2915 C CA . LYS A 1 348 ? -17.658 -14.002 30.879 1.00 74.31 348 LYS A CA 1
ATOM 2916 C C . LYS A 1 348 ? -17.739 -14.030 32.408 1.00 74.31 348 LYS A C 1
ATOM 2918 O O . LYS A 1 348 ? -17.206 -14.961 33.004 1.00 74.31 348 LYS A O 1
ATOM 2923 N N . MET A 1 349 ? -18.297 -12.991 33.030 1.00 71.88 349 MET A N 1
ATOM 2924 C CA . MET A 1 349 ? -18.449 -12.867 34.488 1.00 71.88 349 MET A CA 1
ATOM 2925 C C . MET A 1 349 ? -19.609 -13.696 35.025 1.00 71.88 349 MET A C 1
ATOM 2927 O O . MET A 1 349 ? -19.493 -14.311 36.078 1.00 71.88 349 MET A O 1
ATOM 2931 N N . LEU A 1 350 ? -20.682 -13.809 34.241 1.00 60.59 350 LEU A N 1
ATOM 2932 C CA . LEU A 1 350 ? -21.586 -14.960 34.285 1.00 60.59 350 LEU A CA 1
ATOM 2933 C C . LEU A 1 350 ? -20.755 -16.255 34.083 1.00 60.59 350 LEU A C 1
ATOM 2935 O O . LEU A 1 350 ? -19.563 -16.173 33.971 1.00 60.59 350 LEU A O 1
ATOM 2939 N N . ASN A 1 351 ? -21.221 -17.493 34.070 1.00 60.41 351 ASN A N 1
ATOM 2940 C CA . ASN A 1 351 ? -20.353 -18.688 34.236 1.00 60.41 351 ASN A CA 1
ATOM 2941 C C . ASN A 1 351 ? -19.714 -18.801 35.643 1.00 60.41 351 ASN A C 1
ATOM 2943 O O . ASN A 1 351 ? -19.631 -19.916 36.145 1.00 60.41 351 ASN A O 1
ATOM 2947 N N . ASN A 1 352 ? -19.356 -17.699 36.321 1.00 55.16 352 ASN A N 1
ATOM 2948 C CA . ASN A 1 352 ? -18.791 -17.686 37.674 1.00 55.16 352 ASN A CA 1
ATOM 2949 C C . ASN A 1 352 ? -19.737 -16.975 38.669 1.00 55.16 352 ASN A C 1
ATOM 2951 O O . ASN A 1 352 ? -19.872 -15.764 38.642 1.00 55.16 352 ASN A O 1
ATOM 2955 N N . ASN A 1 353 ? -20.394 -17.725 39.560 1.00 62.28 353 ASN A N 1
ATOM 2956 C CA . ASN A 1 353 ? -21.191 -17.245 40.711 1.00 62.28 353 ASN A CA 1
ATOM 2957 C C . ASN A 1 353 ? -22.040 -15.960 40.497 1.00 62.28 353 ASN A C 1
ATOM 2959 O O . ASN A 1 353 ? -21.759 -14.884 41.027 1.00 62.28 353 ASN A O 1
ATOM 2963 N N . HIS A 1 354 ? -23.121 -16.104 39.729 1.00 61.47 354 HIS A N 1
ATOM 2964 C CA . HIS A 1 354 ? -23.993 -15.021 39.257 1.00 61.47 354 HIS A CA 1
ATOM 2965 C C . HIS A 1 354 ? -24.594 -14.121 40.351 1.00 61.47 354 HIS A C 1
ATOM 2967 O O . HIS A 1 354 ? -24.666 -12.909 40.171 1.00 61.47 354 HIS A O 1
ATOM 2973 N N . THR A 1 355 ? -25.028 -14.688 41.478 1.00 62.09 355 THR A N 1
ATOM 2974 C CA . THR A 1 355 ? -25.761 -13.954 42.525 1.00 62.09 355 THR A CA 1
ATOM 2975 C C . THR A 1 355 ? -24.870 -12.966 43.278 1.00 62.09 355 THR A C 1
ATOM 2977 O O . THR A 1 355 ? -25.280 -11.836 43.530 1.00 62.09 355 THR A O 1
ATOM 2980 N N . GLU A 1 356 ? -23.632 -13.360 43.578 1.00 65.56 356 GLU A N 1
ATOM 2981 C CA . GLU A 1 356 ? -22.640 -12.499 44.234 1.00 65.56 356 GLU A CA 1
ATOM 2982 C C . GLU A 1 356 ? -22.258 -11.313 43.336 1.00 65.56 356 GLU A C 1
ATOM 2984 O O . GLU A 1 356 ? -22.159 -10.174 43.787 1.00 65.56 356 GLU A O 1
ATOM 2989 N N . ILE A 1 357 ? -22.103 -11.566 42.033 1.00 60.62 357 ILE A N 1
ATOM 2990 C CA . ILE A 1 357 ? -21.785 -10.531 41.046 1.00 60.62 357 ILE A CA 1
ATOM 2991 C C . ILE A 1 357 ? -22.941 -9.540 40.911 1.00 60.62 357 ILE A C 1
ATOM 2993 O O . ILE A 1 357 ? -22.704 -8.335 40.929 1.00 60.62 357 ILE A O 1
ATOM 2997 N N . LEU A 1 358 ? -24.184 -10.025 40.845 1.00 61.03 358 LEU A N 1
ATOM 2998 C CA . LEU A 1 358 ? -25.378 -9.177 40.830 1.00 61.03 358 LEU A CA 1
ATOM 2999 C C . LEU A 1 358 ? -25.468 -8.305 42.085 1.00 61.03 358 LEU A C 1
ATOM 3001 O O . LEU A 1 358 ? -25.720 -7.109 41.975 1.00 61.03 358 LEU A O 1
ATOM 3005 N N . PHE A 1 359 ? -25.207 -8.871 43.265 1.00 66.38 359 PHE A N 1
ATOM 3006 C CA . PHE A 1 359 ? -25.204 -8.124 44.522 1.00 66.38 359 PHE A CA 1
ATOM 3007 C C . PHE A 1 359 ? -24.124 -7.033 44.543 1.00 66.38 359 PHE A C 1
ATOM 3009 O O . PHE A 1 359 ? -24.406 -5.889 44.896 1.00 66.38 359 PHE A O 1
ATOM 3016 N N . GLN A 1 360 ? -22.901 -7.350 44.108 1.00 64.81 360 GLN A N 1
ATOM 3017 C CA . GLN A 1 360 ? -21.799 -6.386 44.044 1.00 64.81 360 GLN A CA 1
ATOM 3018 C C . GLN A 1 360 ? -22.033 -5.289 42.995 1.00 64.81 360 GLN A C 1
ATOM 3020 O O . GLN A 1 360 ? -21.738 -4.127 43.264 1.00 64.81 360 GLN A O 1
ATOM 3025 N N . ILE A 1 361 ? -22.595 -5.629 41.831 1.00 62.03 361 ILE A N 1
ATOM 3026 C CA . ILE A 1 361 ? -22.974 -4.659 40.797 1.00 62.03 361 ILE A CA 1
ATOM 3027 C C . ILE A 1 361 ? -24.093 -3.738 41.294 1.00 62.03 361 ILE A C 1
ATOM 3029 O O . ILE A 1 361 ? -24.031 -2.528 41.104 1.00 62.03 361 ILE A O 1
ATOM 3033 N N . ASN A 1 362 ? -25.101 -4.297 41.955 1.00 60.78 362 ASN A N 1
ATOM 3034 C CA . ASN A 1 362 ? -26.221 -3.539 42.489 1.00 60.78 362 ASN A CA 1
ATOM 3035 C C . ASN A 1 362 ? -25.788 -2.576 43.607 1.00 60.78 362 ASN A C 1
ATOM 3037 O O . ASN A 1 362 ? -26.128 -1.395 43.580 1.00 60.78 362 ASN A O 1
ATOM 3041 N N . ASN A 1 363 ? -24.964 -3.048 44.547 1.00 64.56 363 ASN A N 1
ATOM 3042 C CA . ASN A 1 363 ? -24.373 -2.182 45.568 1.00 64.56 363 ASN A CA 1
ATOM 3043 C C . ASN A 1 363 ? -23.484 -1.109 44.944 1.00 64.56 363 ASN A C 1
ATOM 3045 O O . ASN A 1 363 ? -23.532 0.038 45.363 1.00 64.56 363 ASN A O 1
ATOM 3049 N N . TRP A 1 364 ? -22.723 -1.440 43.902 1.00 63.75 364 TRP A N 1
ATOM 3050 C CA . TRP A 1 364 ? -21.953 -0.440 43.175 1.00 63.75 364 TRP A CA 1
ATOM 3051 C C . TRP A 1 364 ? -22.820 0.597 42.468 1.00 63.75 364 TRP A C 1
ATOM 3053 O O . TRP A 1 364 ? -22.481 1.769 42.522 1.00 63.75 364 TRP A O 1
ATOM 3063 N N . MET A 1 365 ? -23.925 0.204 41.832 1.00 58.41 365 MET A N 1
ATOM 3064 C CA . MET A 1 365 ? -24.839 1.156 41.194 1.00 58.41 365 MET A CA 1
ATOM 3065 C C . MET A 1 365 ? -25.524 2.072 42.215 1.00 58.41 365 MET A C 1
ATOM 3067 O O . MET A 1 365 ? -25.741 3.251 41.941 1.00 58.41 365 MET A O 1
ATOM 3071 N N . LYS A 1 366 ? -25.806 1.557 43.416 1.00 57.34 366 LYS A N 1
ATOM 3072 C CA . LYS A 1 366 ? -26.274 2.353 44.557 1.00 57.34 366 LYS A CA 1
ATOM 3073 C C . LYS A 1 366 ? -25.197 3.321 45.057 1.00 57.34 366 LYS A C 1
ATOM 3075 O O . LYS A 1 366 ? -25.481 4.488 45.318 1.00 57.34 366 LYS A O 1
ATOM 3080 N N . ASP A 1 367 ? -23.970 2.823 45.164 1.00 53.69 367 ASP A N 1
ATOM 3081 C CA . ASP A 1 367 ? -22.818 3.513 45.732 1.00 53.69 367 ASP A CA 1
ATOM 3082 C C . ASP A 1 367 ? -21.899 4.076 44.649 1.00 53.69 367 ASP A C 1
ATOM 3084 O O . ASP A 1 367 ? -20.696 4.196 44.903 1.00 53.69 367 ASP A O 1
ATOM 3088 N N . VAL A 1 368 ? -22.411 4.398 43.446 1.00 52.91 368 VAL A N 1
ATOM 3089 C CA . VAL A 1 368 ? -21.594 5.037 42.409 1.00 52.91 368 VAL A CA 1
ATOM 3090 C C . VAL A 1 368 ? -21.021 6.266 43.074 1.00 52.91 368 VAL A C 1
ATOM 3092 O O . VAL A 1 368 ? -21.722 7.253 43.309 1.00 52.91 368 VAL A O 1
ATOM 3095 N N . LYS A 1 369 ? -19.741 6.182 43.440 1.00 49.31 369 LYS A N 1
ATOM 3096 C CA . LYS A 1 369 ? -18.988 7.326 43.902 1.00 49.31 369 LYS A CA 1
ATOM 3097 C C . LYS A 1 369 ? -19.064 8.279 42.729 1.00 49.31 369 LYS A C 1
ATOM 3099 O O . LYS A 1 369 ? -18.417 8.044 41.708 1.00 49.31 369 LYS A O 1
ATOM 3104 N N . ARG A 1 370 ? -19.919 9.296 42.864 1.00 50.50 370 ARG A N 1
ATOM 3105 C CA . ARG A 1 370 ? -20.169 10.349 41.866 1.00 50.50 370 ARG A CA 1
ATOM 3106 C C . ARG A 1 370 ? -18.868 11.042 41.448 1.00 50.50 370 ARG A C 1
ATOM 3108 O O . ARG A 1 370 ? -18.824 11.734 40.443 1.00 50.50 370 ARG A O 1
ATOM 3115 N N . ASP A 1 371 ? -17.818 10.812 42.223 1.00 51.41 371 ASP A N 1
ATOM 3116 C CA . ASP A 1 371 ? -16.436 11.185 42.008 1.00 51.41 371 ASP A CA 1
ATOM 3117 C C . ASP A 1 371 ? -15.830 10.520 40.748 1.00 51.41 371 ASP A C 1
ATOM 3119 O O . ASP A 1 371 ? -15.044 11.165 40.060 1.00 51.41 371 ASP A O 1
ATOM 3123 N N . ILE A 1 372 ? -16.175 9.261 40.423 1.00 59.19 372 ILE A N 1
ATOM 3124 C CA . ILE A 1 372 ? -15.557 8.496 39.317 1.00 59.19 372 ILE A CA 1
ATOM 3125 C C . ILE A 1 372 ? -16.458 8.418 38.083 1.00 59.19 372 ILE A C 1
ATOM 3127 O O . ILE A 1 372 ? -16.019 8.824 37.016 1.00 59.19 372 ILE A O 1
ATOM 3131 N N . TYR A 1 373 ? -17.692 7.919 38.206 1.00 66.94 373 TYR A N 1
ATOM 3132 C CA . TYR A 1 373 ? -18.605 7.739 37.069 1.00 66.94 373 TYR A CA 1
ATOM 3133 C C . TYR A 1 373 ? -19.702 8.802 37.093 1.00 66.94 373 TYR A C 1
ATOM 3135 O O . TYR A 1 373 ? -20.482 8.860 38.049 1.00 66.94 373 TYR A O 1
ATOM 3143 N N . HIS A 1 374 ? -19.788 9.633 36.050 1.00 67.44 374 HIS A N 1
ATOM 3144 C CA . HIS A 1 374 ? -20.839 10.642 35.980 1.00 67.44 374 HIS A CA 1
ATOM 3145 C C . HIS A 1 374 ? -22.134 10.034 35.407 1.00 67.44 374 HIS A C 1
ATOM 3147 O O . HIS A 1 374 ? -22.085 9.378 34.362 1.00 67.44 374 HIS A O 1
ATOM 3153 N N . PRO A 1 375 ? -23.305 10.274 36.024 1.00 63.75 375 PRO A N 1
ATOM 3154 C CA . PRO A 1 375 ? -24.595 9.729 35.580 1.00 63.75 375 PRO A CA 1
ATOM 3155 C C . PRO A 1 375 ? -24.974 10.059 34.132 1.00 63.75 375 PRO A C 1
ATOM 3157 O O . PRO A 1 375 ? -25.744 9.334 33.517 1.00 63.75 375 PRO A O 1
ATOM 3160 N N . THR A 1 376 ? -24.452 11.163 33.596 1.00 65.31 376 THR A N 1
ATOM 3161 C CA . THR A 1 376 ? -24.777 11.656 32.249 1.00 65.31 376 THR A CA 1
ATOM 3162 C C . THR A 1 376 ? -23.734 11.288 31.192 1.00 65.31 376 THR A C 1
ATOM 3164 O O . THR A 1 376 ? -23.880 11.694 30.042 1.00 65.31 376 THR A O 1
ATOM 3167 N N . ASP A 1 377 ? -22.656 10.588 31.561 1.00 70.25 377 ASP A N 1
ATOM 3168 C CA . ASP A 1 377 ? -21.628 10.187 30.599 1.00 70.25 377 ASP A CA 1
ATOM 3169 C C . ASP A 1 377 ? -22.107 8.989 29.776 1.00 70.25 377 ASP A C 1
ATOM 3171 O O . ASP A 1 377 ? -22.551 7.982 30.329 1.00 70.25 377 ASP A O 1
ATOM 3175 N N . VAL A 1 378 ? -21.935 9.057 28.452 1.00 71.31 378 VAL A N 1
ATOM 3176 C CA . VAL A 1 378 ? -22.338 7.984 27.523 1.00 71.31 378 VAL A CA 1
ATOM 3177 C C . VAL A 1 378 ? -21.715 6.631 27.890 1.00 71.31 378 VAL A C 1
ATOM 3179 O O . VAL A 1 378 ? -22.380 5.603 27.826 1.00 71.31 378 VAL A O 1
ATOM 3182 N N . PHE A 1 379 ? -20.466 6.618 28.363 1.00 76.50 379 PHE A N 1
ATOM 3183 C CA . PHE A 1 379 ? -19.775 5.395 28.774 1.00 76.50 379 PHE A CA 1
ATOM 3184 C C . PHE A 1 379 ? -20.320 4.813 30.093 1.00 76.50 379 PHE A C 1
ATOM 3186 O O . PHE A 1 379 ? -20.397 3.586 30.213 1.00 76.50 379 PHE A O 1
ATOM 3193 N N . THR A 1 380 ? -20.759 5.656 31.044 1.00 75.06 380 THR A N 1
ATOM 3194 C CA . THR A 1 380 ? -21.486 5.218 32.256 1.00 75.06 380 THR A CA 1
ATOM 3195 C C . THR A 1 380 ? -22.805 4.579 31.847 1.00 75.06 380 THR A C 1
ATOM 3197 O O . THR A 1 380 ? -23.131 3.490 32.310 1.00 75.06 380 THR A O 1
ATOM 3200 N N . ILE A 1 381 ? -23.546 5.250 30.962 1.00 70.25 381 ILE A N 1
ATOM 3201 C CA . ILE A 1 381 ? -24.862 4.804 30.499 1.00 70.25 381 ILE A CA 1
ATOM 3202 C C . ILE A 1 381 ? -24.743 3.443 29.812 1.00 70.25 381 ILE A C 1
ATOM 3204 O O . ILE A 1 381 ? -25.469 2.527 30.179 1.00 70.25 381 ILE A O 1
ATOM 3208 N N . ILE A 1 382 ? -23.784 3.269 28.895 1.00 73.12 382 ILE A N 1
ATOM 3209 C CA . ILE A 1 382 ? -23.522 1.980 28.234 1.00 73.12 382 ILE A CA 1
ATOM 3210 C C . ILE A 1 382 ? -23.196 0.887 29.260 1.00 73.12 382 ILE A C 1
ATOM 3212 O O . ILE A 1 382 ? -23.733 -0.215 29.171 1.00 73.12 382 ILE A O 1
ATOM 3216 N N . LEU A 1 383 ? -22.340 1.180 30.246 1.00 76.81 383 LEU A N 1
ATOM 3217 C CA . LEU A 1 383 ? -21.961 0.210 31.273 1.00 76.81 383 LEU A CA 1
ATOM 3218 C C . LEU A 1 383 ? -23.170 -0.238 32.107 1.00 76.81 383 LEU A C 1
ATOM 3220 O O . LEU A 1 383 ? -23.390 -1.438 32.264 1.00 76.81 383 LEU A O 1
ATOM 3224 N N . VAL A 1 384 ? -23.966 0.714 32.598 1.00 71.12 384 VAL A N 1
ATOM 3225 C CA . VAL A 1 384 ? -25.184 0.440 33.377 1.00 71.12 384 VAL A CA 1
ATOM 3226 C C . VAL A 1 384 ? -26.223 -0.300 32.532 1.00 71.12 384 VAL A C 1
ATOM 3228 O O . VAL A 1 384 ? -26.784 -1.292 32.997 1.00 71.12 384 VAL A O 1
ATOM 3231 N N . ASN A 1 385 ? -26.424 0.117 31.278 1.00 70.44 385 ASN A N 1
ATOM 3232 C CA . ASN A 1 385 ? -27.371 -0.517 30.366 1.00 70.44 385 ASN A CA 1
ATOM 3233 C C . ASN A 1 385 ? -26.996 -1.983 30.097 1.00 70.44 385 ASN A C 1
ATOM 3235 O O . ASN A 1 385 ? -27.801 -2.882 30.321 1.00 70.44 385 ASN A O 1
ATOM 3239 N N . LYS A 1 386 ? -25.742 -2.260 29.713 1.00 71.31 386 LYS A N 1
ATOM 3240 C CA . LYS A 1 386 ? -25.287 -3.631 29.424 1.00 71.31 386 LYS A CA 1
ATOM 3241 C C . LYS A 1 386 ? -25.272 -4.528 30.655 1.00 71.31 386 LYS A C 1
ATOM 3243 O O . LYS A 1 386 ? -25.567 -5.716 30.544 1.00 71.31 386 LYS A O 1
ATOM 3248 N N . VAL A 1 387 ? -24.968 -3.978 31.830 1.00 69.50 387 VAL A N 1
ATOM 3249 C CA . VAL A 1 387 ? -25.163 -4.676 33.107 1.00 69.50 387 VAL A CA 1
ATOM 3250 C C . VAL A 1 387 ? -26.616 -5.110 33.252 1.00 69.50 387 VAL A C 1
ATOM 3252 O O . VAL A 1 387 ? -26.878 -6.274 33.544 1.00 69.50 387 VAL A O 1
ATOM 3255 N N . PHE A 1 388 ? -27.550 -4.189 33.041 1.00 65.06 388 PHE A N 1
ATOM 3256 C CA . PHE A 1 388 ? -28.962 -4.416 33.291 1.00 65.06 388 PHE A CA 1
ATOM 3257 C C . PHE A 1 388 ? -29.611 -5.358 32.258 1.00 65.06 388 PHE A C 1
ATOM 3259 O O . PHE A 1 388 ? -30.316 -6.290 32.649 1.00 65.06 388 PHE A O 1
ATOM 3266 N N . GLU A 1 389 ? -29.290 -5.215 30.966 1.00 62.97 389 GLU A N 1
ATOM 3267 C CA . GLU A 1 389 ? -29.646 -6.180 29.908 1.00 62.97 389 GLU A CA 1
ATOM 3268 C C . GLU A 1 389 ? -29.209 -7.602 30.280 1.00 62.97 389 GLU A C 1
ATOM 3270 O O . GLU A 1 389 ? -29.966 -8.568 30.163 1.00 62.97 389 GLU A O 1
ATOM 3275 N N . LEU A 1 390 ? -27.980 -7.730 30.775 1.00 62.97 390 LEU A N 1
ATOM 3276 C CA . LEU A 1 390 ? -27.396 -9.005 31.151 1.00 62.97 390 LEU A CA 1
ATOM 3277 C C . LEU A 1 390 ? -28.043 -9.612 32.404 1.00 62.97 390 LEU A C 1
ATOM 3279 O O . LEU A 1 390 ? -28.203 -10.834 32.481 1.00 62.97 390 LEU A O 1
ATOM 3283 N N . VAL A 1 391 ? -28.443 -8.776 33.365 1.00 57.84 391 VAL A N 1
ATOM 3284 C CA . VAL A 1 391 ? -29.253 -9.190 34.516 1.00 57.84 391 VAL A CA 1
ATOM 3285 C C . VAL A 1 391 ? -30.574 -9.785 34.001 1.00 57.84 391 VAL A C 1
ATOM 3287 O O . VAL A 1 391 ? -30.869 -10.949 34.298 1.00 57.84 391 VAL A O 1
ATOM 3290 N N . LEU A 1 392 ? -31.319 -9.046 33.165 1.00 57.19 392 LEU A N 1
ATOM 3291 C CA . LEU A 1 392 ? -32.631 -9.447 32.624 1.00 57.19 392 LEU A CA 1
ATOM 3292 C C . LEU A 1 392 ? -32.604 -10.723 31.786 1.00 57.19 392 LEU A C 1
ATOM 3294 O O . LEU A 1 392 ? -33.441 -11.603 31.992 1.00 57.19 392 LEU A O 1
ATOM 3298 N N . ALA A 1 393 ? -31.639 -10.848 30.872 1.00 58.38 393 ALA A N 1
ATOM 3299 C CA . ALA A 1 393 ? -31.579 -11.949 29.913 1.00 58.38 393 ALA A CA 1
ATOM 3300 C C . ALA A 1 393 ? -31.454 -13.339 30.568 1.00 58.38 393 ALA A C 1
ATOM 3302 O O . ALA A 1 393 ? -31.780 -14.344 29.935 1.00 58.38 393 ALA A O 1
ATOM 3303 N N . LYS A 1 394 ? -30.988 -13.430 31.824 1.00 55.88 394 LYS A N 1
ATOM 3304 C CA . LYS A 1 394 ? -30.820 -14.712 32.536 1.00 55.88 394 LYS A CA 1
ATOM 3305 C C . LYS A 1 394 ? -31.801 -14.965 33.683 1.00 55.88 394 LYS A C 1
ATOM 3307 O O . LYS A 1 394 ? -31.916 -16.117 34.099 1.00 55.88 394 LYS A O 1
ATOM 3312 N N . TYR A 1 395 ? -32.519 -13.958 34.184 1.00 56.94 395 TYR A N 1
ATOM 3313 C CA . TYR A 1 395 ? -33.345 -14.096 35.392 1.00 56.94 395 TYR A CA 1
ATOM 3314 C C . TYR A 1 395 ? -34.692 -13.380 35.279 1.00 56.94 395 TYR A C 1
ATOM 3316 O O . TYR A 1 395 ? -34.994 -12.489 36.069 1.00 56.94 395 TYR A O 1
ATOM 3324 N N . SER A 1 396 ? -35.544 -13.824 34.351 1.00 54.19 396 SER A N 1
ATOM 3325 C CA . SER A 1 396 ? -36.830 -13.166 34.082 1.00 54.19 396 SER A CA 1
ATOM 3326 C C . SER A 1 396 ? -37.798 -13.080 35.273 1.00 54.19 396 SER A C 1
ATOM 3328 O O . SER A 1 396 ? -38.679 -12.237 35.258 1.00 54.19 396 SER A O 1
ATOM 3330 N N . LYS A 1 397 ? -37.635 -13.890 36.333 1.00 52.91 397 LYS A N 1
ATOM 3331 C CA . LYS A 1 397 ? -38.504 -13.843 37.534 1.00 52.91 397 LYS A CA 1
ATOM 3332 C C . LYS A 1 397 ? -37.794 -13.529 38.855 1.00 52.91 397 LYS A C 1
ATOM 3334 O O . LYS A 1 397 ? -38.417 -13.019 39.777 1.00 52.91 397 LYS A O 1
ATOM 3339 N N . LEU A 1 398 ? -36.497 -13.825 38.975 1.00 52.06 398 LEU A N 1
ATOM 3340 C CA . LEU A 1 398 ? -35.732 -13.644 40.225 1.00 52.06 398 LEU A CA 1
ATOM 3341 C C . LEU A 1 398 ? -35.174 -12.222 40.397 1.00 52.06 398 LEU A C 1
ATOM 3343 O O . LEU A 1 398 ? -34.737 -11.856 41.484 1.00 52.06 398 LEU A O 1
ATOM 3347 N N . ILE A 1 399 ?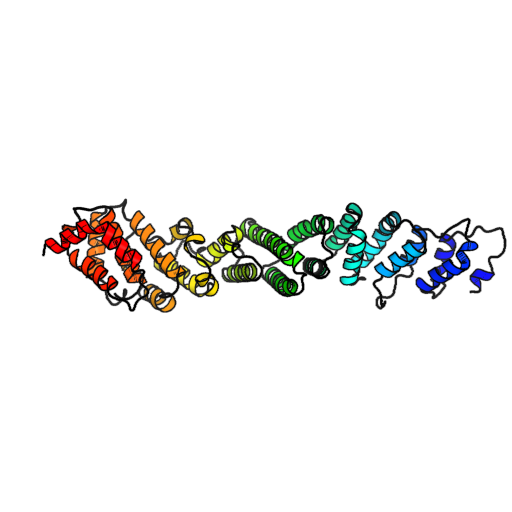 -35.224 -11.414 39.340 1.00 54.38 399 ILE A N 1
ATOM 3348 C CA . ILE A 1 399 ? -34.803 -10.009 39.341 1.00 54.38 399 ILE A CA 1
ATOM 3349 C C . ILE A 1 399 ? -35.614 -9.128 40.274 1.00 54.38 399 ILE A C 1
ATOM 3351 O O . ILE A 1 399 ? -35.054 -8.218 40.877 1.00 54.38 399 ILE A O 1
ATOM 3355 N N . LEU A 1 400 ? -36.904 -9.433 40.430 1.00 55.84 400 LEU A N 1
ATOM 3356 C CA . LEU A 1 400 ? -37.815 -8.692 41.305 1.00 55.84 400 LEU A CA 1
ATOM 3357 C C . LEU A 1 400 ? -37.380 -8.737 42.777 1.00 55.84 400 LEU A C 1
ATOM 3359 O O . LEU A 1 400 ? -37.802 -7.911 43.576 1.00 55.84 400 LEU A O 1
AT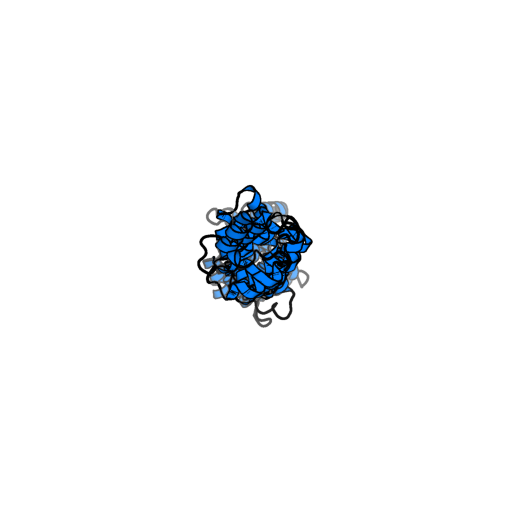OM 3363 N N . VAL A 1 401 ? -36.543 -9.714 43.134 1.00 55.25 401 VAL A N 1
ATOM 3364 C CA . VAL A 1 401 ? -36.056 -9.937 44.499 1.00 55.25 401 VAL A CA 1
ATOM 3365 C C . VAL A 1 401 ? -34.675 -9.311 44.726 1.00 55.25 401 VAL A C 1
ATOM 3367 O O . VAL A 1 401 ? -34.159 -9.345 45.844 1.00 55.25 401 VAL A O 1
ATOM 3370 N N . LEU A 1 402 ? -34.054 -8.736 43.688 1.00 55.38 402 LEU A N 1
ATOM 3371 C CA . LEU A 1 402 ? -32.815 -7.982 43.845 1.00 55.38 402 LEU A CA 1
ATOM 3372 C C . LEU A 1 402 ? -33.131 -6.645 44.541 1.00 55.38 402 LEU A C 1
ATOM 3374 O O . LEU A 1 402 ? -34.019 -5.918 44.091 1.00 55.38 402 LEU A O 1
ATOM 3378 N N . PRO A 1 403 ? -32.419 -6.286 45.624 1.00 52.69 403 PRO A N 1
ATOM 3379 C CA . PRO A 1 403 ? -32.646 -5.015 46.311 1.00 52.69 403 PRO A CA 1
ATOM 3380 C C . PRO A 1 403 ? -32.497 -3.827 45.346 1.00 52.69 403 PRO A C 1
ATOM 3382 O O . PRO A 1 403 ? -31.555 -3.818 44.570 1.00 52.69 403 PRO A O 1
ATOM 3385 N N . ASN A 1 404 ? -33.338 -2.794 45.423 1.00 52.97 404 ASN A N 1
ATOM 3386 C CA . ASN A 1 404 ? -33.182 -1.524 44.679 1.00 52.97 404 ASN A CA 1
ATOM 3387 C C . ASN A 1 404 ? -33.198 -1.618 43.132 1.00 52.97 404 ASN A C 1
ATOM 3389 O O . ASN A 1 404 ? -32.709 -0.715 42.446 1.00 52.97 404 ASN A O 1
ATOM 3393 N N . ILE A 1 405 ? -33.745 -2.700 42.568 1.00 59.91 405 ILE A N 1
ATOM 3394 C CA . ILE A 1 405 ? -33.882 -2.887 41.114 1.00 59.91 405 ILE A CA 1
ATOM 3395 C C . ILE A 1 405 ? -34.697 -1.767 40.441 1.00 59.91 405 ILE A C 1
ATOM 3397 O O . ILE A 1 405 ? -34.413 -1.362 39.314 1.00 59.91 405 ILE A O 1
ATOM 3401 N N . ASP A 1 406 ? -35.662 -1.215 41.171 1.00 60.28 406 ASP A N 1
ATOM 3402 C CA . ASP A 1 406 ? -36.486 -0.065 40.809 1.00 60.28 406 ASP A CA 1
ATOM 3403 C C . ASP A 1 406 ? -35.644 1.185 40.515 1.00 60.28 406 ASP A C 1
ATOM 3405 O O . ASP A 1 406 ? -35.894 1.892 39.543 1.00 60.28 406 ASP A O 1
ATOM 3409 N N . THR A 1 407 ? -34.590 1.429 41.296 1.00 63.44 407 THR A N 1
ATOM 3410 C CA . THR A 1 407 ? -33.706 2.593 41.128 1.00 63.44 407 THR A CA 1
ATOM 3411 C C . THR A 1 407 ? -32.928 2.524 39.811 1.00 63.44 407 THR A C 1
ATOM 3413 O O . THR A 1 407 ? -32.763 3.535 39.130 1.00 63.44 407 THR A O 1
ATOM 3416 N N . ILE A 1 408 ? -32.489 1.329 39.414 1.00 60.16 408 ILE A N 1
ATOM 3417 C CA . ILE A 1 408 ? -31.740 1.096 38.168 1.00 60.16 408 ILE A CA 1
ATOM 3418 C C . ILE A 1 408 ? -32.661 1.212 36.950 1.00 60.16 408 ILE A C 1
ATOM 3420 O O . ILE A 1 408 ? -32.296 1.816 35.937 1.00 60.16 408 ILE A O 1
ATOM 3424 N N . ILE A 1 409 ? -33.877 0.672 37.054 1.00 65.31 409 ILE A N 1
ATOM 3425 C CA . ILE A 1 409 ? -34.900 0.794 36.010 1.00 65.31 409 ILE A CA 1
ATOM 3426 C C . ILE A 1 409 ? -35.284 2.263 35.824 1.00 65.31 409 ILE A C 1
ATOM 3428 O O . ILE A 1 409 ? -35.278 2.758 34.698 1.00 65.31 409 ILE A O 1
ATOM 3432 N N . ASN A 1 410 ? -35.523 2.988 36.920 1.00 65.62 410 ASN A N 1
ATOM 3433 C CA . ASN A 1 410 ? -35.826 4.417 36.888 1.00 65.62 410 ASN A CA 1
ATOM 3434 C C . ASN A 1 410 ? -34.669 5.238 36.315 1.00 65.62 410 ASN A C 1
ATOM 3436 O O . ASN A 1 410 ? -34.908 6.145 35.523 1.00 65.62 410 ASN A O 1
ATOM 3440 N N . PHE A 1 411 ? -33.418 4.901 36.643 1.00 64.06 411 PHE A N 1
ATOM 3441 C CA . PHE A 1 411 ? -32.247 5.515 36.019 1.00 64.06 411 PHE A CA 1
ATOM 3442 C C . PHE A 1 411 ? -32.250 5.308 34.498 1.00 64.06 411 PHE A C 1
ATOM 3444 O O . PHE A 1 411 ? -32.166 6.276 33.745 1.00 64.06 411 PHE A O 1
ATOM 3451 N N . THR A 1 412 ? -32.436 4.070 34.037 1.00 61.56 412 THR A N 1
ATOM 3452 C CA . THR A 1 412 ? -32.434 3.726 32.605 1.00 61.56 412 THR A CA 1
ATOM 3453 C C . THR A 1 412 ? -33.571 4.421 31.845 1.00 61.56 412 THR A C 1
ATOM 3455 O O . THR A 1 412 ? -33.354 4.978 30.769 1.00 61.56 412 THR A O 1
ATOM 3458 N N . ILE A 1 413 ? -34.769 4.479 32.436 1.00 65.00 413 ILE A N 1
ATOM 3459 C CA . ILE A 1 413 ? -35.924 5.196 31.875 1.00 65.00 413 ILE A CA 1
ATOM 3460 C C . ILE A 1 413 ? -35.696 6.709 31.875 1.00 65.00 413 ILE A C 1
ATOM 3462 O O . ILE A 1 413 ? -35.956 7.354 30.867 1.00 65.00 413 ILE A O 1
ATOM 3466 N N . SER A 1 414 ? -35.147 7.285 32.946 1.00 63.22 414 SER A N 1
ATOM 3467 C CA . SER A 1 414 ? -34.841 8.723 32.990 1.00 63.22 414 SER A CA 1
ATOM 3468 C C . SER A 1 414 ? -33.812 9.139 31.930 1.00 63.22 414 SER A C 1
ATOM 3470 O O . SER A 1 414 ? -33.853 10.259 31.425 1.00 63.22 414 SER A O 1
ATOM 3472 N N . MET A 1 415 ? -32.917 8.224 31.539 1.00 58.25 415 MET A N 1
ATOM 3473 C CA . MET A 1 415 ? -31.944 8.453 30.469 1.00 58.25 415 MET A CA 1
ATOM 3474 C C . MET A 1 415 ? -32.553 8.345 29.064 1.00 58.25 415 MET A C 1
ATOM 3476 O O . MET A 1 415 ? -32.091 9.048 28.169 1.00 58.25 415 MET A O 1
ATOM 3480 N N . ARG A 1 416 ? -33.630 7.565 28.871 1.00 57.19 416 ARG A N 1
ATOM 3481 C CA . ARG A 1 416 ? -34.440 7.546 27.631 1.00 57.19 416 ARG A CA 1
ATOM 3482 C C . ARG A 1 416 ? -35.006 8.924 27.290 1.00 57.19 416 ARG A C 1
ATOM 3484 O O . ARG A 1 416 ? -35.077 9.302 26.126 1.00 57.19 416 ARG A O 1
ATOM 3491 N N . GLU A 1 417 ? -35.445 9.653 28.310 1.00 54.84 417 GLU A N 1
ATOM 3492 C CA . GLU A 1 417 ? -36.111 10.953 28.164 1.00 54.84 417 GLU A CA 1
ATOM 3493 C C . GLU A 1 417 ? -35.111 12.111 27.998 1.00 54.84 417 GLU A C 1
ATOM 3495 O O . GLU A 1 417 ? -35.499 13.246 27.718 1.00 54.84 417 GLU A O 1
ATOM 3500 N N . ASN A 1 418 ? -33.809 11.836 28.126 1.00 55.50 418 ASN A N 1
ATOM 3501 C CA . ASN A 1 418 ? -32.758 12.842 28.079 1.00 55.50 418 ASN A CA 1
ATOM 3502 C C . ASN A 1 418 ? -32.236 13.056 26.644 1.00 55.50 418 ASN A C 1
ATOM 3504 O O . ASN A 1 418 ? -31.193 12.542 26.245 1.00 55.50 418 ASN A O 1
ATOM 3508 N N . THR A 1 419 ? -32.956 13.867 25.864 1.00 50.06 419 THR A N 1
ATOM 3509 C CA . THR A 1 419 ? -32.683 14.155 24.438 1.00 50.06 419 THR A CA 1
ATOM 3510 C C . THR A 1 419 ? -31.406 14.966 24.162 1.00 50.06 419 THR A C 1
ATOM 3512 O O . THR A 1 419 ? -31.085 15.230 23.005 1.00 50.06 419 THR A O 1
ATOM 3515 N N . LEU A 1 420 ? -30.691 15.420 25.197 1.00 43.66 420 LEU A N 1
ATOM 3516 C CA . LEU A 1 420 ? -29.477 16.243 25.064 1.00 43.66 420 LEU A CA 1
ATOM 3517 C C . LEU A 1 420 ? -28.201 15.420 24.835 1.00 43.66 420 LEU A C 1
ATOM 3519 O O . LEU A 1 420 ? -27.177 15.971 24.429 1.00 43.66 420 LEU A O 1
ATOM 3523 N N . VAL A 1 421 ? -28.249 14.114 25.086 1.00 47.62 421 VAL A N 1
ATOM 3524 C CA . VAL A 1 421 ? -27.124 13.197 24.897 1.00 47.62 421 VAL A CA 1
ATOM 3525 C C . VAL A 1 421 ? -27.419 12.355 23.655 1.00 47.62 421 VAL A C 1
ATOM 3527 O O . VAL A 1 421 ? -28.549 11.916 23.469 1.00 47.62 421 VAL A O 1
ATOM 3530 N N . LYS A 1 422 ? -26.418 12.141 22.786 1.00 46.22 422 LYS A N 1
ATOM 3531 C CA . LYS A 1 422 ? -26.487 11.213 21.638 1.00 46.22 422 LYS A CA 1
ATOM 3532 C C . LYS A 1 422 ? -26.573 9.761 22.130 1.00 46.22 422 LYS A C 1
ATOM 3534 O O . LYS A 1 422 ? -25.636 8.985 21.980 1.00 46.22 422 LYS A O 1
ATOM 3539 N N . ILE A 1 423 ? -27.664 9.438 22.801 1.00 49.69 423 ILE A N 1
ATOM 3540 C CA . ILE A 1 423 ? -28.024 8.097 23.228 1.00 49.69 423 ILE A CA 1
ATOM 3541 C C . ILE A 1 423 ? -28.765 7.461 22.057 1.00 49.69 423 ILE A C 1
ATOM 3543 O O . ILE A 1 423 ? -29.618 8.105 21.443 1.00 49.69 423 ILE A O 1
ATOM 3547 N N . ASP A 1 424 ? -28.425 6.217 21.737 1.00 50.12 424 ASP A N 1
ATOM 3548 C CA . ASP A 1 424 ? -29.194 5.426 20.786 1.00 50.12 424 ASP A CA 1
ATOM 3549 C C . ASP A 1 424 ? -30.533 5.050 21.438 1.00 50.12 424 ASP A C 1
ATOM 3551 O O . ASP A 1 424 ? -30.652 4.105 22.223 1.00 50.12 424 ASP A O 1
ATOM 3555 N N . VAL A 1 425 ? -31.538 5.884 21.175 1.00 57.44 425 VAL A N 1
ATOM 3556 C CA . VAL A 1 425 ? -32.898 5.728 21.697 1.00 57.44 425 VAL A CA 1
ATOM 3557 C C . VAL A 1 425 ? -33.515 4.412 21.218 1.00 57.44 425 VAL A C 1
ATOM 3559 O O . VAL A 1 425 ? -34.333 3.838 21.937 1.00 57.44 425 VAL A O 1
ATOM 3562 N N . ASP A 1 426 ? -33.101 3.900 20.057 1.00 56.47 426 ASP A N 1
ATOM 3563 C CA . ASP A 1 426 ? -33.602 2.640 19.515 1.00 56.47 426 ASP A CA 1
ATOM 3564 C C . ASP A 1 426 ? -33.036 1.441 20.288 1.00 56.47 426 ASP A C 1
ATOM 3566 O O . ASP A 1 426 ? -33.767 0.483 20.539 1.00 56.47 426 ASP A O 1
ATOM 3570 N N . GLU A 1 427 ? -31.789 1.506 20.770 1.00 52.69 427 GLU A N 1
ATOM 3571 C CA . GLU A 1 427 ? -31.215 0.481 21.656 1.00 52.69 427 GLU A CA 1
ATOM 3572 C C . GLU A 1 427 ? -31.936 0.443 23.020 1.00 52.69 427 GLU A C 1
ATOM 3574 O O . GLU A 1 427 ? -32.304 -0.632 23.497 1.00 52.69 427 GLU A O 1
ATOM 3579 N N . ILE A 1 428 ? -32.253 1.610 23.601 1.00 53.62 428 ILE A N 1
ATOM 3580 C CA . ILE A 1 428 ? -33.047 1.705 24.843 1.00 53.62 428 ILE A CA 1
ATOM 3581 C C . ILE A 1 428 ? -34.495 1.243 24.632 1.00 53.62 428 ILE A C 1
ATOM 3583 O O . ILE A 1 428 ? -35.062 0.562 25.489 1.00 53.62 428 ILE A O 1
ATOM 3587 N N . ASN A 1 429 ? -35.120 1.594 23.508 1.00 56.88 429 ASN A N 1
ATOM 3588 C CA . ASN A 1 429 ? -36.480 1.150 23.204 1.00 56.88 429 ASN A CA 1
ATOM 3589 C C . ASN A 1 429 ? -36.526 -0.368 22.991 1.00 56.88 429 ASN A C 1
ATOM 3591 O O . ASN A 1 429 ? -37.373 -1.025 23.589 1.00 56.88 429 ASN A O 1
ATOM 3595 N N . ASN A 1 430 ? -35.574 -0.940 22.246 1.00 55.22 430 ASN A N 1
ATOM 3596 C CA . ASN A 1 430 ? -35.432 -2.392 22.105 1.00 55.22 430 ASN A CA 1
ATOM 3597 C C . ASN A 1 430 ? -35.235 -3.078 23.463 1.00 55.22 430 ASN A C 1
ATOM 3599 O O . ASN A 1 430 ? -35.780 -4.153 23.706 1.00 55.22 430 ASN A O 1
ATOM 3603 N N . PHE A 1 431 ? -34.487 -2.454 24.369 1.00 52.53 431 PHE A N 1
ATOM 3604 C CA . PHE A 1 431 ? -34.302 -2.923 25.737 1.00 52.53 431 PHE A CA 1
ATOM 3605 C C . PHE A 1 431 ? -35.617 -2.933 26.551 1.00 52.53 431 PHE A C 1
ATOM 3607 O O . PHE A 1 431 ? -35.960 -3.963 27.141 1.00 52.53 431 PHE A O 1
ATOM 3614 N N . ILE A 1 432 ? -36.386 -1.834 26.551 1.00 55.94 432 ILE A N 1
ATOM 3615 C CA . ILE A 1 432 ? -37.701 -1.764 27.218 1.00 55.94 432 ILE A CA 1
ATOM 3616 C C . ILE A 1 432 ? -38.652 -2.789 26.605 1.00 55.94 432 ILE A C 1
ATOM 3618 O O . ILE A 1 432 ? -39.377 -3.465 27.329 1.00 55.94 432 ILE A O 1
ATOM 3622 N N . ASP A 1 433 ? -38.626 -2.931 25.284 1.00 58.12 433 ASP A N 1
ATOM 3623 C CA . ASP A 1 433 ? -39.522 -3.815 24.554 1.00 58.12 433 ASP A CA 1
ATOM 3624 C C . ASP A 1 433 ? -39.202 -5.298 24.783 1.00 58.12 433 ASP A C 1
ATOM 3626 O O . ASP A 1 433 ? -40.124 -6.095 24.952 1.00 58.12 433 ASP A O 1
ATOM 3630 N N . ASN A 1 434 ? -37.922 -5.667 24.901 1.00 55.78 434 ASN A N 1
ATOM 3631 C CA . ASN A 1 434 ? -37.499 -7.030 25.241 1.00 55.78 434 ASN A CA 1
ATOM 3632 C C . ASN A 1 434 ? -37.701 -7.368 26.731 1.00 55.78 434 ASN A C 1
ATOM 3634 O O . ASN A 1 434 ? -37.885 -8.534 27.079 1.00 55.78 434 ASN A O 1
ATOM 3638 N N . GLY A 1 435 ? -37.680 -6.367 27.618 1.00 52.16 435 GLY A N 1
ATOM 3639 C CA . GLY A 1 435 ? -37.899 -6.514 29.063 1.00 52.16 435 GLY A CA 1
ATOM 3640 C C . GLY A 1 435 ? -39.325 -6.206 29.538 1.00 52.16 435 GLY A C 1
ATOM 3641 O O . GLY A 1 435 ? -39.576 -6.238 30.744 1.00 52.16 435 GLY A O 1
ATOM 3642 N N . LYS A 1 436 ? -40.252 -5.891 28.622 1.00 55.78 436 LYS A N 1
ATOM 3643 C CA . LYS A 1 436 ? -41.534 -5.213 28.898 1.00 55.78 436 LYS A CA 1
ATOM 3644 C C . LYS A 1 436 ? -42.381 -5.892 29.968 1.00 55.78 436 LYS A C 1
ATOM 3646 O O . LYS A 1 436 ? -42.910 -5.206 30.834 1.00 55.78 436 LYS A O 1
ATOM 3651 N N . GLU A 1 437 ? -42.487 -7.221 29.950 1.00 54.56 437 GLU A N 1
ATOM 3652 C CA . GLU A 1 437 ? -43.274 -7.968 30.945 1.00 54.56 437 GLU A CA 1
ATOM 3653 C C . GLU A 1 437 ? -42.671 -7.887 32.357 1.00 54.56 437 GLU A C 1
ATOM 3655 O O . GLU A 1 437 ? -43.399 -7.683 33.325 1.00 54.56 437 GLU A O 1
ATOM 3660 N N . ILE A 1 438 ? -41.343 -7.953 32.472 1.00 53.25 438 ILE A N 1
ATOM 3661 C CA . ILE A 1 438 ? -40.617 -7.928 33.753 1.00 53.25 438 ILE A CA 1
ATOM 3662 C C . ILE A 1 438 ? -40.591 -6.506 34.318 1.00 53.25 438 ILE A C 1
ATOM 3664 O O . ILE A 1 438 ? -40.814 -6.290 35.506 1.00 53.25 438 ILE A O 1
ATOM 3668 N N . VAL A 1 439 ? -40.354 -5.514 33.455 1.00 55.47 439 VAL A N 1
ATOM 3669 C CA . VAL A 1 439 ? -40.382 -4.093 33.819 1.00 55.47 439 VAL A CA 1
ATOM 3670 C C . VAL A 1 439 ? -41.794 -3.686 34.258 1.00 55.47 439 VAL A C 1
ATOM 3672 O O . VAL A 1 439 ? -41.944 -3.027 35.286 1.00 55.47 439 VAL A O 1
ATOM 3675 N N . HIS A 1 440 ? -42.841 -4.134 33.553 1.00 58.72 440 HIS A N 1
ATOM 3676 C CA . HIS A 1 440 ? -44.227 -3.920 33.979 1.00 58.72 440 HIS A CA 1
ATOM 3677 C C . HIS A 1 440 ? -44.561 -4.589 35.321 1.00 58.72 440 HIS A C 1
ATOM 3679 O O . HIS A 1 440 ? -45.350 -4.024 36.079 1.00 58.72 440 HIS A O 1
ATOM 3685 N N . GLU A 1 441 ? -43.982 -5.751 35.641 1.00 51.66 441 GLU A N 1
ATOM 3686 C CA . GLU A 1 441 ? -44.118 -6.369 36.968 1.00 51.66 441 GLU A CA 1
ATOM 3687 C C . GLU A 1 441 ? -43.430 -5.550 38.072 1.00 51.66 441 GLU A C 1
ATOM 3689 O O . GLU A 1 441 ? -44.033 -5.356 39.127 1.00 51.66 441 GLU A O 1
ATOM 3694 N N . VAL A 1 442 ? -42.231 -4.998 37.832 1.00 51.84 442 VAL A N 1
ATOM 3695 C CA . VAL A 1 442 ? -41.545 -4.114 38.800 1.00 51.84 442 VAL A CA 1
ATOM 3696 C C . VAL A 1 442 ? -42.389 -2.881 39.123 1.00 51.84 442 VAL A C 1
ATOM 3698 O O . VAL A 1 442 ? -42.560 -2.541 40.291 1.00 51.84 442 VAL A O 1
ATOM 3701 N N . PHE A 1 443 ? -42.959 -2.235 38.103 1.00 49.66 443 PHE A N 1
ATOM 3702 C CA . PHE A 1 443 ? -43.794 -1.044 38.289 1.00 49.66 443 PHE A CA 1
ATOM 3703 C C . PHE A 1 443 ? -45.172 -1.324 38.904 1.00 49.66 443 PHE A C 1
ATOM 3705 O O . PHE A 1 443 ? -45.822 -0.390 39.360 1.00 49.66 443 PHE A O 1
ATOM 3712 N N . ARG A 1 444 ? -45.636 -2.582 38.924 1.00 51.72 444 ARG A N 1
ATOM 3713 C CA . ARG A 1 444 ? -46.895 -2.991 39.577 1.00 51.72 444 ARG A CA 1
ATOM 3714 C C . ARG A 1 444 ? -46.743 -3.360 41.055 1.00 51.72 444 ARG A C 1
ATOM 3716 O O . ARG A 1 444 ? -47.759 -3.507 41.727 1.00 51.72 444 ARG A O 1
ATOM 3723 N N . LEU A 1 445 ? -45.517 -3.585 41.530 1.00 43.91 445 LEU A N 1
ATOM 3724 C CA . LEU A 1 445 ? -45.218 -3.965 42.919 1.00 43.91 445 LEU A CA 1
ATOM 3725 C C . LEU A 1 445 ? -44.966 -2.758 43.847 1.00 43.91 445 LEU A C 1
ATOM 3727 O O . LEU A 1 445 ? -44.671 -2.959 45.025 1.00 43.91 445 LEU A O 1
ATOM 3731 N N . GLN A 1 446 ? -45.097 -1.533 43.328 1.00 39.62 446 GLN A N 1
ATOM 3732 C CA . GLN A 1 446 ? -45.258 -0.293 44.099 1.00 39.62 446 GLN A CA 1
ATOM 3733 C C . GLN A 1 446 ? -46.744 0.028 44.252 1.00 39.62 446 GLN A C 1
ATOM 3735 O O . GLN A 1 446 ? -47.110 0.553 45.328 1.00 39.62 446 GLN A O 1
#

Mean predicted aligned error: 13.45 Å

Solvent-accessible surface area (backbone atoms only — not comparable to full-atom values): 26018 Å² total; per-residue (Å²): 116,71,78,70,70,75,68,79,66,98,80,64,89,73,47,61,67,64,55,59,69,54,43,86,79,49,97,66,53,58,67,59,50,54,52,52,43,68,76,48,48,83,82,31,74,95,46,64,87,49,52,71,56,53,46,53,47,47,70,75,48,53,79,60,96,79,59,96,60,48,69,60,57,56,51,52,51,49,38,57,78,63,72,43,62,68,65,66,37,52,65,64,37,45,62,57,50,54,53,33,55,70,66,65,65,65,56,71,70,41,55,52,51,48,49,55,69,37,40,86,40,57,70,62,32,46,54,54,48,52,54,50,60,74,63,49,58,64,67,60,52,51,52,48,53,55,49,34,51,50,68,66,58,67,48,73,52,49,48,68,53,49,51,60,55,48,50,68,49,52,56,74,55,55,69,72,59,49,53,50,50,51,54,52,47,52,63,45,53,80,60,33,56,77,94,47,40,69,58,49,36,58,48,52,51,52,47,50,41,52,34,45,44,45,36,59,73,34,83,94,39,44,83,70,73,47,45,68,56,29,49,55,52,49,52,56,49,59,77,56,45,66,98,67,53,60,76,34,71,44,43,42,46,31,53,43,46,38,47,57,63,66,87,58,96,81,58,51,59,52,56,49,49,42,49,33,53,53,34,50,69,74,38,62,66,68,56,50,72,76,45,67,48,83,79,64,62,56,75,84,70,45,62,86,61,45,57,66,47,70,73,52,72,76,56,51,45,49,67,47,51,44,50,46,56,75,76,35,72,84,39,62,42,53,51,52,49,51,47,50,41,48,48,57,11,52,65,62,31,34,103,52,68,56,69,64,52,50,51,53,51,47,52,42,67,75,56,55,54,68,87,52,55,48,89,84,36,64,69,45,46,46,50,55,48,51,52,49,53,55,51,49,79,77,33,76,75,64,51,81,73,44,80,68,49,66,59,56,50,51,50,57,54,58,52,71,73,44,82,90,52,99,63,64,60,65,62,54,48,52,49,49,65,76,39,41,72,52,54,52,50,59,70,67,76,112

Radius of gyration: 36.78 Å; Cα contacts (8 Å, |Δi|>4): 350; chains: 1; bounding box: 89×36×105 Å

Secondary structure (DSSP, 8-state):
-HHHHT---TT----HHHHHHHGGGS---HHHHHHHHHHHGGGGTTS---HHHHHHHHHHS---TT-SS-HHHHHHHHHHHTT--HHHHHHHHHHHHHHHHHTT-S-HHHHHHHHHHHTTSHHHHHHHHHHHHHHS-HHHHHHHHHHHHHTT---HHHHHHHHHHHHHHHTTS-HHHHHHHHHHHHHHHTTS-HHHHHHHHHHHHHHHHHHHHHHHH-TTTTTT--HHHHHHHHHHHHHHS-TTGGGSHHHHHHHHHHHH--S-TT--HHHHHHHHHHHHHHS-HHHHHHS-HHHH--GGGSGGG----HHHHTT--HHHHHHHHHHHTT-HHHHHHHHHHHHHHHHHHTTS-HHHHHHHHHHHHHT--TTTS-TT-HHHHHHHHHHHHHHHHH-TTTGGGSTTHHHHHHHHHHHHT-TTS---HHHHHHHHHHSHHHHHHHHH--

Sequence (446 aa):
MQALKAINDSRYHLQWIDIVSKVKITNLSLDQFIQAYQNYKEAFVEFPFDTPVLVNLIQRMHPSKHAKESPFKTFVQWNHSLNLDPTLFFEQYHSIFSHGIKNRLYEMKDIAELFTWIKSKDQLFGQYFYNYSSNVNTDDLWDMFLYLYKTSAIDNVVRKYLIPVLNKKIVSVNVVTFLRYAKSAKTCLGGIKPELQSHFINLFEKIFDNYVINRITNPYYSYQLLGSECVDLLQVGLEISSTDLLERRSCLFLVRKSLFEIENRQKTNAQKLKTLFQALKSFDEKLCETYPAERIIKDEWLQDLLITHISIWLKLDQETYKYLCENHKNNSWAIYLWSTIVQLSLSKMLNNNHTEILFQINNWMKDVKRDIYHPTDVFTIILVNKVFELVLAKYSKLILVLPNIDTIINFTISMRENTLVKIDVDEINNFIDNGKEIVHEVFRLQ